Protein AF-A0A9Q9S573-F1 (afdb_monomer_lite)

Secondary structure (DSSP, 8-state):
--TTTTTTTSS----PPPPTTTTTTS------HHHHHHHS----S-SS-S----S-----SSS-SS--SHHHHHHHHHHHHHHHHHGGGHHHHHHHHHHHHHHGGGS-HHHHHHHHHHHHHHHHHHHHHHHHHHHHTTSGGGSS-HHHH--TTTHHHHHHHHHHHHHHHHHHHHHHHHHHHHHHHHHHHHHS-S---HHHHHHHHHHHHHTHHHHHHHHHHHHHTTTT-S--TT--HHHHHHHHHHHHHHHHHHHHHHHS--SSSHHHHHHHHTTSSS-EEEEETTEEEEE--SS--TTT---------SS-HHHHHHHHHHHTPPPP--TTGGGGSSEEEEE--SSS-TTHHHHHHSSSEEEEE--S--TTGGG--BTTTBEE--TT-TTHHHHHHHHHHSHHHHHHHHHHHHHHHHHHHHHSSHHHHHHHHHHHHHHHHHHH-TTS---------------------PPPP-PPPPPSSEEEEEE-TTSTTTTPBEEEETTEEEES--GGGS--EESS---S--EEEEETTEEEE---SS--EEEEEE-STTTTTEEEEEE--SSPPPTT-B-B-EEE-TTSEEEETT---EEEETTSGGG-EEEEE--S-SSGGG-SS--EEEEEEEEE-SSPPPEE------

Foldseek 3Di:
DDPVVVVVVPPDDDDDDDDPVVVVVPDDDPDDVVVVVVVPDDDPPPDPDDDDDDDDDDDDDDDPDDPPDPVVVVVVVVVLVVLVVLLCVLVVLVVQLVVLVVCVVVDDVQLSVLSNLLSVLLNLLSVLSNVLSCVVVVNVCPPVCVVVCPPPPPVSLVSQLSSLLSVLVSLVSLVVNLVVVVCVLVVVDVVDPDDQDPVSVVVVVVSVLSVQQSVLCNVVSCQSNCPVPVDDDPDDVVSVVVSVCRNCVVVVVVVLVVLVPDDVCVVVVCVLPCPLDQWDFDCPDPDTDTHGDPQDDVVLDDDAAAADDPDDPVVRVVVCVVRVHDHDDDLCPQLVDQEREEEADSHHDPSVLVCLQGQHAYEDEDPDDDPCPVVDDDLQQHDYADPSNPCVSVLSCQCPPPPVNVVSSRRNSVRSNVSSVPQVDPVNVVVSVVVVVVVVCQVVDPPPPPLDPDDDDDDDDDDDDDDDDDDDDDDPDDFQKWWKAWPDPPDPRHRFTWAAAAQFIWTPDPLVPQQKDWPDDDPRHFMWGDDQQFIWTFAPDPWTKTWWFQVDPQRVQGIGIDIDDPDDDPPSTHRGQWDQDSSQWTARHPFPAKKWAQPDPPRITTIGGHNPDQQPPNGPDTIDGTTIGIGHDPDDIHMDTYHDPD

Organism: Fusarium fujikuroi (NCBI:txid5127)

Structure (mmCIF, N/CA/C/O backbone):
data_AF-A0A9Q9S573-F1
#
_entry.id   AF-A0A9Q9S573-F1
#
loop_
_atom_site.group_PDB
_atom_site.id
_atom_site.type_symbol
_atom_site.label_atom_id
_atom_site.label_alt_id
_atom_site.label_comp_id
_atom_site.label_asym_id
_atom_site.label_entity_id
_atom_site.label_seq_id
_atom_site.pdbx_PDB_ins_code
_atom_site.Cartn_x
_atom_site.Cartn_y
_atom_site.Cartn_z
_atom_site.occupancy
_atom_site.B_iso_or_equiv
_atom_site.auth_seq_id
_atom_site.auth_comp_id
_atom_site.auth_asym_id
_atom_site.auth_atom_id
_atom_site.pdbx_PDB_model_num
ATOM 1 N N . MET A 1 1 ? 18.291 -60.069 -28.092 1.00 40.09 1 MET A N 1
ATOM 2 C CA . MET A 1 1 ? 17.244 -59.304 -27.393 1.00 40.09 1 MET A CA 1
ATOM 3 C C . MET A 1 1 ? 17.901 -58.140 -26.688 1.00 40.09 1 MET A C 1
ATOM 5 O O . MET A 1 1 ? 18.979 -58.320 -26.127 1.00 40.09 1 MET A O 1
ATOM 9 N N . SER A 1 2 ? 17.347 -56.945 -26.871 1.00 34.03 2 SER A N 1
ATOM 10 C CA . SER A 1 2 ? 17.970 -55.677 -26.472 1.00 34.03 2 SER A CA 1
ATOM 11 C C . SER A 1 2 ? 17.495 -55.246 -25.084 1.00 34.03 2 SER A C 1
ATOM 13 O O . SER A 1 2 ? 16.428 -55.654 -24.648 1.00 34.03 2 SER A O 1
ATOM 15 N N . PHE A 1 3 ? 18.273 -54.392 -24.416 1.00 28.44 3 PHE A N 1
ATOM 16 C CA . PHE A 1 3 ? 18.042 -53.853 -23.064 1.00 28.44 3 PHE A CA 1
ATOM 17 C C . PHE A 1 3 ? 16.659 -53.192 -22.859 1.00 28.44 3 PHE A C 1
ATOM 19 O O . PHE A 1 3 ? 16.243 -52.972 -21.727 1.00 28.44 3 PHE A O 1
ATOM 26 N N . GLN A 1 4 ? 15.929 -52.924 -23.947 1.00 37.69 4 GLN A N 1
ATOM 27 C CA . GLN A 1 4 ? 14.556 -52.427 -23.926 1.00 37.69 4 GLN A CA 1
ATOM 28 C C . GLN A 1 4 ? 13.516 -53.522 -23.609 1.00 37.69 4 GLN A C 1
ATOM 30 O O . GLN A 1 4 ? 12.493 -53.223 -23.012 1.00 37.69 4 GLN A O 1
ATOM 35 N N . GLU A 1 5 ? 13.792 -54.795 -23.915 1.00 41.03 5 GLU A N 1
ATOM 36 C CA . GLU A 1 5 ? 12.868 -55.920 -23.667 1.00 41.03 5 GLU A CA 1
ATOM 37 C C . GLU A 1 5 ? 12.910 -56.421 -22.209 1.00 41.03 5 GLU A C 1
ATOM 39 O O . GLU A 1 5 ? 12.062 -57.204 -21.806 1.00 41.03 5 GLU A O 1
ATOM 44 N N . THR A 1 6 ? 13.869 -55.960 -21.394 1.00 35.53 6 THR A N 1
ATOM 45 C CA . THR A 1 6 ? 13.963 -56.294 -19.956 1.00 35.53 6 THR A CA 1
ATOM 46 C C . THR A 1 6 ? 13.258 -55.265 -19.062 1.00 35.53 6 THR A C 1
ATOM 48 O O . THR A 1 6 ? 12.976 -55.553 -17.903 1.00 35.53 6 THR A O 1
ATOM 51 N N . ILE A 1 7 ? 12.959 -54.069 -19.582 1.00 38.75 7 ILE A N 1
ATOM 52 C CA . ILE A 1 7 ? 12.243 -53.025 -18.830 1.00 38.75 7 ILE A CA 1
ATOM 53 C C . ILE A 1 7 ? 10.725 -53.206 -18.948 1.00 38.75 7 ILE A C 1
ATOM 55 O O . ILE A 1 7 ? 10.021 -53.018 -17.960 1.00 38.75 7 ILE A O 1
ATOM 59 N N . ASP A 1 8 ? 10.236 -53.691 -20.090 1.00 36.03 8 ASP A N 1
ATOM 60 C CA . ASP A 1 8 ? 8.798 -53.902 -20.306 1.00 36.03 8 ASP A CA 1
ATOM 61 C C . ASP A 1 8 ? 8.234 -55.132 -19.551 1.00 36.03 8 ASP A C 1
ATOM 63 O O . ASP A 1 8 ? 7.022 -55.243 -19.377 1.00 36.03 8 ASP A O 1
ATOM 67 N N . GLU A 1 9 ? 9.086 -56.028 -19.027 1.00 37.84 9 GLU A N 1
ATOM 68 C CA . GLU A 1 9 ? 8.676 -57.183 -18.200 1.00 37.84 9 GLU A CA 1
ATOM 69 C C . GLU A 1 9 ? 8.654 -56.910 -16.679 1.00 37.84 9 GLU A C 1
ATOM 71 O O . GLU A 1 9 ? 8.162 -57.744 -15.921 1.00 37.84 9 GLU A O 1
ATOM 76 N N . LEU A 1 10 ? 9.141 -55.754 -16.200 1.00 31.09 10 LEU A N 1
ATOM 77 C CA . LEU A 1 10 ? 9.239 -55.448 -14.757 1.00 31.09 10 LEU A CA 1
ATOM 78 C C . LEU A 1 10 ? 8.206 -54.438 -14.232 1.00 31.09 10 LEU A C 1
ATOM 80 O O . LEU A 1 10 ? 8.208 -54.133 -13.040 1.00 31.09 10 LEU A O 1
ATOM 84 N N . GLU A 1 11 ? 7.281 -53.973 -15.073 1.00 35.00 11 GLU A N 1
ATOM 85 C CA . GLU A 1 11 ? 6.221 -53.028 -14.681 1.00 35.00 11 GLU A CA 1
ATOM 86 C C . GLU A 1 11 ? 4.804 -53.627 -14.764 1.00 35.00 11 GLU A C 1
ATOM 88 O O . GLU A 1 11 ? 3.808 -52.909 -14.848 1.00 35.00 11 GLU A O 1
ATOM 93 N N . TYR A 1 12 ? 4.691 -54.961 -14.703 1.00 33.41 12 TYR A N 1
ATOM 94 C CA . TYR A 1 12 ? 3.399 -55.654 -14.685 1.00 33.41 12 TYR A CA 1
ATOM 95 C C . TYR A 1 12 ? 3.365 -56.844 -13.713 1.00 33.41 12 TYR A C 1
ATOM 97 O O . TYR A 1 12 ? 3.223 -57.990 -14.125 1.00 33.41 12 TYR A O 1
ATOM 105 N N . SER A 1 13 ? 3.441 -56.594 -12.398 1.00 25.12 13 SER A N 1
ATOM 106 C CA . SER A 1 13 ? 2.928 -57.563 -11.412 1.00 25.12 13 SER A CA 1
ATOM 107 C C . SER A 1 13 ? 2.682 -56.975 -10.011 1.00 25.12 13 SER A C 1
ATOM 109 O O . SER A 1 13 ? 3.618 -56.652 -9.287 1.00 25.12 13 SER A O 1
ATOM 111 N N . HIS A 1 14 ? 1.401 -56.976 -9.625 1.00 27.19 14 HIS A N 1
ATOM 112 C CA . HIS A 1 14 ? 0.847 -57.088 -8.265 1.00 27.19 14 HIS A CA 1
ATOM 113 C C . HIS A 1 14 ? 0.994 -55.939 -7.250 1.00 27.19 14 HIS A C 1
ATOM 115 O O . HIS A 1 14 ? 1.823 -56.007 -6.351 1.00 27.19 14 HIS A O 1
ATOM 121 N N . ILE A 1 15 ? -0.011 -55.051 -7.222 1.00 25.09 15 ILE A N 1
ATOM 122 C CA . ILE A 1 15 ? -0.855 -54.865 -6.023 1.00 25.09 15 ILE A CA 1
ATOM 123 C C . ILE A 1 15 ? -2.320 -54.834 -6.489 1.00 25.09 15 ILE A C 1
ATOM 125 O O . ILE A 1 15 ? -2.708 -53.981 -7.280 1.00 25.09 15 ILE A O 1
ATOM 129 N N . GLN A 1 16 ? -3.122 -55.804 -6.040 1.00 26.92 16 GLN A N 1
ATOM 130 C CA . GLN A 1 16 ? -4.580 -55.782 -6.182 1.00 26.92 16 GLN A CA 1
ATOM 131 C C . GLN A 1 16 ? -5.159 -54.724 -5.235 1.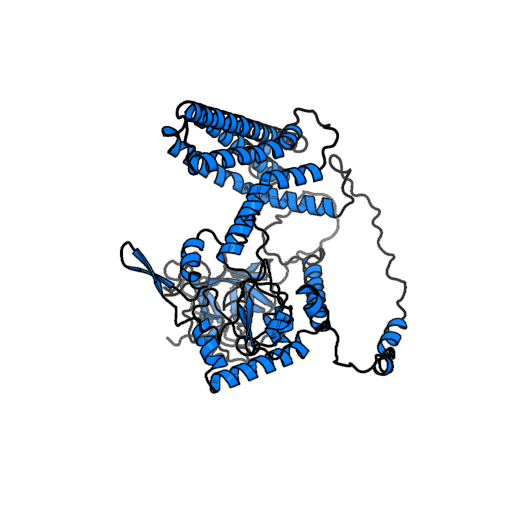00 26.92 16 GLN A C 1
ATOM 133 O O . GLN A 1 16 ? -5.034 -54.859 -4.018 1.00 26.92 16 GLN A O 1
ATOM 138 N N . GLU A 1 17 ? -5.834 -53.717 -5.783 1.00 30.45 17 GLU A N 1
ATOM 139 C CA . GLU A 1 17 ? -6.873 -52.976 -5.064 1.00 30.45 17 GLU A CA 1
ATOM 140 C C . GLU A 1 17 ? -8.195 -53.777 -5.092 1.00 30.45 17 GLU A C 1
ATOM 142 O O . GLU A 1 17 ? -8.472 -54.472 -6.078 1.00 30.45 17 GLU A O 1
ATOM 147 N N . PRO A 1 18 ? -9.019 -53.719 -4.028 1.00 28.39 18 PRO A N 1
ATOM 148 C CA . PRO A 1 18 ? -10.356 -54.305 -4.023 1.00 28.39 18 PRO A CA 1
ATOM 149 C C . PRO A 1 18 ? -11.291 -53.581 -5.009 1.00 28.39 18 PRO A C 1
ATOM 151 O O . PRO A 1 18 ? -11.157 -52.390 -5.278 1.00 28.39 18 PRO A O 1
ATOM 154 N N . SER A 1 19 ? -12.243 -54.328 -5.571 1.00 30.11 19 SER A N 1
ATOM 155 C CA . SER A 1 19 ? -13.135 -53.888 -6.646 1.00 30.11 19 SER A CA 1
ATOM 156 C C . SER A 1 19 ? -14.051 -52.719 -6.265 1.00 30.11 19 SER A C 1
ATOM 158 O O . SER A 1 19 ? -14.648 -52.712 -5.191 1.00 30.11 19 SER A O 1
ATOM 160 N N . ILE A 1 20 ? -14.283 -51.833 -7.239 1.00 36.66 20 ILE A N 1
ATOM 161 C CA . ILE A 1 20 ? -15.197 -50.670 -7.260 1.00 36.66 20 ILE A CA 1
ATOM 162 C C . ILE A 1 20 ? -16.664 -50.993 -6.865 1.00 36.66 20 ILE A C 1
ATOM 164 O O . ILE A 1 20 ? -17.462 -50.087 -6.652 1.00 36.66 20 ILE A O 1
ATOM 168 N N . ALA A 1 21 ? -17.030 -52.262 -6.674 1.00 35.41 21 ALA A N 1
ATOM 169 C CA . ALA A 1 21 ? -18.390 -52.681 -6.332 1.00 35.41 21 ALA A CA 1
ATOM 170 C C . ALA A 1 21 ? -18.797 -52.482 -4.851 1.00 35.41 21 ALA A C 1
ATOM 172 O O . ALA A 1 21 ? -19.982 -52.594 -4.549 1.00 35.41 21 ALA A O 1
ATOM 173 N N . GLU A 1 22 ? -17.877 -52.156 -3.932 1.00 36.97 22 GLU A N 1
ATOM 174 C CA . GLU A 1 22 ? -18.225 -51.886 -2.517 1.00 36.97 22 GLU A CA 1
ATOM 175 C C . GLU A 1 22 ? -18.313 -50.392 -2.153 1.00 36.97 22 GLU A C 1
ATOM 177 O O . GLU A 1 22 ? -18.878 -50.052 -1.115 1.00 36.97 22 GLU A O 1
ATOM 182 N N . TYR A 1 23 ? -17.848 -49.475 -3.012 1.00 34.53 23 TYR A N 1
ATOM 183 C CA . TYR A 1 23 ? -17.955 -48.028 -2.753 1.00 34.53 23 TYR A CA 1
ATOM 184 C C . TYR A 1 23 ? -19.212 -47.375 -3.354 1.00 34.53 23 TYR A C 1
ATOM 186 O O . TYR A 1 23 ? -19.617 -46.298 -2.912 1.00 34.53 23 TYR A O 1
ATOM 194 N N . GLU A 1 24 ? -19.887 -48.031 -4.303 1.00 34.12 24 GLU A N 1
ATOM 195 C CA . GLU A 1 24 ? -21.105 -47.497 -4.935 1.00 34.12 24 GLU A CA 1
ATOM 196 C C . GLU A 1 24 ? -22.395 -47.727 -4.124 1.00 34.12 24 GLU A C 1
ATOM 198 O O . GLU A 1 24 ? -23.445 -47.200 -4.486 1.00 34.12 24 GLU A O 1
ATOM 203 N N . GLN A 1 25 ? -22.343 -48.422 -2.979 1.00 36.06 25 GLN A N 1
ATOM 204 C CA . GLN A 1 25 ? -23.504 -48.568 -2.084 1.00 36.06 25 GLN A CA 1
ATOM 205 C C . GLN A 1 25 ? -23.597 -47.524 -0.954 1.00 36.06 25 GLN A C 1
ATOM 207 O O . GLN A 1 25 ? -24.556 -47.558 -0.187 1.00 36.06 25 GLN A O 1
ATOM 212 N N . GLN A 1 26 ? -22.669 -46.562 -0.851 1.00 33.06 26 GLN A N 1
ATOM 213 C CA . GLN A 1 26 ? -22.713 -45.524 0.200 1.00 33.06 26 GLN A CA 1
ATOM 214 C C . GLN A 1 26 ? -22.941 -44.089 -0.287 1.00 33.06 26 GLN A C 1
ATOM 216 O O . GLN A 1 26 ? -22.948 -43.167 0.528 1.00 33.06 26 GLN A O 1
ATOM 221 N N . ILE A 1 27 ? -23.200 -43.871 -1.578 1.00 32.53 27 ILE A N 1
ATOM 222 C CA . ILE A 1 27 ? -23.519 -42.535 -2.099 1.00 32.53 27 ILE A CA 1
ATOM 223 C C . ILE A 1 27 ? -24.820 -42.586 -2.903 1.00 32.53 27 ILE A C 1
ATOM 225 O O . ILE A 1 27 ? -24.845 -42.444 -4.120 1.00 32.53 27 ILE A O 1
ATOM 229 N N . THR A 1 28 ? -25.935 -42.743 -2.195 1.00 28.98 28 THR A N 1
ATOM 230 C CA . THR A 1 28 ? -27.211 -42.167 -2.638 1.00 28.98 28 THR A CA 1
ATOM 231 C C . THR A 1 28 ? -27.446 -40.874 -1.859 1.00 28.98 28 THR A C 1
ATOM 233 O O . THR A 1 28 ? -27.423 -40.910 -0.626 1.00 28.98 28 THR A O 1
ATOM 236 N N . PRO A 1 29 ? -27.680 -39.729 -2.524 1.00 33.50 29 PRO A N 1
ATOM 237 C CA . PRO A 1 29 ? -27.994 -38.487 -1.840 1.00 33.50 29 PRO A CA 1
ATOM 238 C C . PRO A 1 29 ? -29.415 -38.580 -1.276 1.00 33.50 29 PRO A C 1
ATOM 240 O O . PRO A 1 29 ? -30.395 -38.426 -2.000 1.00 33.50 29 PRO A O 1
ATOM 243 N N . THR A 1 30 ? -29.555 -38.810 0.027 1.00 34.22 30 THR A N 1
ATOM 244 C CA . THR A 1 30 ? -30.768 -38.375 0.726 1.00 34.22 30 THR A CA 1
ATOM 245 C C . THR A 1 30 ? -30.732 -36.854 0.778 1.00 34.22 30 THR A C 1
ATOM 247 O O . THR A 1 30 ? -29.943 -36.271 1.525 1.00 34.22 30 THR A O 1
ATOM 250 N N . GLU A 1 31 ? -31.543 -36.214 -0.066 1.00 36.25 31 GLU A N 1
ATOM 251 C CA . GLU A 1 31 ? -31.776 -34.773 -0.024 1.00 36.25 31 GLU A CA 1
ATOM 252 C C . GLU A 1 31 ? -32.154 -34.351 1.404 1.00 36.25 31 GLU A C 1
ATOM 254 O O . GLU A 1 31 ? -33.042 -34.921 2.038 1.00 36.25 31 GLU A O 1
ATOM 259 N N . SER A 1 32 ? -31.439 -33.356 1.930 1.00 37.47 32 SER A N 1
ATOM 260 C CA . SER A 1 32 ? -31.708 -32.787 3.249 1.00 37.47 32 SER A CA 1
ATOM 261 C C . SER A 1 32 ? -33.088 -32.107 3.261 1.00 37.47 32 SER A C 1
ATOM 263 O O . SER A 1 32 ? -33.356 -31.302 2.360 1.00 37.47 32 SER A O 1
ATOM 265 N N . PRO A 1 33 ? -33.920 -32.318 4.303 1.00 38.31 33 PRO A N 1
ATOM 266 C CA . PRO A 1 33 ? -35.236 -31.681 4.454 1.00 38.31 33 PRO A CA 1
ATOM 267 C C . PRO A 1 33 ? -35.201 -30.150 4.315 1.00 38.31 33 PRO A C 1
ATOM 269 O O . PRO A 1 33 ? -36.173 -29.537 3.884 1.00 38.31 33 PRO A O 1
ATOM 272 N N . ILE A 1 34 ? -34.052 -29.537 4.616 1.00 39.03 34 ILE A N 1
ATOM 273 C CA . ILE A 1 34 ? -33.816 -28.088 4.575 1.00 39.03 34 ILE A CA 1
ATOM 274 C C . ILE A 1 34 ? -33.862 -27.539 3.138 1.00 39.03 34 ILE A C 1
ATOM 276 O O . ILE A 1 34 ? -34.312 -26.414 2.921 1.00 39.03 34 ILE A O 1
ATOM 280 N N . ILE A 1 35 ? -33.439 -28.326 2.140 1.00 40.16 35 ILE A N 1
ATOM 281 C CA . ILE A 1 35 ? -33.450 -27.905 0.727 1.00 40.16 35 ILE A CA 1
ATOM 282 C C . ILE A 1 35 ? -34.872 -27.951 0.149 1.00 40.16 35 ILE A C 1
ATOM 284 O O . ILE A 1 35 ? -35.215 -27.111 -0.683 1.00 40.16 35 ILE A O 1
ATOM 288 N N . GLN A 1 36 ? -35.727 -28.859 0.630 1.00 39.66 36 GLN A N 1
ATOM 289 C CA . GLN A 1 36 ? -37.162 -28.848 0.317 1.00 39.66 36 GLN A CA 1
ATOM 290 C C . GLN A 1 36 ? -37.867 -27.659 0.979 1.00 39.66 36 GLN A C 1
ATOM 292 O O . GLN A 1 36 ? -38.599 -26.940 0.305 1.00 39.66 36 GLN A O 1
ATOM 297 N N . THR A 1 37 ? -37.538 -27.341 2.239 1.00 40.28 37 THR A N 1
ATOM 298 C CA . THR A 1 37 ? -38.127 -26.179 2.935 1.00 40.28 37 THR A CA 1
ATOM 299 C C . THR A 1 37 ? -37.796 -24.843 2.255 1.00 40.28 37 THR A C 1
ATOM 301 O O . THR A 1 37 ? -38.593 -23.914 2.318 1.00 40.28 37 THR A O 1
ATOM 304 N N . LEU A 1 38 ? -36.645 -24.732 1.578 1.00 39.81 38 LEU A N 1
ATOM 305 C CA . LEU A 1 38 ? -36.252 -23.528 0.829 1.00 39.81 38 LEU A CA 1
ATOM 306 C C . LEU A 1 38 ? -36.941 -23.394 -0.540 1.00 39.81 38 LEU A C 1
ATOM 308 O O . LEU A 1 38 ? -37.048 -22.278 -1.047 1.00 39.81 38 LEU A O 1
ATOM 312 N N . LYS A 1 39 ? -37.415 -24.497 -1.136 1.00 37.94 39 LYS A N 1
ATOM 313 C CA . LYS A 1 39 ? -38.163 -24.484 -2.408 1.00 37.94 39 LYS A CA 1
ATOM 314 C C . LYS A 1 39 ? -39.650 -24.160 -2.217 1.00 37.94 39 LYS A C 1
ATOM 316 O O . LYS A 1 39 ? -40.261 -23.625 -3.137 1.00 37.94 39 LYS A O 1
ATOM 321 N N . ASP A 1 40 ? -40.191 -24.404 -1.023 1.00 37.28 40 ASP A N 1
ATOM 322 C CA . ASP A 1 40 ? -41.614 -24.224 -0.705 1.00 37.28 40 ASP A CA 1
ATOM 323 C C . ASP A 1 40 ? -41.972 -22.832 -0.147 1.00 37.28 40 ASP A C 1
ATOM 325 O O . ASP A 1 40 ? -43.124 -22.589 0.211 1.00 37.28 40 ASP A O 1
ATOM 329 N N . ILE A 1 41 ? -41.023 -21.887 -0.079 1.00 37.28 41 ILE A N 1
ATOM 330 C CA . ILE A 1 41 ? -41.304 -20.506 0.350 1.00 37.28 41 ILE A CA 1
ATOM 331 C C . ILE A 1 41 ? -41.977 -19.751 -0.813 1.00 37.28 41 ILE A C 1
ATOM 333 O O . ILE A 1 41 ? -41.317 -19.466 -1.818 1.00 37.28 41 ILE A O 1
ATOM 337 N N . PRO A 1 42 ? -43.263 -19.363 -0.708 1.00 32.12 42 PRO A N 1
ATOM 338 C CA . PRO A 1 42 ? -43.928 -18.629 -1.771 1.00 32.12 42 PRO A CA 1
ATOM 339 C C . PRO A 1 42 ? -43.423 -17.183 -1.763 1.00 32.12 42 PRO A C 1
ATOM 341 O O . PRO A 1 42 ? -43.759 -16.395 -0.879 1.00 32.12 42 PRO A O 1
ATOM 344 N N . MET A 1 43 ? -42.608 -16.815 -2.755 1.00 31.50 43 MET A N 1
ATOM 345 C CA . MET A 1 43 ? -42.264 -15.413 -2.991 1.00 31.50 43 MET A CA 1
ATOM 346 C C . MET A 1 43 ? -43.496 -14.659 -3.519 1.00 31.50 43 MET A C 1
ATOM 348 O O . MET A 1 43 ? -44.025 -15.026 -4.572 1.00 31.50 43 MET A O 1
ATOM 352 N N . PRO A 1 44 ? -43.959 -13.583 -2.855 1.00 30.77 44 PRO A N 1
ATOM 353 C CA . PRO A 1 44 ? -45.009 -12.742 -3.405 1.00 30.77 44 PRO A CA 1
ATOM 354 C C . PRO A 1 44 ? -44.472 -11.985 -4.627 1.00 30.77 44 PRO A C 1
ATOM 356 O O . PRO A 1 44 ? -43.588 -11.135 -4.534 1.00 30.77 44 PRO A O 1
ATOM 359 N N . SER A 1 45 ? -45.051 -12.272 -5.790 1.00 37.75 45 SER A N 1
ATOM 360 C CA . SER A 1 45 ? -44.750 -11.706 -7.112 1.00 37.75 45 SER A CA 1
ATOM 361 C C . SER A 1 45 ? -45.176 -10.236 -7.296 1.00 37.75 45 SER A C 1
ATOM 363 O O . SER A 1 45 ? -45.562 -9.816 -8.386 1.00 37.75 45 SER A O 1
ATOM 365 N N . LYS A 1 46 ? -45.091 -9.405 -6.251 1.00 32.56 46 LYS A N 1
ATOM 366 C CA . LYS A 1 46 ? -45.462 -7.980 -6.298 1.00 32.56 46 LYS A CA 1
ATOM 367 C C . LYS A 1 46 ? -44.415 -7.092 -5.628 1.00 32.56 46 LYS A C 1
ATOM 369 O O . LYS A 1 46 ? -44.668 -6.513 -4.582 1.00 32.56 46 LYS A O 1
ATOM 374 N N . ALA A 1 47 ? -43.248 -6.955 -6.251 1.00 29.69 47 ALA A N 1
ATOM 375 C CA . ALA A 1 47 ? -42.330 -5.844 -5.960 1.00 29.69 47 ALA A CA 1
ATOM 376 C C . ALA A 1 47 ? -41.384 -5.505 -7.131 1.00 29.69 47 ALA A C 1
ATOM 378 O O . ALA A 1 47 ? -40.322 -4.932 -6.921 1.00 29.69 47 ALA A O 1
ATOM 379 N N . LEU A 1 48 ? -41.753 -5.850 -8.372 1.00 31.42 48 LEU A N 1
ATOM 380 C CA . LEU A 1 48 ? -40.935 -5.606 -9.573 1.00 31.42 48 LEU A CA 1
ATOM 381 C C . LEU A 1 48 ? -41.605 -4.656 -10.581 1.00 31.42 48 LEU A C 1
ATOM 383 O O . LEU A 1 48 ? -41.351 -4.728 -11.779 1.00 31.42 48 LEU A O 1
ATOM 387 N N . SER A 1 49 ? -42.469 -3.749 -10.120 1.00 32.97 49 SER A N 1
ATOM 388 C CA . SER A 1 49 ? -43.195 -2.851 -11.027 1.00 32.97 49 SER A CA 1
ATOM 389 C C . SER A 1 49 ? -43.528 -1.481 -10.431 1.00 32.97 49 SER A C 1
ATOM 391 O O . SER A 1 49 ? -44.687 -1.108 -10.406 1.00 32.97 49 SER A O 1
ATOM 393 N N . PHE A 1 50 ? -42.536 -0.733 -9.955 1.00 26.75 50 PHE A N 1
ATOM 394 C CA . PHE A 1 50 ? -42.549 0.736 -9.799 1.00 26.75 50 PHE A CA 1
ATOM 395 C C . PHE A 1 50 ? -41.064 1.093 -9.625 1.00 26.75 50 PHE A C 1
ATOM 397 O O . PHE A 1 50 ? -40.461 0.697 -8.641 1.00 26.75 50 PHE A O 1
ATOM 404 N N . VAL A 1 51 ? -40.329 1.662 -10.576 1.00 28.05 51 VAL A N 1
ATOM 405 C CA . VAL A 1 51 ? -40.535 2.926 -11.281 1.00 28.05 51 VAL A CA 1
ATOM 406 C C . VAL A 1 51 ? -39.786 2.833 -12.616 1.00 28.05 51 VAL A C 1
ATOM 408 O O . VAL A 1 51 ? -38.584 2.579 -12.648 1.00 28.05 51 VAL A O 1
ATOM 411 N N . ARG A 1 52 ? -40.496 3.050 -13.722 1.00 27.58 52 ARG A N 1
ATOM 412 C CA . ARG A 1 52 ? -39.915 3.332 -15.039 1.00 27.58 52 ARG A CA 1
ATOM 413 C C . ARG A 1 52 ? -39.748 4.858 -15.114 1.00 27.58 52 ARG A C 1
ATOM 415 O O . ARG A 1 52 ? -40.754 5.542 -14.932 1.00 27.58 52 ARG A O 1
ATOM 422 N N . PRO A 1 53 ? -38.548 5.423 -15.322 1.00 34.50 53 PRO A N 1
ATOM 423 C CA . PRO A 1 53 ? -38.413 6.863 -15.480 1.00 34.50 53 PRO A CA 1
ATOM 424 C C . PRO A 1 53 ? -38.665 7.235 -16.946 1.00 34.50 53 PRO A C 1
ATOM 426 O O . PRO A 1 53 ? -37.782 7.108 -17.789 1.00 34.50 53 PRO A O 1
ATOM 429 N N . GLU A 1 54 ? -39.875 7.701 -17.242 1.00 30.25 54 GLU A N 1
ATOM 430 C CA . GLU A 1 54 ? -40.163 8.538 -18.410 1.00 30.25 54 GLU A CA 1
ATOM 431 C C . GLU A 1 54 ? -40.440 9.959 -17.910 1.00 30.25 54 GLU A C 1
ATOM 433 O O . GLU A 1 54 ? -41.546 10.280 -17.489 1.00 30.25 54 GLU A O 1
ATOM 438 N N . ALA A 1 55 ? -39.396 10.789 -17.899 1.00 27.73 55 ALA A N 1
ATOM 439 C CA . ALA A 1 55 ? -39.472 12.247 -17.983 1.00 27.73 55 ALA A CA 1
ATOM 440 C C . ALA A 1 55 ? -38.057 12.797 -18.232 1.00 27.73 55 ALA A C 1
ATOM 442 O O . ALA A 1 55 ? -37.264 12.989 -17.316 1.00 27.73 55 ALA A O 1
ATOM 443 N N . ALA A 1 56 ? -37.753 12.947 -19.522 1.00 26.72 56 ALA A N 1
ATOM 444 C CA . ALA A 1 56 ? -36.800 13.852 -20.157 1.00 26.72 56 ALA A CA 1
ATOM 445 C C . ALA A 1 56 ? -35.738 14.550 -19.275 1.00 26.72 56 ALA A C 1
ATOM 447 O O . ALA A 1 56 ? -35.974 15.604 -18.688 1.00 26.72 56 ALA A O 1
ATOM 448 N N . PHE A 1 57 ? -34.502 14.049 -19.354 1.00 28.81 57 PHE A N 1
ATOM 449 C CA . PHE A 1 57 ? -33.317 14.905 -19.319 1.00 28.81 57 PHE A CA 1
ATOM 450 C C . PHE A 1 57 ? -33.248 15.666 -20.649 1.00 28.81 57 PHE A C 1
ATOM 452 O O . PHE A 1 57 ? -32.887 15.098 -21.679 1.00 28.81 57 PHE A O 1
ATOM 459 N N . THR A 1 58 ? -33.579 16.955 -20.649 1.00 24.70 58 THR A N 1
ATOM 460 C CA . THR A 1 58 ? -33.196 17.850 -21.745 1.00 24.70 58 THR A CA 1
ATOM 461 C C . THR A 1 58 ? -31.705 18.146 -21.639 1.00 24.70 58 THR A C 1
ATOM 463 O O . THR A 1 58 ? -31.285 19.084 -20.964 1.00 24.70 58 THR A O 1
ATOM 466 N N . ALA A 1 59 ? -30.903 17.324 -22.309 1.00 27.69 59 ALA A N 1
ATOM 467 C CA . ALA A 1 59 ? -29.590 17.725 -22.782 1.00 27.69 59 ALA A CA 1
ATOM 468 C C . ALA A 1 59 ? -29.759 18.550 -24.068 1.00 27.69 59 ALA A C 1
ATOM 470 O O . ALA A 1 59 ? -30.509 18.161 -24.961 1.00 27.69 59 ALA A O 1
ATOM 471 N N . LEU A 1 60 ? -29.031 19.658 -24.186 1.00 24.30 60 LEU A N 1
ATOM 472 C CA . LEU A 1 60 ? -28.789 20.352 -25.452 1.00 24.30 60 LEU A CA 1
ATOM 473 C C . LEU A 1 60 ? -27.345 20.880 -25.458 1.00 24.30 60 LEU A C 1
ATOM 475 O O . LEU A 1 60 ? -26.881 21.372 -24.432 1.00 24.30 60 LEU A O 1
ATOM 479 N N . PRO A 1 61 ? -26.654 20.891 -26.609 1.00 33.59 61 PRO A N 1
ATOM 480 C CA . PRO A 1 61 ? -26.383 19.733 -27.454 1.00 33.59 61 PRO A CA 1
ATOM 481 C C . PRO A 1 61 ? -24.867 19.586 -27.692 1.00 33.59 61 PRO A C 1
ATOM 483 O O . PRO A 1 61 ? -24.164 20.564 -27.937 1.00 33.59 61 PRO A O 1
ATOM 486 N N . GLY A 1 62 ? -24.366 18.349 -27.673 1.00 27.56 62 GLY A N 1
ATOM 487 C CA . GLY A 1 62 ? -22.992 18.050 -28.100 1.00 27.56 62 GLY A CA 1
ATOM 488 C C . GLY A 1 62 ? -22.274 16.998 -27.263 1.00 27.56 62 GLY A C 1
ATOM 489 O O . GLY A 1 62 ? -21.180 17.268 -26.791 1.00 27.56 62 GLY A O 1
ATOM 490 N N . ALA A 1 63 ? -22.912 15.846 -27.043 1.00 29.64 63 ALA A N 1
ATOM 491 C CA . ALA A 1 63 ? -22.307 14.575 -26.592 1.00 29.64 63 ALA A CA 1
ATOM 492 C C . ALA A 1 63 ? -23.384 13.527 -26.246 1.00 29.64 63 ALA A C 1
ATOM 494 O O . ALA A 1 63 ? -23.065 12.379 -25.953 1.00 29.64 63 ALA A O 1
ATOM 495 N N . ALA A 1 64 ? -24.666 13.901 -26.277 1.00 30.67 64 ALA A N 1
ATOM 496 C CA . ALA A 1 64 ? -25.752 12.940 -26.366 1.00 30.67 64 ALA A CA 1
ATOM 497 C C . ALA A 1 64 ? -25.692 12.304 -27.758 1.00 30.67 64 ALA A C 1
ATOM 499 O O . ALA A 1 64 ? -26.147 12.929 -28.702 1.00 30.67 64 ALA A O 1
ATOM 500 N N . ASP A 1 65 ? -24.970 11.188 -27.876 1.00 32.88 65 ASP A N 1
ATOM 501 C CA . ASP A 1 65 ? -25.235 10.068 -28.794 1.00 32.88 65 ASP A CA 1
ATOM 502 C C . ASP A 1 65 ? -24.075 9.051 -28.707 1.00 32.88 65 ASP A C 1
ATOM 504 O O . ASP A 1 65 ? -23.331 8.888 -29.667 1.00 32.88 65 ASP A O 1
ATOM 508 N N . ALA A 1 66 ? -23.866 8.409 -27.539 1.00 34.06 66 ALA A N 1
ATOM 509 C CA . ALA A 1 66 ? -23.166 7.105 -27.414 1.00 34.06 66 ALA A CA 1
ATOM 510 C C . ALA A 1 66 ? -23.042 6.532 -25.972 1.00 34.06 66 ALA A C 1
ATOM 512 O O . ALA A 1 66 ? -22.158 5.714 -25.729 1.00 34.06 66 ALA A O 1
ATOM 513 N N . GLU A 1 67 ? -23.871 6.886 -24.982 1.00 41.88 67 GLU A N 1
ATOM 514 C CA . GLU A 1 67 ? -23.701 6.335 -23.617 1.00 41.88 67 GLU A CA 1
ATOM 515 C C . GLU A 1 67 ? -24.875 5.468 -23.151 1.00 41.88 67 GLU A C 1
ATOM 517 O O . GLU A 1 67 ? -25.700 5.871 -22.338 1.00 41.88 67 GLU A O 1
ATOM 522 N N . SER A 1 68 ? -24.915 4.222 -23.633 1.00 49.69 68 SER A N 1
ATOM 523 C CA . SER A 1 68 ? -25.789 3.160 -23.104 1.00 49.69 68 SER A CA 1
ATOM 524 C C . SER A 1 68 ? -25.035 2.038 -22.372 1.00 49.69 68 SER A C 1
ATOM 526 O O . SER A 1 68 ? -25.666 1.182 -21.754 1.00 49.69 68 SER A O 1
ATOM 528 N N . SER A 1 69 ? -23.693 2.032 -22.368 1.00 69.00 69 SER A N 1
ATOM 529 C CA . SER A 1 69 ? -22.907 0.945 -21.763 1.00 69.00 69 SER A CA 1
ATOM 530 C C . SER A 1 69 ? -22.304 1.316 -20.392 1.00 69.00 69 SER A C 1
ATOM 532 O O . SER A 1 69 ? -21.800 2.427 -20.208 1.00 69.00 69 SER A O 1
ATOM 534 N N . PRO A 1 70 ? -22.293 0.391 -19.410 1.00 61.91 70 PRO A N 1
ATOM 535 C CA . PRO A 1 70 ? -21.545 0.550 -18.156 1.00 61.91 70 PRO A CA 1
ATOM 536 C C . PRO A 1 70 ? -20.049 0.852 -18.363 1.00 61.91 70 PRO A C 1
ATOM 538 O O . PRO A 1 70 ? -19.442 1.559 -17.560 1.00 61.91 70 PRO A O 1
ATOM 541 N N . PHE A 1 71 ? -19.467 0.374 -19.467 1.00 53.66 71 PHE A N 1
ATOM 542 C CA . PHE A 1 71 ? -18.067 0.610 -19.824 1.00 53.66 71 PHE A CA 1
ATOM 543 C C . PHE A 1 71 ? -17.774 2.064 -20.204 1.00 53.66 71 PHE A C 1
ATOM 545 O O . PHE A 1 71 ? -16.711 2.571 -19.852 1.00 53.66 71 PHE A O 1
ATOM 552 N N . ALA A 1 72 ? -18.705 2.757 -20.865 1.00 51.97 72 ALA A N 1
ATOM 553 C CA . ALA A 1 72 ? -18.529 4.171 -21.199 1.00 51.97 72 ALA A CA 1
ATOM 554 C C . ALA A 1 72 ? -18.536 5.055 -19.937 1.00 51.97 72 ALA A C 1
ATOM 556 O O . ALA A 1 72 ? -17.640 5.878 -19.749 1.00 51.97 72 ALA A O 1
ATOM 557 N N . ARG A 1 73 ? -19.436 4.758 -18.987 1.00 59.19 73 ARG A N 1
ATOM 558 C CA . ARG A 1 73 ? -19.474 5.410 -17.665 1.00 59.19 73 ARG A CA 1
ATOM 559 C C . ARG A 1 73 ? -18.186 5.190 -16.866 1.00 59.19 73 ARG A C 1
ATOM 561 O O . ARG A 1 73 ? -17.645 6.140 -16.305 1.00 59.19 73 ARG A O 1
ATOM 568 N N . LEU A 1 74 ? -17.654 3.963 -16.854 1.00 60.66 74 LEU A N 1
ATOM 569 C CA . LEU A 1 74 ? -16.346 3.676 -16.250 1.00 60.66 74 LEU A CA 1
ATOM 570 C C . LEU A 1 74 ? -15.219 4.452 -16.951 1.00 60.66 74 LEU A C 1
ATOM 572 O O . LEU A 1 74 ? -14.367 5.038 -16.284 1.00 60.66 74 LEU A O 1
ATOM 576 N N . GLY A 1 75 ? -15.238 4.503 -18.285 1.00 57.31 75 GLY A N 1
ATOM 577 C CA . GLY A 1 75 ? -14.290 5.276 -19.087 1.00 57.31 75 GLY A CA 1
ATOM 578 C C . GLY A 1 75 ? -14.288 6.765 -18.733 1.00 57.31 75 GLY A C 1
ATOM 579 O O . GLY A 1 75 ? -13.217 7.347 -18.564 1.00 57.31 75 GLY A O 1
ATOM 580 N N . SER A 1 76 ? -15.466 7.360 -18.529 1.00 60.25 76 SER A N 1
ATOM 581 C CA . SER A 1 76 ? -15.625 8.753 -18.087 1.00 60.25 76 SER A CA 1
ATOM 582 C C . SER A 1 76 ? -15.016 9.009 -16.699 1.00 60.25 76 SER A C 1
ATOM 584 O O . SER A 1 76 ? -14.297 9.994 -16.495 1.00 60.25 76 SER A O 1
ATOM 586 N N . VAL A 1 77 ? -15.210 8.094 -15.741 1.00 68.50 77 VAL A N 1
ATOM 587 C CA . VAL A 1 77 ? -14.596 8.195 -14.401 1.00 68.50 77 VAL A CA 1
ATOM 588 C C . VAL A 1 77 ? -13.070 8.093 -14.482 1.00 68.50 77 VAL A C 1
ATOM 590 O O . VAL A 1 77 ? -12.359 8.919 -13.904 1.00 68.50 77 VAL A O 1
ATOM 593 N N . VAL A 1 78 ? -12.551 7.127 -15.245 1.00 63.09 78 VAL A N 1
ATOM 594 C CA . VAL A 1 78 ? -11.104 6.936 -15.446 1.00 63.09 78 VAL A CA 1
ATOM 595 C C . VAL A 1 78 ? -10.475 8.148 -16.142 1.00 63.09 78 VAL A C 1
ATOM 597 O O . VAL A 1 78 ? -9.388 8.584 -15.755 1.00 63.09 78 VAL A O 1
ATOM 600 N N . ALA A 1 79 ? -11.158 8.732 -17.129 1.00 62.97 79 ALA A N 1
ATOM 601 C CA . ALA A 1 79 ? -10.704 9.936 -17.819 1.00 62.97 79 ALA A CA 1
ATOM 602 C C . ALA A 1 79 ? -10.599 11.139 -16.864 1.00 62.97 79 ALA A C 1
ATOM 604 O O . ALA A 1 79 ? -9.559 11.801 -16.833 1.00 62.97 79 ALA A O 1
ATOM 605 N N . ASN A 1 80 ? -11.614 11.374 -16.023 1.00 67.19 80 ASN A N 1
ATOM 606 C CA . ASN A 1 80 ? -11.591 12.448 -15.023 1.00 67.19 80 ASN A CA 1
ATOM 607 C C . ASN A 1 80 ? -10.479 12.248 -13.977 1.00 67.19 80 ASN A C 1
ATOM 609 O O . ASN A 1 80 ? -9.770 13.200 -13.643 1.00 67.19 80 ASN A O 1
ATOM 613 N N . ALA A 1 81 ? -10.267 11.017 -13.497 1.00 71.00 81 ALA A N 1
ATOM 614 C CA . ALA A 1 81 ? -9.179 10.703 -12.568 1.00 71.00 81 ALA A CA 1
ATOM 615 C C . ALA A 1 81 ? -7.796 10.948 -13.201 1.00 71.00 81 ALA A C 1
ATOM 617 O O . ALA A 1 81 ? -6.929 11.584 -12.599 1.00 71.00 81 ALA A O 1
ATOM 618 N N . ARG A 1 82 ? -7.601 10.509 -14.451 1.00 71.31 82 ARG A N 1
ATOM 619 C CA . ARG A 1 82 ? -6.353 10.702 -15.205 1.00 71.31 82 ARG A CA 1
ATOM 620 C C . ARG A 1 82 ? -6.035 12.180 -15.428 1.00 71.31 82 ARG A C 1
ATOM 622 O O . ARG A 1 82 ? -4.889 12.577 -15.234 1.00 71.31 82 ARG A O 1
ATOM 629 N N . LEU A 1 83 ? -7.019 12.982 -15.834 1.00 70.44 83 LEU A N 1
ATOM 630 C CA . LEU A 1 83 ? -6.835 14.421 -16.053 1.00 70.44 83 LEU A CA 1
ATOM 631 C C . LEU A 1 83 ? -6.558 15.163 -14.739 1.00 70.44 83 LEU A C 1
ATOM 633 O O . LEU A 1 83 ? -5.674 16.012 -14.693 1.00 70.44 83 LEU A O 1
ATOM 637 N N . THR A 1 84 ? -7.212 14.762 -13.647 1.00 75.88 84 THR A N 1
ATOM 638 C CA . THR A 1 84 ? -6.946 15.314 -12.308 1.00 75.88 84 THR A CA 1
ATOM 639 C C . THR A 1 84 ? -5.506 15.043 -11.860 1.00 75.88 84 THR A C 1
ATOM 641 O O . THR A 1 84 ? -4.823 15.952 -11.396 1.00 75.88 84 THR A O 1
ATOM 644 N N . LEU A 1 85 ? -4.992 13.823 -12.058 1.00 73.31 85 LEU A N 1
ATOM 645 C CA . LEU A 1 85 ? -3.593 13.490 -11.748 1.00 73.31 85 LEU A CA 1
ATOM 646 C C . LEU A 1 85 ? -2.594 14.251 -12.638 1.00 73.31 85 LEU A C 1
ATOM 648 O O . LEU A 1 85 ? -1.495 14.590 -12.194 1.00 73.31 85 LEU A O 1
ATOM 652 N N . ARG A 1 86 ? -2.972 14.545 -13.887 1.00 77.25 86 ARG A N 1
ATOM 653 C CA . ARG A 1 86 ? -2.149 15.299 -14.846 1.00 77.25 86 ARG A CA 1
ATOM 654 C C . ARG A 1 86 ? -2.045 16.791 -14.551 1.00 77.25 86 ARG A C 1
ATOM 656 O O . ARG A 1 86 ? -1.120 17.412 -15.066 1.00 77.25 86 ARG A O 1
ATOM 663 N N . LEU A 1 87 ? -2.868 17.347 -13.659 1.00 81.69 87 LEU A N 1
ATOM 664 C CA . LEU A 1 87 ? -2.729 18.742 -13.219 1.00 81.69 87 LEU A CA 1
ATOM 665 C C . LEU A 1 87 ? -1.313 19.056 -12.705 1.00 81.69 87 LEU A C 1
ATOM 667 O O . LEU A 1 87 ? -0.784 20.139 -12.955 1.00 81.69 87 LEU A O 1
ATOM 671 N N . PHE A 1 88 ? -0.648 18.079 -12.084 1.00 83.62 88 PHE A N 1
ATOM 672 C CA . PHE A 1 88 ? 0.734 18.194 -11.606 1.00 83.62 88 PHE A CA 1
ATOM 673 C C . PHE A 1 88 ? 1.802 17.932 -12.685 1.00 83.62 88 PHE A C 1
ATOM 675 O O . PHE A 1 88 ? 2.999 17.959 -12.397 1.00 83.62 88 PHE A O 1
ATOM 682 N N . GLY A 1 89 ? 1.405 17.701 -13.939 1.00 79.94 89 GLY A N 1
ATOM 683 C CA . GLY A 1 89 ? 2.279 17.305 -15.046 1.00 79.94 89 GLY A CA 1
ATOM 684 C C . GLY A 1 89 ? 3.333 18.344 -15.447 1.00 79.94 89 GLY A C 1
ATOM 685 O O . GLY A 1 89 ? 4.321 17.987 -16.085 1.00 79.94 89 GLY A O 1
ATOM 686 N N . LEU A 1 90 ? 3.187 19.609 -15.035 1.00 86.56 90 LEU A N 1
ATOM 687 C CA . LEU A 1 90 ? 4.202 20.649 -15.257 1.00 86.56 90 LEU A CA 1
ATOM 688 C C . LEU A 1 90 ? 5.461 20.450 -14.393 1.00 86.56 90 LEU A C 1
ATOM 690 O O . LEU A 1 90 ? 6.557 20.800 -14.829 1.00 86.56 90 LEU A O 1
ATOM 694 N N . LEU A 1 91 ? 5.339 19.839 -13.208 1.00 84.50 91 LEU A N 1
ATOM 695 C CA . LEU A 1 91 ? 6.466 19.585 -12.299 1.00 84.50 91 LEU A CA 1
ATOM 696 C C . LEU A 1 91 ? 7.555 18.681 -12.914 1.00 84.50 91 LEU A C 1
ATOM 698 O O . LEU A 1 91 ? 8.722 19.082 -12.925 1.00 84.50 91 LEU A O 1
ATOM 702 N N . PRO A 1 92 ? 7.242 17.494 -13.475 1.00 80.25 92 PRO A N 1
ATOM 703 C CA . PRO A 1 92 ? 8.262 16.666 -14.119 1.00 80.25 92 PRO A CA 1
ATOM 704 C C . PRO A 1 92 ? 8.855 17.317 -15.379 1.00 80.25 92 PRO A C 1
ATOM 706 O O . PRO A 1 92 ? 10.024 17.081 -15.690 1.00 80.25 92 PRO A O 1
ATOM 709 N N . ILE A 1 93 ? 8.093 18.156 -16.094 1.00 83.81 93 ILE A N 1
ATOM 710 C CA . ILE A 1 93 ? 8.598 18.904 -17.257 1.00 83.81 93 ILE A CA 1
ATOM 711 C C . ILE A 1 93 ? 9.612 19.964 -16.809 1.00 83.81 93 ILE A C 1
ATOM 713 O O . ILE A 1 93 ? 10.685 20.060 -17.401 1.00 83.81 93 ILE A O 1
ATOM 717 N N . TYR A 1 94 ? 9.336 20.688 -15.721 1.00 84.88 94 TYR A N 1
ATOM 718 C CA . TYR A 1 94 ? 10.274 21.641 -15.119 1.00 84.88 94 TYR A CA 1
ATOM 719 C C . TYR A 1 94 ? 11.613 20.983 -14.752 1.00 84.88 94 TYR A C 1
ATOM 721 O O . TYR A 1 94 ? 12.680 21.493 -15.102 1.00 84.88 94 TYR A O 1
ATOM 729 N N . VAL A 1 95 ? 11.573 19.809 -14.113 1.00 88.69 95 VAL A N 1
ATOM 730 C CA . VAL A 1 95 ? 12.788 19.049 -13.771 1.00 88.69 95 VAL A CA 1
ATOM 731 C C . VAL A 1 95 ? 13.571 18.664 -15.030 1.00 88.69 95 VAL A C 1
ATOM 733 O O . VAL A 1 95 ? 14.796 18.796 -15.055 1.00 88.69 95 VAL A O 1
ATOM 736 N N . ARG A 1 96 ? 12.880 18.234 -16.095 1.00 82.50 96 ARG A N 1
ATOM 737 C CA . ARG A 1 96 ? 13.511 17.887 -17.377 1.00 82.50 96 ARG A CA 1
ATOM 738 C C . ARG A 1 96 ? 14.177 19.092 -18.039 1.00 82.50 96 ARG A C 1
ATOM 740 O O . ARG A 1 96 ? 15.313 18.965 -18.482 1.00 82.50 96 ARG A O 1
ATOM 747 N N . VAL A 1 97 ? 13.517 20.250 -18.058 1.00 87.19 97 VAL A N 1
ATOM 748 C CA . VAL A 1 97 ? 14.084 21.495 -18.605 1.00 87.19 97 VAL A CA 1
ATOM 749 C C . VAL A 1 97 ? 15.329 21.911 -17.822 1.00 87.19 97 VAL A C 1
ATOM 751 O O . VAL A 1 97 ? 16.362 22.201 -18.419 1.00 87.19 97 VAL A O 1
ATOM 754 N N . ARG A 1 98 ? 15.284 21.860 -16.484 1.00 87.19 98 ARG A N 1
ATOM 755 C CA . ARG A 1 98 ? 16.441 22.187 -15.634 1.00 87.19 98 ARG A CA 1
ATOM 756 C C . ARG A 1 98 ? 17.627 21.250 -15.873 1.00 87.19 98 ARG A C 1
ATOM 758 O O . ARG A 1 98 ? 18.771 21.693 -15.827 1.00 87.19 98 ARG A O 1
ATOM 765 N N . LYS A 1 99 ? 17.358 19.964 -16.111 1.00 85.94 99 LYS A N 1
ATOM 766 C CA . LYS A 1 99 ? 18.391 18.990 -16.481 1.00 85.94 99 LYS A CA 1
ATOM 767 C C . LYS A 1 99 ? 18.979 19.303 -17.859 1.00 85.94 99 LYS A C 1
ATOM 769 O O . LYS A 1 99 ? 20.192 19.342 -17.990 1.00 85.94 99 LYS A O 1
ATOM 774 N N . LEU A 1 100 ? 18.134 19.597 -18.847 1.00 87.44 100 LEU A N 1
ATOM 775 C CA . LEU A 1 100 ? 18.573 19.930 -20.202 1.00 87.44 100 LEU A CA 1
ATOM 776 C C . LEU A 1 100 ? 19.476 21.173 -20.225 1.00 87.44 100 LEU A C 1
ATOM 778 O O . LEU A 1 100 ? 20.502 21.161 -20.889 1.00 87.44 100 LEU A O 1
ATOM 782 N N . ILE A 1 101 ? 19.138 22.210 -19.451 1.00 87.94 101 ILE A N 1
ATOM 783 C CA . ILE A 1 101 ? 19.960 23.426 -19.319 1.00 87.94 101 ILE A CA 1
ATOM 784 C C . ILE A 1 101 ? 21.333 23.112 -18.709 1.00 87.94 101 ILE A C 1
ATOM 786 O O . ILE A 1 101 ? 22.331 23.686 -19.124 1.00 87.94 101 ILE A O 1
ATOM 790 N N . ARG A 1 102 ? 21.392 22.200 -17.731 1.00 88.06 102 ARG A N 1
ATOM 791 C CA . ARG A 1 102 ? 22.646 21.805 -17.073 1.00 88.06 102 ARG A CA 1
ATOM 792 C C . ARG A 1 102 ? 23.546 20.977 -17.987 1.00 88.06 102 ARG A C 1
ATOM 794 O O . ARG A 1 102 ? 24.747 21.201 -18.019 1.00 88.06 102 ARG A O 1
ATOM 801 N N . ASP A 1 103 ? 22.959 20.023 -18.701 1.00 82.50 103 ASP A N 1
ATOM 802 C CA . ASP A 1 103 ? 23.705 19.043 -19.496 1.00 82.50 103 ASP A CA 1
ATOM 803 C C . ASP A 1 103 ? 23.972 19.552 -20.933 1.00 82.50 103 ASP A C 1
ATOM 805 O O . ASP A 1 103 ? 24.710 18.922 -21.695 1.00 82.50 103 ASP A O 1
ATOM 809 N N . GLY A 1 104 ? 23.391 20.701 -21.303 1.00 79.94 104 GLY A N 1
ATOM 810 C CA . GLY A 1 104 ? 23.368 21.242 -22.663 1.00 79.94 104 GLY A CA 1
ATOM 811 C C . GLY A 1 104 ? 24.737 21.554 -23.266 1.00 79.94 104 GLY A C 1
ATOM 812 O O . GLY A 1 104 ? 24.898 21.397 -24.472 1.00 79.94 104 GLY A O 1
ATOM 813 N N . GLU A 1 105 ? 25.736 21.907 -22.452 1.00 78.62 105 GLU A N 1
ATOM 814 C CA . GLU A 1 105 ? 27.111 22.162 -22.925 1.00 78.62 105 GLU A CA 1
ATOM 815 C C . GLU A 1 105 ? 27.795 20.906 -23.489 1.00 78.62 105 GLU A C 1
ATOM 817 O O . GLU A 1 105 ? 28.682 21.003 -24.332 1.00 78.62 105 GLU A O 1
ATOM 822 N N . SER A 1 106 ? 27.370 19.718 -23.049 1.00 80.31 106 SER A N 1
ATOM 823 C CA . SER A 1 106 ? 27.949 18.428 -23.452 1.00 80.31 106 SER A CA 1
ATOM 824 C C . SER A 1 106 ? 27.195 17.732 -24.594 1.00 80.31 106 SER A C 1
ATOM 826 O O . SER A 1 106 ? 27.608 16.667 -25.056 1.00 80.31 106 SER A O 1
ATOM 828 N N . MET A 1 107 ? 26.074 18.305 -25.042 1.00 82.62 107 MET A N 1
ATOM 829 C CA . MET A 1 107 ? 25.190 17.705 -26.042 1.00 82.62 107 MET A CA 1
ATOM 830 C C . MET A 1 107 ? 25.482 18.192 -27.465 1.00 82.62 107 MET A C 1
ATOM 832 O O . MET A 1 107 ? 25.950 19.306 -27.684 1.00 82.62 107 MET A O 1
ATOM 836 N N . ASP A 1 108 ? 25.115 17.374 -28.459 1.00 89.56 108 ASP A N 1
ATOM 837 C CA . ASP A 1 108 ? 25.050 17.819 -29.856 1.00 89.56 108 ASP A CA 1
ATOM 838 C C . ASP A 1 108 ? 24.097 19.031 -29.976 1.00 89.56 108 ASP A C 1
ATOM 840 O O . ASP A 1 108 ? 22.952 18.943 -29.515 1.00 89.56 108 ASP A O 1
ATOM 844 N N . PRO A 1 109 ? 24.518 20.147 -30.606 1.00 89.06 109 PRO A N 1
ATOM 845 C CA . PRO A 1 109 ? 23.716 21.370 -30.669 1.00 89.06 109 PRO A CA 1
ATOM 846 C C . PRO A 1 109 ? 22.336 21.170 -31.305 1.00 89.06 109 PRO A C 1
ATOM 848 O O . PRO A 1 109 ? 21.348 21.753 -30.858 1.00 89.06 109 PRO A O 1
ATOM 851 N N . VAL A 1 110 ? 22.243 20.313 -32.327 1.00 90.12 110 VAL A N 1
ATOM 852 C CA . VAL A 1 110 ? 20.975 20.016 -33.010 1.00 90.12 110 VAL A CA 1
ATOM 853 C C . VAL A 1 110 ? 20.065 19.193 -32.097 1.00 90.12 110 VAL A C 1
ATOM 855 O O . VAL A 1 110 ? 18.879 19.499 -31.968 1.00 90.12 110 VAL A O 1
ATOM 858 N N . LEU A 1 111 ? 20.616 18.193 -31.404 1.00 89.94 111 LEU A N 1
ATOM 859 C CA . LEU A 1 111 ? 19.880 17.390 -30.425 1.00 89.94 111 LEU A CA 1
ATOM 860 C C . LEU A 1 111 ? 19.379 18.227 -29.235 1.00 89.94 111 LEU A C 1
ATOM 862 O O . LEU A 1 111 ? 18.260 18.008 -28.759 1.00 89.94 111 LEU A O 1
ATOM 866 N N . TYR A 1 112 ? 20.170 19.205 -28.783 1.00 90.88 112 TYR A N 1
ATOM 867 C CA . TYR A 1 112 ? 19.782 20.153 -27.737 1.00 90.88 112 TYR A CA 1
ATOM 868 C C . TYR A 1 112 ? 18.591 21.013 -28.172 1.00 90.88 112 TYR A C 1
ATOM 870 O O . TYR A 1 112 ? 17.592 21.077 -27.453 1.00 90.88 112 TYR A O 1
ATOM 878 N N . ILE A 1 113 ? 18.644 21.596 -29.376 1.00 92.62 113 ILE A N 1
ATOM 879 C CA . ILE A 1 113 ? 17.548 22.409 -29.926 1.00 92.62 113 ILE A CA 1
ATOM 880 C C . ILE A 1 113 ? 16.266 21.577 -30.051 1.00 92.62 113 ILE A C 1
ATOM 882 O O . ILE A 1 113 ? 15.214 22.006 -29.577 1.00 92.62 113 ILE A O 1
ATOM 886 N N . ILE A 1 114 ? 16.347 20.370 -30.626 1.00 92.50 114 ILE A N 1
ATOM 887 C CA . ILE A 1 114 ? 15.186 19.476 -30.776 1.00 92.50 114 ILE A CA 1
ATOM 888 C C . ILE A 1 114 ? 14.576 19.148 -29.406 1.00 92.50 114 ILE A C 1
ATOM 890 O O . ILE A 1 114 ? 13.362 19.255 -29.226 1.00 92.50 114 ILE A O 1
ATOM 894 N N . SER A 1 115 ? 15.410 18.798 -28.424 1.00 89.69 115 SER A N 1
ATOM 895 C CA . SER A 1 115 ? 14.963 18.436 -27.072 1.00 89.69 115 SER A CA 1
ATOM 896 C C . SER A 1 115 ? 14.359 19.624 -26.316 1.00 89.69 115 SER A C 1
ATOM 898 O O . SER A 1 115 ? 13.395 19.459 -25.563 1.00 89.69 115 SER A O 1
ATOM 900 N N . PHE A 1 116 ? 14.891 20.830 -26.526 1.00 91.75 116 PHE A N 1
ATOM 901 C CA . PHE A 1 116 ? 14.374 22.056 -25.926 1.00 91.75 116 PHE A CA 1
ATOM 902 C C . PHE A 1 116 ? 13.000 22.408 -26.503 1.00 91.75 116 PHE A C 1
ATOM 904 O O . PHE A 1 116 ? 12.044 22.578 -25.746 1.00 91.75 116 PHE A O 1
ATOM 911 N N . VAL A 1 117 ? 12.872 22.405 -27.836 1.00 94.06 117 VAL A N 1
ATOM 912 C CA . VAL A 1 117 ? 11.598 22.625 -28.542 1.00 94.06 117 VAL A CA 1
ATOM 913 C C . VAL A 1 117 ? 10.552 21.598 -28.103 1.00 94.06 117 VAL A C 1
ATOM 915 O O . VAL A 1 117 ? 9.421 21.967 -27.781 1.00 94.06 117 VAL A O 1
ATOM 918 N N . GLN A 1 118 ? 10.934 20.324 -27.992 1.00 93.25 118 GLN A N 1
ATOM 919 C CA . GLN A 1 118 ? 10.057 19.269 -27.489 1.00 93.25 118 GLN A CA 1
ATOM 920 C C . GLN A 1 118 ? 9.558 19.558 -26.063 1.00 93.25 118 GLN A C 1
ATOM 922 O O . GLN A 1 118 ? 8.368 19.410 -25.773 1.00 93.25 118 GLN A O 1
ATOM 927 N N . CYS A 1 119 ? 10.445 19.984 -25.158 1.00 91.25 119 CYS A N 1
ATOM 928 C CA . CYS A 1 119 ? 10.068 20.313 -23.782 1.00 91.25 119 CYS A CA 1
ATOM 929 C C . CYS A 1 119 ? 9.122 21.518 -23.719 1.00 91.25 119 CYS A C 1
ATOM 931 O O . CYS A 1 119 ? 8.151 21.477 -22.961 1.00 91.25 119 CYS A O 1
ATOM 933 N N . SER A 1 120 ? 9.352 22.548 -24.537 1.00 92.69 120 SER A N 1
ATOM 934 C CA . SER A 1 120 ? 8.461 23.708 -24.648 1.00 92.69 120 SER A CA 1
ATOM 935 C C . SER A 1 120 ? 7.072 23.319 -25.161 1.00 92.69 120 SER A C 1
ATOM 937 O O . SER A 1 120 ? 6.068 23.751 -24.599 1.00 92.69 120 SER A O 1
ATOM 939 N N . LEU A 1 121 ? 6.998 22.450 -26.173 1.00 93.38 121 LEU A N 1
ATOM 940 C CA . LEU A 1 121 ? 5.735 21.940 -26.718 1.00 93.38 121 LEU A CA 1
ATOM 941 C C . LEU A 1 121 ? 4.970 21.074 -25.703 1.00 93.38 121 LEU A C 1
ATOM 943 O O . LEU A 1 121 ? 3.758 21.227 -25.552 1.00 93.38 121 LEU A O 1
ATOM 947 N N . CYS A 1 122 ? 5.668 20.221 -24.947 1.00 92.00 122 CYS A N 1
ATOM 948 C CA . CYS A 1 122 ? 5.082 19.460 -23.837 1.00 92.00 122 CYS A CA 1
ATOM 949 C C . CYS A 1 122 ? 4.564 20.367 -22.712 1.00 92.00 122 CYS A C 1
ATOM 951 O O . CYS A 1 122 ? 3.491 20.109 -22.166 1.00 92.00 122 CYS A O 1
ATOM 953 N N . ALA A 1 123 ? 5.307 21.422 -22.361 1.00 92.12 123 ALA A N 1
ATOM 954 C CA . ALA A 1 123 ? 4.885 22.392 -21.352 1.00 92.12 123 ALA A CA 1
ATOM 955 C C . ALA A 1 123 ? 3.635 23.155 -21.807 1.00 92.12 123 ALA A C 1
ATOM 957 O O . ALA A 1 123 ? 2.688 23.292 -21.034 1.00 92.12 123 ALA A O 1
ATOM 958 N N . ALA A 1 124 ? 3.604 23.588 -23.071 1.00 91.88 124 ALA A N 1
ATOM 959 C CA . ALA A 1 124 ? 2.447 24.243 -23.670 1.00 91.88 124 ALA A CA 1
ATOM 960 C C . ALA A 1 124 ? 1.220 23.321 -23.679 1.00 91.88 124 ALA A C 1
ATOM 962 O O . ALA A 1 124 ? 0.145 23.743 -23.259 1.00 91.88 124 ALA A O 1
ATOM 963 N N . PHE A 1 125 ? 1.380 22.054 -24.077 1.00 91.81 125 PHE A N 1
ATOM 964 C CA . PHE A 1 125 ? 0.309 21.059 -24.000 1.00 91.81 125 PHE A CA 1
ATOM 965 C C . PHE A 1 125 ? -0.237 20.924 -22.577 1.00 91.81 125 PHE A C 1
ATOM 967 O O . PHE A 1 125 ? -1.436 21.094 -22.372 1.00 91.81 125 PHE A O 1
ATOM 974 N N . GLN A 1 126 ? 0.630 20.667 -21.593 1.00 91.06 126 GLN A N 1
ATOM 975 C CA . GLN A 1 126 ? 0.182 20.410 -20.225 1.00 91.06 126 GLN A CA 1
ATOM 976 C C . GLN A 1 126 ? -0.456 21.646 -19.581 1.00 91.06 126 GLN A C 1
ATOM 978 O O . GLN A 1 126 ? -1.453 21.528 -18.873 1.00 91.06 126 GLN A O 1
ATOM 983 N N . LEU A 1 127 ? 0.084 22.839 -19.843 1.00 90.31 127 LEU A N 1
ATOM 984 C CA . LEU A 1 127 ? -0.485 24.093 -19.354 1.00 90.31 127 LEU A CA 1
ATOM 985 C C . LEU A 1 127 ? -1.881 24.336 -19.941 1.00 90.31 127 LEU A C 1
ATOM 987 O O . LEU A 1 127 ? -2.810 24.653 -19.201 1.00 90.31 127 LEU A O 1
ATOM 991 N N . LEU A 1 128 ? -2.040 24.165 -21.254 1.00 87.81 128 LEU A N 1
ATOM 992 C CA . LEU A 1 128 ? -3.322 24.364 -21.930 1.00 87.81 128 LEU A CA 1
ATOM 993 C C . LEU A 1 128 ? -4.350 23.285 -21.551 1.00 87.81 128 LEU A C 1
ATOM 995 O O . LEU A 1 128 ? -5.516 23.623 -21.370 1.00 87.81 128 LEU A O 1
ATOM 999 N N . GLU A 1 129 ? -3.933 22.026 -21.362 1.00 87.44 129 GLU A N 1
ATOM 1000 C CA . GLU A 1 129 ? -4.788 20.933 -20.859 1.00 87.44 129 GLU A CA 1
ATOM 1001 C C . GLU A 1 129 ? -5.295 21.249 -19.441 1.00 87.44 129 GLU A C 1
ATOM 1003 O O . GLU A 1 129 ? -6.490 21.126 -19.172 1.00 87.44 129 GLU A O 1
ATOM 1008 N N . ASN A 1 130 ? -4.416 21.749 -18.562 1.00 89.38 130 ASN A N 1
ATOM 1009 C CA . ASN A 1 130 ? -4.781 22.172 -17.209 1.00 89.38 130 ASN A CA 1
ATOM 1010 C C . ASN A 1 130 ? -5.770 23.344 -17.225 1.00 89.38 130 ASN A C 1
ATOM 1012 O O . ASN A 1 130 ? -6.764 23.319 -16.501 1.00 89.38 130 ASN A O 1
ATOM 1016 N N . ILE A 1 131 ? -5.521 24.361 -18.058 1.00 84.81 131 ILE A N 1
ATOM 1017 C CA . ILE A 1 131 ? -6.417 25.519 -18.197 1.00 84.81 131 ILE A CA 1
ATOM 1018 C C . ILE A 1 131 ? -7.786 25.073 -18.720 1.00 84.81 131 ILE A C 1
ATOM 1020 O O . ILE A 1 131 ? -8.810 25.458 -18.156 1.00 84.81 131 ILE A O 1
ATOM 1024 N N . ALA A 1 132 ? -7.820 24.239 -19.760 1.00 80.56 132 ALA A N 1
ATOM 1025 C CA . ALA A 1 132 ? -9.063 23.738 -20.336 1.00 80.56 132 ALA A CA 1
ATOM 1026 C C . ALA A 1 132 ? -9.872 22.915 -19.322 1.00 80.56 132 ALA A C 1
ATOM 1028 O O . ALA A 1 132 ? -11.052 23.197 -19.119 1.00 80.56 132 ALA A O 1
ATOM 1029 N N . PHE A 1 133 ? -9.223 21.989 -18.609 1.00 81.94 133 PHE A N 1
ATOM 1030 C CA . PHE A 1 133 ? -9.876 21.136 -17.615 1.00 81.94 133 PHE A CA 1
ATOM 1031 C C . PHE A 1 133 ? -10.408 21.934 -16.416 1.00 81.94 133 PHE A C 1
ATOM 1033 O O . PHE A 1 133 ? -11.556 21.766 -16.006 1.00 81.94 133 PHE A O 1
ATOM 1040 N N . LEU A 1 134 ? -9.614 22.864 -15.872 1.00 81.06 134 LEU A N 1
ATOM 1041 C CA . LEU A 1 134 ? -10.048 23.719 -14.760 1.00 81.06 134 LEU A CA 1
ATOM 1042 C C . LEU A 1 134 ? -11.142 24.714 -15.174 1.00 81.06 134 LEU A C 1
ATOM 1044 O O . LEU A 1 134 ? -11.950 25.127 -14.339 1.00 81.06 134 LEU A O 1
ATOM 1048 N N . THR A 1 135 ? -11.186 25.094 -16.453 1.00 76.88 135 THR A N 1
ATOM 1049 C CA . THR A 1 135 ? -12.272 25.910 -17.015 1.00 76.88 135 THR A CA 1
ATOM 1050 C C . THR A 1 135 ? -13.552 25.086 -17.152 1.00 76.88 135 THR A C 1
ATOM 1052 O O . THR A 1 135 ? -14.606 25.556 -16.735 1.00 76.88 135 THR A O 1
ATOM 1055 N N . GLU A 1 136 ? -13.469 23.844 -17.647 1.00 74.50 136 GLU A N 1
ATOM 1056 C CA . GLU A 1 136 ? -14.604 22.911 -17.745 1.00 74.50 136 GLU A CA 1
ATOM 1057 C C . GLU A 1 136 ? -15.234 22.624 -16.373 1.00 74.50 136 GLU A C 1
ATOM 1059 O O . GLU A 1 136 ? -16.454 22.556 -16.246 1.00 74.50 136 GLU A O 1
ATOM 1064 N N . LYS A 1 137 ? -14.414 22.523 -15.317 1.00 76.44 137 LYS A N 1
ATOM 1065 C CA . LYS A 1 137 ? -14.893 22.327 -13.937 1.00 76.44 137 LYS A CA 1
ATOM 1066 C C . LYS A 1 137 ? -15.286 23.627 -13.217 1.00 76.44 137 LYS A C 1
ATOM 1068 O O . LYS A 1 137 ? -15.578 23.594 -12.023 1.00 76.44 137 LYS A O 1
ATOM 1073 N N . GLY A 1 138 ? -15.283 24.771 -13.907 1.00 67.88 138 GLY A N 1
ATOM 1074 C CA . GLY A 1 138 ? -15.728 26.059 -13.360 1.00 67.88 138 GLY A CA 1
ATOM 1075 C C . GLY A 1 138 ? -14.796 26.685 -12.312 1.00 67.88 138 GLY A C 1
ATOM 1076 O O . GLY A 1 138 ? -15.189 27.632 -11.630 1.00 67.88 138 GLY A O 1
ATOM 1077 N N . VAL A 1 139 ? -13.560 26.192 -12.182 1.00 72.62 139 VAL A N 1
ATOM 1078 C CA . VAL A 1 139 ? -12.569 26.685 -11.207 1.00 72.62 139 VAL A CA 1
ATOM 1079 C C . VAL A 1 139 ? -11.992 28.031 -11.655 1.00 72.62 139 VAL A C 1
ATOM 1081 O O . VAL A 1 139 ? -11.962 28.983 -10.878 1.00 72.62 139 VAL A O 1
ATOM 1084 N N . LEU A 1 140 ? -11.595 28.152 -12.928 1.00 65.44 140 LEU A N 1
ATOM 1085 C CA . LEU A 1 140 ? -10.979 29.379 -13.464 1.00 65.44 140 LEU A CA 1
ATOM 1086 C C . LEU A 1 140 ? -11.984 30.501 -13.769 1.00 65.44 140 LEU A C 1
ATOM 1088 O O . LEU A 1 140 ? -11.593 31.661 -13.894 1.00 65.44 140 LEU A O 1
ATOM 1092 N N . MET A 1 141 ? -13.282 30.190 -13.818 1.00 57.81 141 MET A N 1
ATOM 1093 C CA . MET A 1 141 ? -14.347 31.181 -14.019 1.00 57.81 141 MET A CA 1
ATOM 1094 C C . MET A 1 141 ? -14.537 32.120 -12.813 1.00 57.81 141 MET A C 1
ATOM 1096 O O . MET A 1 141 ? -15.043 33.225 -12.987 1.00 57.81 141 MET A O 1
ATOM 1100 N N . LYS A 1 142 ? -14.099 31.727 -11.606 1.00 52.72 142 LYS A N 1
ATOM 1101 C CA . LYS A 1 142 ? -14.285 32.499 -10.359 1.00 52.72 142 LYS A CA 1
ATOM 1102 C C . LYS A 1 142 ? -13.095 33.395 -9.968 1.00 52.72 142 LYS A C 1
ATOM 1104 O O . LYS A 1 142 ? -13.205 34.155 -9.013 1.00 52.72 142 LYS A O 1
ATOM 1109 N N . CYS A 1 143 ? -11.972 33.351 -10.693 1.00 48.25 143 CYS A N 1
ATOM 1110 C CA . CYS A 1 143 ? -10.706 34.003 -10.303 1.00 48.25 143 CYS A CA 1
ATOM 1111 C C . CYS A 1 143 ? -10.466 35.417 -10.885 1.00 48.25 143 CYS A C 1
ATOM 1113 O O . CYS A 1 143 ? -9.319 35.829 -11.020 1.00 48.25 143 CYS A O 1
ATOM 1115 N N . GLY A 1 144 ? -11.492 36.176 -11.287 1.00 50.78 144 GLY A N 1
ATOM 1116 C CA . GLY A 1 144 ? -11.309 37.529 -11.858 1.00 50.78 144 GLY A CA 1
ATOM 1117 C C . GLY A 1 144 ? -10.687 37.573 -13.271 1.00 50.78 144 GLY A C 1
ATOM 1118 O O . GLY A 1 144 ? -10.848 38.561 -13.978 1.00 50.78 144 GLY A O 1
ATOM 1119 N N . LEU A 1 145 ? -10.085 36.473 -13.743 1.00 53.03 145 LEU A N 1
ATOM 1120 C CA . LEU A 1 145 ? -9.699 36.236 -15.144 1.00 53.03 145 LEU A CA 1
ATOM 1121 C C . LEU A 1 145 ? -10.866 35.744 -16.027 1.00 53.03 145 LEU A C 1
ATOM 1123 O O . LEU A 1 145 ? -10.662 35.431 -17.199 1.00 53.03 145 LEU A O 1
ATOM 1127 N N . GLY A 1 146 ? -12.095 35.680 -15.501 1.00 50.03 146 GLY A N 1
ATOM 1128 C CA . GLY A 1 146 ? -13.266 35.131 -16.200 1.00 50.03 146 GLY A CA 1
ATOM 1129 C C . GLY A 1 146 ? -13.553 35.779 -17.562 1.00 50.03 146 GLY A C 1
ATOM 1130 O O . GLY A 1 146 ? -14.008 35.099 -18.477 1.00 50.03 146 GLY A O 1
ATOM 1131 N N . TRP A 1 147 ? -13.192 37.054 -17.758 1.00 53.94 147 TRP A N 1
ATOM 1132 C CA . TRP A 1 147 ? -13.337 37.741 -19.049 1.00 53.94 147 TRP A CA 1
ATOM 1133 C C . TRP A 1 147 ? -12.501 37.102 -20.176 1.00 53.94 147 TRP A C 1
ATOM 1135 O O . TRP A 1 147 ? -12.984 37.030 -21.309 1.00 53.94 147 TRP A O 1
ATOM 1145 N N . LEU A 1 148 ? -11.301 36.582 -19.881 1.00 53.62 148 LEU A N 1
ATOM 1146 C CA . LEU A 1 148 ? -10.445 35.898 -20.866 1.00 53.62 148 LEU A CA 1
ATOM 1147 C C . LEU A 1 148 ? -11.078 34.590 -21.368 1.00 53.62 148 LEU A C 1
ATOM 1149 O O . LEU A 1 148 ? -10.822 34.163 -22.495 1.00 53.62 148 LEU A O 1
ATOM 1153 N N . PHE A 1 149 ? -11.944 33.978 -20.553 1.00 54.84 149 PHE A N 1
ATOM 1154 C CA . PHE A 1 149 ? -12.508 32.646 -20.783 1.00 54.84 149 PHE A CA 1
ATOM 1155 C C . PHE A 1 149 ? -14.046 32.633 -20.947 1.00 54.84 149 PHE A C 1
ATOM 1157 O O . PHE A 1 149 ? -14.639 31.566 -21.103 1.00 54.84 149 PHE A O 1
ATOM 1164 N N . ASN A 1 150 ? -14.700 33.802 -20.992 1.00 46.88 150 ASN A N 1
ATOM 1165 C CA . ASN A 1 150 ? -16.147 33.948 -21.208 1.00 46.88 150 ASN A CA 1
ATOM 1166 C C . ASN A 1 150 ? -16.568 33.512 -22.630 1.00 46.88 150 ASN A C 1
ATOM 1168 O O . ASN A 1 150 ? -16.221 34.171 -23.610 1.00 46.88 150 ASN A O 1
ATOM 1172 N N . GLY A 1 151 ? -17.339 32.419 -22.748 1.00 51.19 151 GLY A N 1
ATOM 1173 C CA . GLY A 1 151 ? -17.903 31.906 -24.017 1.00 51.19 151 GLY A CA 1
ATOM 1174 C C . GLY A 1 151 ? -17.810 30.379 -24.173 1.00 51.19 151 GLY A C 1
ATOM 1175 O O . GLY A 1 151 ? -17.297 29.879 -25.177 1.00 51.19 151 GLY A O 1
ATOM 1176 N N . ALA A 1 152 ? -18.244 29.642 -23.147 1.00 50.06 152 ALA A N 1
ATOM 1177 C CA . ALA A 1 152 ? -17.731 28.324 -22.757 1.00 50.06 152 ALA A CA 1
ATOM 1178 C C . ALA A 1 152 ? -18.070 27.104 -23.644 1.00 50.06 152 ALA A C 1
ATOM 1180 O O . ALA A 1 152 ? -17.565 26.024 -23.366 1.00 50.06 152 ALA A O 1
ATOM 1181 N N . GLY A 1 153 ? -18.830 27.228 -24.733 1.00 45.44 153 GLY A N 1
ATOM 1182 C CA . GLY A 1 153 ? -19.084 26.077 -25.621 1.00 45.44 153 GLY A CA 1
ATOM 1183 C C . GLY A 1 153 ? -18.008 25.863 -26.694 1.00 45.44 153 GLY A C 1
ATOM 1184 O O . GLY A 1 153 ? -17.609 24.740 -26.981 1.00 45.44 153 GLY A O 1
ATOM 1185 N N . GLY A 1 154 ? -17.502 26.952 -27.287 1.00 54.78 154 GLY A N 1
ATOM 1186 C CA . GLY A 1 154 ? -16.618 26.886 -28.462 1.00 54.78 154 GLY A CA 1
ATOM 1187 C C . GLY A 1 154 ? -15.131 27.118 -28.177 1.00 54.78 154 GLY A C 1
ATOM 1188 O O . GLY A 1 154 ? -14.275 26.638 -28.919 1.00 54.78 154 GLY A O 1
ATOM 1189 N N . ARG A 1 155 ? -14.788 27.848 -27.103 1.00 64.31 155 ARG A N 1
ATOM 1190 C CA . ARG A 1 155 ? -13.389 28.223 -26.815 1.00 64.31 155 ARG A CA 1
ATOM 1191 C C . ARG A 1 155 ? -12.606 27.146 -26.065 1.00 64.31 155 ARG A C 1
ATOM 1193 O O . ARG A 1 155 ? -11.428 26.982 -26.355 1.00 64.31 155 ARG A O 1
ATOM 1200 N N . VAL A 1 156 ? -13.235 26.366 -25.182 1.00 70.88 156 VAL A N 1
ATOM 1201 C CA . VAL A 1 156 ? -12.558 25.274 -24.446 1.00 70.88 156 VAL A CA 1
ATOM 1202 C C . VAL A 1 156 ? -12.134 24.152 -25.395 1.00 70.88 156 VAL A C 1
ATOM 1204 O O . VAL A 1 156 ? -10.985 23.717 -25.363 1.00 70.88 156 VAL A O 1
ATOM 1207 N N . ALA A 1 157 ? -13.010 23.763 -26.326 1.00 71.69 157 ALA A N 1
ATOM 1208 C CA . ALA A 1 157 ? -12.672 22.818 -27.389 1.00 71.69 157 ALA A CA 1
ATOM 1209 C C . ALA A 1 157 ? -11.497 23.319 -28.252 1.00 71.69 157 ALA A C 1
ATOM 1211 O O . ALA A 1 157 ? -10.617 22.542 -28.614 1.00 71.69 157 ALA A O 1
ATOM 1212 N N . ASN A 1 158 ? -11.425 24.626 -28.531 1.00 77.94 158 ASN A N 1
ATOM 1213 C CA . ASN A 1 158 ? -10.279 25.221 -29.224 1.00 77.94 158 ASN A CA 1
ATOM 1214 C C . ASN A 1 158 ? -8.991 25.186 -28.390 1.00 77.94 158 ASN A C 1
ATOM 1216 O O . ASN A 1 158 ? -7.936 24.901 -28.951 1.00 77.94 158 ASN A O 1
ATOM 1220 N N . ILE A 1 159 ? -9.058 25.409 -27.074 1.00 80.94 159 ILE A N 1
ATOM 1221 C CA . ILE A 1 159 ? -7.894 25.273 -26.183 1.00 80.94 159 ILE A CA 1
ATOM 1222 C C . ILE A 1 159 ? -7.390 23.825 -26.199 1.00 80.94 159 ILE A C 1
ATOM 1224 O O . ILE A 1 159 ? -6.195 23.611 -26.395 1.00 80.94 159 ILE A O 1
ATOM 1228 N N . TYR A 1 160 ? -8.284 22.833 -26.108 1.00 80.81 160 TYR A N 1
ATOM 1229 C CA . TYR A 1 160 ? -7.912 21.423 -26.257 1.00 80.81 160 TYR A CA 1
ATOM 1230 C C . TYR A 1 160 ? -7.305 21.121 -27.629 1.00 80.81 160 TYR A C 1
ATOM 1232 O O . TYR A 1 160 ? -6.291 20.436 -27.703 1.00 80.81 160 TYR A O 1
ATOM 1240 N N . ARG A 1 161 ? -7.852 21.660 -28.724 1.00 82.50 161 ARG A N 1
ATOM 1241 C CA . ARG A 1 161 ? -7.267 21.492 -30.069 1.00 82.50 161 ARG A CA 1
ATOM 1242 C C . ARG A 1 161 ? -5.856 22.070 -30.160 1.00 82.50 161 ARG A C 1
ATOM 1244 O O . ARG A 1 161 ? -4.966 21.419 -30.702 1.00 82.50 161 ARG A O 1
ATOM 1251 N N . VAL A 1 162 ? -5.629 23.274 -29.633 1.00 85.62 162 VAL A N 1
ATOM 1252 C CA . VAL A 1 162 ? -4.293 23.898 -29.614 1.00 85.62 162 VAL A CA 1
ATOM 1253 C C . VAL A 1 162 ? -3.336 23.092 -28.733 1.00 85.62 162 VAL A C 1
ATOM 1255 O O . VAL A 1 162 ? -2.199 22.852 -29.140 1.00 85.62 162 VAL A O 1
ATOM 1258 N N . ALA A 1 163 ? -3.807 22.590 -27.589 1.00 87.62 163 ALA A N 1
ATOM 1259 C CA . ALA A 1 163 ? -3.042 21.686 -26.740 1.00 87.62 163 ALA A CA 1
ATOM 1260 C C . ALA A 1 163 ? -2.648 20.411 -27.511 1.00 87.62 163 ALA A C 1
ATOM 1262 O O . ALA A 1 163 ? -1.465 20.086 -27.601 1.00 87.62 163 ALA A O 1
ATOM 1263 N N . HIS A 1 164 ? -3.604 19.721 -28.137 1.00 87.44 164 HIS A N 1
ATOM 1264 C CA . HIS A 1 164 ? -3.342 18.501 -28.902 1.00 87.44 164 HIS A CA 1
ATOM 1265 C C . HIS A 1 164 ? -2.423 18.734 -30.109 1.00 87.44 164 HIS A C 1
ATOM 1267 O O . HIS A 1 164 ? -1.629 17.856 -30.433 1.00 87.44 164 HIS A O 1
ATOM 1273 N N . ARG A 1 165 ? -2.450 19.919 -30.737 1.00 91.00 165 ARG A N 1
ATOM 1274 C CA . ARG A 1 165 ? -1.473 20.309 -31.773 1.00 91.00 165 ARG A CA 1
ATOM 1275 C C . ARG A 1 165 ? -0.061 20.455 -31.210 1.00 91.00 165 ARG A C 1
ATOM 1277 O O . ARG A 1 165 ? 0.880 19.950 -31.814 1.00 91.00 165 ARG A O 1
ATOM 1284 N N . ALA A 1 166 ? 0.094 21.097 -30.051 1.00 91.94 166 ALA A N 1
ATOM 1285 C CA . ALA A 1 166 ? 1.389 21.193 -29.375 1.00 91.94 166 ALA A CA 1
ATOM 1286 C C . ALA A 1 166 ? 1.917 19.804 -28.970 1.00 91.94 166 ALA A C 1
ATOM 1288 O O . ALA A 1 166 ? 3.089 19.495 -29.178 1.00 91.94 166 ALA A O 1
ATOM 1289 N N . TRP A 1 167 ? 1.038 18.928 -28.475 1.00 93.44 167 TRP A N 1
ATOM 1290 C CA . TRP A 1 167 ? 1.379 17.537 -28.179 1.00 93.44 167 TRP A CA 1
ATOM 1291 C C . TRP A 1 167 ? 1.781 16.750 -29.429 1.00 93.44 167 TRP A C 1
ATOM 1293 O O . TRP A 1 167 ? 2.800 16.065 -29.416 1.00 93.44 167 TRP A O 1
ATOM 1303 N N . PHE A 1 168 ? 1.036 16.891 -30.527 1.00 92.56 168 PHE A N 1
ATOM 1304 C CA . PHE A 1 168 ? 1.374 16.250 -31.793 1.00 92.56 168 PHE A CA 1
ATOM 1305 C C . PHE A 1 168 ? 2.743 16.698 -32.317 1.00 92.56 168 PHE A C 1
ATOM 1307 O O . PHE A 1 168 ? 3.574 15.867 -32.674 1.00 92.56 168 PHE A O 1
ATOM 1314 N N . LEU A 1 169 ? 3.020 18.004 -32.306 1.00 93.81 169 LEU A N 1
ATOM 1315 C CA . LEU A 1 169 ? 4.326 18.530 -32.706 1.00 93.81 169 LEU A CA 1
ATOM 1316 C C . LEU A 1 169 ? 5.456 18.001 -31.810 1.00 93.81 169 LEU A C 1
ATOM 1318 O O . LEU A 1 169 ? 6.545 17.728 -32.305 1.00 93.81 169 LEU A O 1
ATOM 1322 N N . SER A 1 170 ? 5.194 17.775 -30.520 1.00 93.00 170 SER A N 1
ATOM 1323 C CA . SER A 1 170 ? 6.154 17.123 -29.620 1.00 93.00 170 SER A CA 1
ATOM 1324 C C . SER A 1 170 ? 6.451 15.667 -30.017 1.00 93.00 170 SER A C 1
ATOM 1326 O O . SER A 1 170 ? 7.604 15.240 -29.948 1.00 93.00 170 SER A O 1
ATOM 1328 N N . ILE A 1 171 ? 5.456 14.923 -30.517 1.00 91.88 171 ILE A N 1
ATOM 1329 C CA . ILE A 1 171 ? 5.662 13.576 -31.084 1.00 91.88 171 ILE A CA 1
ATOM 1330 C C . ILE A 1 171 ? 6.542 13.649 -32.342 1.00 91.88 171 ILE A C 1
ATOM 1332 O O . ILE A 1 171 ? 7.422 12.813 -32.533 1.00 91.88 171 ILE A O 1
ATOM 1336 N N . ILE A 1 172 ? 6.367 14.669 -33.187 1.00 94.06 172 ILE A N 1
ATOM 1337 C CA . ILE A 1 172 ? 7.252 14.894 -34.343 1.00 94.06 172 ILE A CA 1
ATOM 1338 C C . ILE A 1 172 ? 8.686 15.211 -33.900 1.00 94.06 172 ILE A C 1
ATOM 1340 O O . ILE A 1 172 ? 9.639 14.718 -34.505 1.00 94.06 172 ILE A O 1
ATOM 1344 N N . CYS A 1 173 ? 8.863 15.957 -32.807 1.00 94.12 173 CYS A N 1
ATOM 1345 C CA . CYS A 1 173 ? 10.184 16.164 -32.217 1.00 94.12 173 CYS A CA 1
ATOM 1346 C C . CYS A 1 173 ? 10.819 14.858 -31.711 1.00 94.12 173 CYS A C 1
ATOM 1348 O O . CYS A 1 173 ? 12.030 14.713 -31.848 1.00 94.12 173 CYS A O 1
ATOM 1350 N N . ASP A 1 174 ? 10.047 13.892 -31.194 1.00 91.38 174 ASP A N 1
ATOM 1351 C CA . ASP A 1 174 ? 10.577 12.562 -30.842 1.00 91.38 174 ASP A CA 1
ATOM 1352 C C . ASP A 1 174 ? 11.151 11.837 -32.066 1.00 91.38 174 ASP A C 1
ATOM 1354 O O . ASP A 1 174 ? 12.245 11.277 -31.989 1.00 91.38 174 ASP A O 1
ATOM 1358 N N . PHE A 1 175 ? 10.467 11.897 -33.212 1.00 93.38 175 PHE A N 1
ATOM 1359 C CA . PHE A 1 175 ? 10.985 11.342 -34.465 1.00 93.38 175 PHE A CA 1
ATOM 1360 C C . PHE A 1 175 ? 12.264 12.051 -34.922 1.00 93.38 175 PHE A C 1
ATOM 1362 O O . PHE A 1 175 ? 13.248 11.393 -35.256 1.00 93.38 175 PHE A O 1
ATOM 1369 N N . ALA A 1 176 ? 12.289 13.387 -34.888 1.00 92.88 176 ALA A N 1
ATOM 1370 C CA . ALA A 1 176 ? 13.479 14.163 -35.242 1.00 92.88 176 ALA A CA 1
ATOM 1371 C C . ALA A 1 176 ? 14.669 13.856 -34.314 1.00 92.88 176 ALA A C 1
ATOM 1373 O O . ALA A 1 176 ? 15.798 13.699 -34.784 1.00 92.88 176 ALA A O 1
ATOM 1374 N N . ARG A 1 177 ? 14.410 13.707 -33.008 1.00 92.69 177 ARG A N 1
ATOM 1375 C CA . ARG A 1 177 ? 15.401 13.332 -31.992 1.00 92.69 177 ARG A CA 1
ATOM 1376 C C . ARG A 1 177 ? 15.988 11.953 -32.289 1.00 92.69 177 ARG A C 1
ATOM 1378 O O . ARG A 1 177 ? 17.204 11.826 -32.391 1.00 92.69 177 ARG A O 1
ATOM 1385 N N . LEU A 1 178 ? 15.137 10.948 -32.499 1.00 90.56 178 LEU A N 1
ATOM 1386 C CA . LEU A 1 178 ? 15.564 9.576 -32.794 1.00 90.56 178 LEU A CA 1
ATOM 1387 C C . LEU A 1 178 ? 16.345 9.484 -34.107 1.00 90.56 178 LEU A C 1
ATOM 1389 O O . LEU A 1 178 ? 17.348 8.776 -34.176 1.00 90.56 178 LEU A O 1
ATOM 1393 N N . MET A 1 179 ? 15.936 10.224 -35.138 1.00 89.38 179 MET A N 1
ATOM 1394 C CA . MET A 1 179 ? 16.669 10.283 -36.404 1.00 89.38 179 MET A CA 1
ATOM 1395 C C . MET A 1 179 ? 18.046 10.936 -36.238 1.00 89.38 179 MET A C 1
ATOM 1397 O O . MET A 1 179 ? 19.024 10.438 -36.796 1.00 89.38 179 MET A O 1
ATOM 1401 N N . ARG A 1 180 ? 18.160 12.006 -35.437 1.00 90.12 180 ARG A N 1
ATOM 1402 C CA . ARG A 1 180 ? 19.452 12.645 -35.139 1.00 90.12 180 ARG A CA 1
ATOM 1403 C C . ARG A 1 180 ? 20.366 11.732 -34.317 1.00 90.12 180 ARG A C 1
ATOM 1405 O O . ARG A 1 180 ? 21.550 11.630 -34.625 1.00 90.12 180 ARG A O 1
ATOM 1412 N N . GLU A 1 181 ? 19.823 11.024 -33.328 1.00 86.75 181 GLU A N 1
ATOM 1413 C CA . GLU A 1 181 ? 20.555 10.016 -32.546 1.00 86.75 181 GLU A CA 1
ATOM 1414 C C . GLU A 1 181 ? 21.078 8.879 -33.432 1.00 86.75 181 GLU A C 1
ATOM 1416 O O . GLU A 1 181 ? 22.236 8.485 -33.303 1.00 86.75 181 GLU A O 1
ATOM 1421 N N . ALA A 1 182 ? 20.271 8.414 -34.392 1.00 84.25 182 ALA A N 1
ATOM 1422 C CA . ALA A 1 182 ? 20.685 7.408 -35.366 1.00 84.25 182 ALA A CA 1
ATOM 1423 C C . ALA A 1 182 ? 21.826 7.914 -36.254 1.00 84.25 182 ALA A C 1
ATOM 1425 O O . ALA A 1 182 ? 22.816 7.213 -36.441 1.00 84.25 182 ALA A O 1
ATOM 1426 N N . GLN A 1 183 ? 21.723 9.143 -36.769 1.00 85.62 183 GLN A N 1
ATOM 1427 C CA . GLN A 1 183 ? 22.782 9.752 -37.577 1.00 85.62 183 GLN A CA 1
ATOM 1428 C C . GLN A 1 183 ? 24.107 9.811 -36.816 1.00 85.62 183 GLN A C 1
ATOM 1430 O O . GLN A 1 183 ? 25.134 9.430 -37.368 1.00 85.62 183 GLN A O 1
ATOM 1435 N N . ILE A 1 184 ? 24.086 10.237 -35.550 1.00 81.81 184 ILE A N 1
ATOM 1436 C CA . ILE A 1 184 ? 25.285 10.301 -34.702 1.00 81.81 184 ILE A CA 1
ATOM 1437 C C . ILE A 1 184 ? 25.842 8.891 -34.454 1.00 81.81 184 ILE A C 1
ATOM 1439 O O . ILE A 1 184 ? 27.045 8.668 -34.594 1.00 81.81 184 ILE A O 1
ATOM 1443 N N . PHE A 1 185 ? 24.975 7.929 -34.130 1.00 75.00 185 PHE A N 1
ATOM 1444 C CA . PHE A 1 185 ? 25.363 6.549 -33.840 1.00 75.00 185 PHE A CA 1
ATOM 1445 C C . PHE A 1 185 ? 25.981 5.843 -35.058 1.00 75.00 185 PHE A C 1
ATOM 1447 O O . PHE A 1 185 ? 27.066 5.270 -34.968 1.00 75.00 185 PHE A O 1
ATOM 1454 N N . PHE A 1 186 ? 25.332 5.925 -36.221 1.00 68.06 186 PHE A N 1
ATOM 1455 C CA . PHE A 1 186 ? 25.814 5.286 -37.445 1.00 68.06 186 PHE A CA 1
ATOM 1456 C C . PHE A 1 186 ? 27.012 6.020 -38.062 1.00 68.06 186 PHE A C 1
ATOM 1458 O O . PHE A 1 186 ? 27.917 5.357 -38.563 1.00 68.06 186 PHE A O 1
ATOM 1465 N N . ALA A 1 187 ? 27.098 7.352 -37.962 1.00 68.75 187 ALA A N 1
ATOM 1466 C CA . ALA A 1 187 ? 28.286 8.091 -38.401 1.00 68.75 187 ALA A CA 1
ATOM 1467 C C . ALA A 1 187 ? 29.536 7.719 -37.585 1.00 68.75 187 ALA A C 1
ATOM 1469 O O . ALA A 1 187 ? 30.614 7.572 -38.157 1.00 68.75 187 ALA A O 1
ATOM 1470 N N . LYS A 1 188 ? 29.392 7.504 -36.269 1.00 64.69 188 LYS A N 1
ATOM 1471 C CA . LYS A 1 188 ? 30.493 7.088 -35.387 1.00 64.69 188 LYS A CA 1
ATOM 1472 C C . LYS A 1 188 ? 30.939 5.640 -35.655 1.00 64.69 188 LYS A C 1
ATOM 1474 O O . LYS A 1 188 ? 32.132 5.376 -35.759 1.00 64.69 188 LYS A O 1
ATOM 1479 N N . ASN A 1 189 ? 29.991 4.728 -35.885 1.00 56.19 189 ASN A N 1
ATOM 1480 C CA . ASN A 1 189 ? 30.275 3.309 -36.148 1.00 56.19 189 ASN A CA 1
ATOM 1481 C C . ASN A 1 189 ? 30.838 3.022 -37.552 1.00 56.19 189 ASN A C 1
ATOM 1483 O O . ASN A 1 189 ? 31.516 2.016 -37.746 1.00 56.19 189 ASN A O 1
ATOM 1487 N N . HIS A 1 190 ? 30.592 3.887 -38.543 1.00 52.03 190 HIS A N 1
ATOM 1488 C CA . HIS A 1 190 ? 31.237 3.772 -39.857 1.00 52.03 190 HIS A CA 1
ATOM 1489 C C . HIS A 1 190 ? 32.732 4.158 -39.835 1.00 52.03 190 HIS A C 1
ATOM 1491 O O . HIS A 1 190 ? 33.470 3.728 -40.723 1.00 52.03 190 HIS A O 1
ATOM 1497 N N . LEU A 1 191 ? 33.185 4.922 -38.830 1.00 49.16 191 LEU A N 1
ATOM 1498 C CA . LEU A 1 191 ? 34.585 5.340 -38.659 1.00 49.16 191 LEU A CA 1
ATOM 1499 C C . LEU A 1 191 ? 35.438 4.305 -37.899 1.00 49.16 191 LEU A C 1
ATOM 1501 O O . LEU A 1 191 ? 36.615 4.148 -38.215 1.00 49.16 191 LEU A O 1
ATOM 1505 N N . GLU A 1 192 ? 34.857 3.544 -36.966 1.00 54.66 192 GLU A N 1
ATOM 1506 C CA . GLU A 1 192 ? 35.564 2.528 -36.168 1.00 54.66 192 GLU A CA 1
ATOM 1507 C C . GLU A 1 192 ? 35.143 1.102 -36.568 1.00 54.66 192 GLU A C 1
ATOM 1509 O O . GLU A 1 192 ? 34.229 0.492 -36.013 1.00 54.66 192 GLU A O 1
ATOM 1514 N N . LYS A 1 193 ? 35.825 0.528 -37.567 1.00 49.72 193 LYS A N 1
ATOM 1515 C CA . LYS A 1 193 ? 35.611 -0.871 -37.972 1.00 49.72 193 LYS A CA 1
ATOM 1516 C C . LYS A 1 193 ? 35.998 -1.845 -36.847 1.00 49.72 193 LYS A C 1
ATOM 1518 O O . LYS A 1 193 ? 37.178 -2.034 -36.568 1.00 49.72 193 LYS A O 1
ATOM 1523 N N . GLY A 1 194 ? 35.013 -2.590 -36.336 1.00 55.97 194 GLY A N 1
ATOM 1524 C CA . GLY A 1 194 ? 35.190 -4.025 -36.060 1.00 55.97 194 GLY A CA 1
ATOM 1525 C C . GLY A 1 194 ? 34.848 -4.561 -34.668 1.00 55.97 194 GLY A C 1
ATOM 1526 O O . GLY A 1 194 ? 34.812 -5.782 -34.520 1.00 55.97 194 GLY A O 1
ATOM 1527 N N . LYS A 1 195 ? 34.564 -3.733 -33.656 1.00 51.72 195 LYS A N 1
ATOM 1528 C CA . LYS A 1 195 ? 34.124 -4.226 -32.335 1.00 51.72 195 LYS A CA 1
ATOM 1529 C C . LYS A 1 195 ? 33.054 -3.317 -31.738 1.00 51.72 195 LYS A C 1
ATOM 1531 O O . LYS A 1 195 ? 33.376 -2.303 -31.140 1.00 51.72 195 LYS A O 1
ATOM 1536 N N . ILE A 1 196 ? 31.790 -3.715 -31.881 1.00 59.06 196 ILE A N 1
ATOM 1537 C CA . ILE A 1 196 ? 30.672 -3.080 -31.173 1.00 59.06 196 ILE A CA 1
ATOM 1538 C C . ILE A 1 196 ? 30.807 -3.435 -29.692 1.00 59.06 196 ILE A C 1
ATOM 1540 O O . ILE A 1 196 ? 30.824 -4.619 -29.335 1.00 59.06 196 ILE A O 1
ATOM 1544 N N . THR A 1 197 ? 30.924 -2.433 -28.826 1.00 65.31 197 THR A N 1
ATOM 1545 C CA . THR A 1 197 ? 30.943 -2.668 -27.380 1.00 65.31 197 THR A CA 1
ATOM 1546 C C . THR A 1 197 ? 29.554 -3.084 -26.882 1.00 65.31 197 THR A C 1
ATOM 1548 O O . THR A 1 197 ? 28.525 -2.750 -27.473 1.00 65.31 197 THR A O 1
ATOM 1551 N N . ARG A 1 198 ? 29.494 -3.817 -25.762 1.00 59.78 198 ARG A N 1
ATOM 1552 C CA . ARG A 1 198 ? 28.217 -4.212 -25.139 1.00 59.78 198 ARG A CA 1
ATOM 1553 C C . ARG A 1 198 ? 27.322 -2.999 -24.847 1.00 59.78 198 ARG A C 1
ATOM 1555 O O . ARG A 1 198 ? 26.116 -3.076 -25.048 1.00 59.78 198 ARG A O 1
ATOM 1562 N N . GLU A 1 199 ? 27.919 -1.883 -24.436 1.00 62.53 199 GLU A N 1
ATOM 1563 C CA . GLU A 1 199 ? 27.207 -0.637 -24.137 1.00 62.53 199 GLU A CA 1
ATOM 1564 C C . GLU A 1 199 ? 26.605 0.008 -25.399 1.00 62.53 199 GLU A C 1
ATOM 1566 O O . GLU A 1 199 ? 25.483 0.512 -25.373 1.00 62.53 199 GLU A O 1
ATOM 1571 N N . GLU A 1 200 ? 27.305 -0.043 -26.534 1.00 65.50 200 GLU A N 1
ATOM 1572 C CA . GLU A 1 200 ? 26.789 0.445 -27.820 1.00 65.50 200 GLU A CA 1
ATOM 1573 C C . GLU A 1 200 ? 25.684 -0.454 -28.379 1.00 65.50 200 GLU A C 1
ATOM 1575 O O . GLU A 1 200 ? 24.701 0.055 -28.918 1.00 65.50 200 GLU A O 1
ATOM 1580 N N . ALA A 1 201 ? 25.797 -1.774 -28.204 1.00 62.41 201 ALA A N 1
ATOM 1581 C CA . ALA A 1 201 ? 24.734 -2.714 -28.555 1.00 62.41 201 ALA A CA 1
ATOM 1582 C C . ALA A 1 201 ? 23.469 -2.479 -27.709 1.00 62.41 201 ALA A C 1
ATOM 1584 O O . ALA A 1 201 ? 22.361 -2.449 -28.244 1.00 62.41 201 ALA A O 1
ATOM 1585 N N . GLU A 1 202 ? 23.623 -2.247 -26.403 1.00 65.06 202 GLU A N 1
ATOM 1586 C CA . GLU A 1 202 ? 22.515 -1.909 -25.502 1.00 65.06 202 GLU A CA 1
ATOM 1587 C C . GLU A 1 202 ? 21.872 -0.559 -25.877 1.00 65.06 202 GLU A C 1
ATOM 1589 O O . GLU A 1 202 ? 20.644 -0.465 -25.924 1.00 65.06 202 GLU A O 1
ATOM 1594 N N . LYS A 1 203 ? 22.666 0.458 -26.249 1.00 64.69 203 LYS A N 1
ATOM 1595 C CA . LYS A 1 203 ? 22.167 1.750 -26.766 1.00 64.69 203 LYS A CA 1
ATOM 1596 C C . LYS A 1 203 ? 21.447 1.623 -28.115 1.00 64.69 203 LYS A C 1
ATOM 1598 O O . LYS A 1 203 ? 20.441 2.296 -28.327 1.00 64.69 203 LYS A O 1
ATOM 1603 N N . ALA A 1 204 ? 21.896 0.741 -29.006 1.00 67.06 204 ALA A N 1
ATOM 1604 C CA . ALA A 1 204 ? 21.216 0.474 -30.277 1.00 67.06 204 ALA A CA 1
ATOM 1605 C C . ALA A 1 204 ? 19.852 -0.207 -30.070 1.00 67.06 204 ALA A C 1
ATOM 1607 O O . ALA A 1 204 ? 18.851 0.173 -30.682 1.00 67.06 204 ALA A O 1
ATOM 1608 N N . VAL A 1 205 ? 19.794 -1.184 -29.160 1.00 67.50 205 VAL A N 1
ATOM 1609 C CA . VAL A 1 205 ? 18.544 -1.853 -28.767 1.00 67.50 205 VAL A CA 1
ATOM 1610 C C . VAL A 1 205 ? 17.592 -0.858 -28.097 1.00 67.50 205 VAL A C 1
ATOM 1612 O O . VAL A 1 205 ? 16.406 -0.816 -28.421 1.00 67.50 205 VAL A O 1
ATOM 1615 N N . GLN A 1 206 ? 18.114 -0.019 -27.201 1.00 68.88 206 GLN A N 1
ATOM 1616 C CA . GLN A 1 206 ? 17.382 1.065 -26.552 1.00 68.88 206 GLN A CA 1
ATOM 1617 C C . GLN A 1 206 ? 16.737 2.006 -27.574 1.00 68.88 206 GLN A C 1
ATOM 1619 O O . GLN A 1 206 ? 15.537 2.268 -27.493 1.00 68.88 206 GLN A O 1
ATOM 1624 N N . TRP A 1 207 ? 17.525 2.460 -28.549 1.00 80.25 207 TRP A N 1
ATOM 1625 C CA . TRP A 1 207 ? 17.068 3.334 -29.620 1.00 80.25 207 TRP A CA 1
ATOM 1626 C C . TRP A 1 207 ? 15.921 2.702 -30.420 1.00 80.25 207 TRP A C 1
ATOM 1628 O O . TRP A 1 207 ? 14.913 3.364 -30.652 1.00 80.25 207 TRP A O 1
ATOM 1638 N N . TYR A 1 208 ? 16.005 1.406 -30.750 1.00 73.75 208 TYR A N 1
ATOM 1639 C CA . TYR A 1 208 ? 14.930 0.681 -31.445 1.00 73.75 208 TYR A CA 1
ATOM 1640 C C . TYR A 1 208 ? 13.614 0.681 -30.650 1.00 73.75 208 TYR A C 1
ATOM 1642 O O . TYR A 1 208 ? 12.544 0.930 -31.203 1.00 73.75 208 TYR A O 1
ATOM 1650 N N . TYR A 1 209 ? 13.678 0.462 -29.334 1.00 71.62 209 TYR A N 1
ATOM 1651 C CA . TYR A 1 209 ? 12.490 0.508 -28.475 1.00 71.62 209 TYR A CA 1
ATOM 1652 C C . TYR A 1 209 ? 11.921 1.919 -28.301 1.00 71.62 209 TYR A C 1
ATOM 1654 O O . TYR A 1 209 ? 10.713 2.069 -28.096 1.00 71.62 209 TYR A O 1
ATOM 1662 N N . ASP A 1 210 ? 12.756 2.952 -28.385 1.00 80.00 210 ASP A N 1
ATOM 1663 C CA . ASP A 1 210 ? 12.320 4.336 -28.213 1.00 80.00 210 ASP A CA 1
ATOM 1664 C C . ASP A 1 210 ? 11.451 4.838 -29.387 1.00 80.00 210 ASP A C 1
ATOM 1666 O O . ASP A 1 210 ? 10.700 5.796 -29.204 1.00 80.00 210 ASP A O 1
ATOM 1670 N N . TRP A 1 211 ? 11.426 4.131 -30.528 1.00 83.12 211 TRP A N 1
ATOM 1671 C CA . TRP A 1 211 ? 10.484 4.360 -31.639 1.00 83.12 211 TRP A CA 1
ATOM 1672 C C . TRP A 1 211 ? 9.040 3.942 -31.344 1.00 83.12 211 TRP A C 1
ATOM 1674 O O . TRP A 1 211 ? 8.105 4.523 -31.898 1.00 83.12 211 TRP A O 1
ATOM 1684 N N . ILE A 1 212 ? 8.824 2.957 -30.467 1.00 82.31 212 ILE A N 1
ATOM 1685 C CA . ILE A 1 212 ? 7.493 2.365 -30.237 1.00 82.31 212 ILE A CA 1
ATOM 1686 C C . ILE A 1 212 ? 6.512 3.405 -29.692 1.00 82.31 212 ILE A C 1
ATOM 1688 O O . ILE A 1 212 ? 5.360 3.468 -30.116 1.00 82.31 212 ILE A O 1
ATOM 1692 N N . ARG A 1 213 ? 6.971 4.254 -28.767 1.00 81.50 213 ARG A N 1
ATOM 1693 C CA . ARG A 1 213 ? 6.137 5.278 -28.129 1.00 81.50 213 ARG A CA 1
ATOM 1694 C C . ARG A 1 213 ? 5.617 6.334 -29.115 1.00 81.50 213 ARG A C 1
ATOM 1696 O O . ARG A 1 213 ? 4.401 6.530 -29.139 1.00 81.50 213 ARG A O 1
ATOM 1703 N N . PRO A 1 214 ? 6.465 7.037 -29.891 1.00 86.88 214 PRO A N 1
ATOM 1704 C CA . PRO A 1 214 ? 5.973 8.022 -30.844 1.00 86.88 214 PRO A CA 1
ATOM 1705 C C . PRO A 1 214 ? 5.146 7.364 -31.956 1.00 86.88 214 PRO A C 1
ATOM 1707 O O . PRO A 1 214 ? 4.118 7.921 -32.322 1.00 86.88 214 PRO A O 1
ATOM 1710 N N . LEU A 1 215 ? 5.488 6.151 -32.414 1.00 87.06 215 LEU A N 1
ATOM 1711 C CA . LEU A 1 215 ? 4.685 5.409 -33.400 1.00 87.06 215 LEU A CA 1
ATOM 1712 C C . LEU A 1 215 ? 3.285 5.047 -32.887 1.00 87.06 215 LEU A C 1
ATOM 1714 O O . LEU A 1 215 ? 2.311 5.191 -33.622 1.00 87.06 215 LEU A O 1
ATOM 1718 N N . ALA A 1 216 ? 3.167 4.618 -31.630 1.00 85.44 216 ALA A N 1
ATOM 1719 C CA . ALA A 1 216 ? 1.881 4.276 -31.029 1.00 85.44 216 ALA A CA 1
ATOM 1720 C C . ALA A 1 216 ? 0.979 5.508 -30.833 1.00 85.44 216 ALA A C 1
ATOM 1722 O O . ALA A 1 216 ? -0.232 5.427 -31.034 1.00 85.44 216 ALA A O 1
ATOM 1723 N N . TRP A 1 217 ? 1.553 6.663 -30.475 1.00 85.75 217 TRP A N 1
ATOM 1724 C CA . TRP A 1 217 ? 0.780 7.892 -30.263 1.00 85.75 217 TRP A CA 1
ATOM 1725 C C . TRP A 1 217 ? 0.541 8.720 -31.530 1.00 85.75 217 TRP A C 1
ATOM 1727 O O . TRP A 1 217 ? -0.397 9.517 -31.539 1.00 85.75 217 TRP A O 1
ATOM 1737 N N . LEU A 1 218 ? 1.331 8.541 -32.595 1.00 88.00 218 LEU A N 1
ATOM 1738 C CA . LEU A 1 218 ? 1.252 9.345 -33.821 1.00 88.00 218 LEU A CA 1
ATOM 1739 C C . LEU A 1 218 ? -0.160 9.370 -34.447 1.00 88.00 218 LEU A C 1
ATOM 1741 O O . LEU A 1 218 ? -0.648 10.475 -34.699 1.00 88.00 218 LEU A O 1
ATOM 1745 N N . PRO A 1 219 ? -0.872 8.235 -34.633 1.00 83.75 219 PRO A N 1
ATOM 1746 C CA . PRO A 1 219 ? -2.220 8.253 -35.210 1.00 83.75 219 PRO A CA 1
ATOM 1747 C C . PRO A 1 219 ? -3.233 9.012 -34.342 1.00 83.75 219 PRO A C 1
ATOM 1749 O O . PRO A 1 219 ? -4.099 9.716 -34.860 1.00 83.75 219 PRO A O 1
ATOM 1752 N N . ILE A 1 220 ? -3.103 8.909 -33.014 1.00 82.69 220 ILE A N 1
ATOM 1753 C CA . ILE A 1 220 ? -3.993 9.574 -32.050 1.00 82.69 220 ILE A CA 1
ATOM 1754 C C . ILE A 1 220 ? -3.707 11.073 -32.001 1.00 82.69 220 ILE A C 1
ATOM 1756 O O . ILE A 1 220 ? -4.635 11.876 -32.063 1.00 82.69 220 ILE A O 1
ATOM 1760 N N . GLY A 1 221 ? -2.434 11.460 -31.900 1.00 82.69 221 GLY A N 1
ATOM 1761 C CA . GLY A 1 221 ? -2.030 12.864 -31.889 1.00 82.69 221 GLY A CA 1
ATOM 1762 C C . GLY A 1 221 ? -2.452 13.577 -33.166 1.00 82.69 221 GLY A C 1
ATOM 1763 O O . GLY A 1 221 ? -2.996 14.677 -33.103 1.00 82.69 221 GLY A O 1
ATOM 1764 N N . TRP A 1 222 ? -2.285 12.922 -34.316 1.00 83.88 222 TRP A N 1
ATOM 1765 C CA . TRP A 1 222 ? -2.717 13.455 -35.604 1.00 83.88 222 TRP A CA 1
ATOM 1766 C C . TRP A 1 222 ? -4.236 13.650 -35.651 1.00 83.88 222 TRP A C 1
ATOM 1768 O O . TRP A 1 222 ? -4.702 14.725 -36.025 1.00 83.88 222 TRP A O 1
ATOM 1778 N N . HIS A 1 223 ? -5.012 12.663 -35.192 1.00 81.56 223 HIS A N 1
ATOM 1779 C CA . HIS A 1 223 ? -6.470 12.765 -35.126 1.00 81.56 223 HIS A CA 1
ATOM 1780 C C . HIS A 1 223 ? -6.941 13.900 -34.196 1.00 81.56 223 HIS A C 1
ATOM 1782 O O . HIS A 1 223 ? -7.688 14.780 -34.623 1.00 81.56 223 HIS A O 1
ATOM 1788 N N . LEU A 1 224 ? -6.451 13.939 -32.952 1.00 79.44 224 LEU A N 1
ATOM 1789 C CA . LEU A 1 224 ? -6.862 14.926 -31.941 1.00 79.44 224 LEU A CA 1
ATOM 1790 C C . LEU A 1 224 ? -6.381 16.357 -32.243 1.00 79.44 224 LEU A C 1
ATOM 1792 O O . LEU A 1 224 ? -6.960 17.320 -31.739 1.00 79.44 224 LEU A O 1
ATOM 1796 N N . SER A 1 225 ? -5.353 16.520 -33.084 1.00 81.81 225 SER A N 1
ATOM 1797 C CA . SER A 1 225 ? -4.892 17.835 -33.560 1.00 81.81 225 SER A CA 1
ATOM 1798 C C . SER A 1 225 ? -5.916 18.554 -34.459 1.00 81.81 225 SER A C 1
ATOM 1800 O O . SER A 1 225 ? -5.816 19.770 -34.684 1.00 81.81 225 SER A O 1
ATOM 1802 N N . GLY A 1 226 ? -6.901 17.810 -34.982 1.00 74.75 226 GLY A N 1
ATOM 1803 C CA . GLY A 1 226 ? -7.938 18.312 -35.879 1.00 74.75 226 GLY A CA 1
ATOM 1804 C C . GLY A 1 226 ? -7.449 18.628 -37.297 1.00 74.75 226 GLY A C 1
ATOM 1805 O O . GLY A 1 226 ? -8.163 19.292 -38.042 1.00 74.75 226 GLY A O 1
ATOM 1806 N N . TRP A 1 227 ? -6.243 18.197 -37.690 1.00 76.06 227 TRP A N 1
ATOM 1807 C CA . TRP A 1 227 ? -5.695 18.445 -39.034 1.00 76.06 227 TRP A CA 1
ATOM 1808 C C . TRP A 1 227 ? -6.328 17.595 -40.152 1.00 76.06 227 TRP A C 1
ATOM 1810 O O . TRP A 1 227 ? -6.212 17.972 -41.312 1.00 76.06 227 TRP A O 1
ATOM 1820 N N . MET A 1 228 ? -7.051 16.512 -39.831 1.00 58.41 228 MET A N 1
ATOM 1821 C CA . MET A 1 228 ? -7.825 15.718 -40.812 1.00 58.41 228 MET A CA 1
ATOM 1822 C C . MET A 1 228 ? -9.294 16.147 -40.969 1.00 58.41 228 MET A C 1
ATOM 1824 O O . MET A 1 228 ? -10.039 15.512 -41.712 1.00 58.41 228 MET A O 1
ATOM 1828 N N . GLY A 1 229 ? -9.737 17.196 -40.269 1.00 59.78 229 GLY A N 1
ATOM 1829 C CA . GLY A 1 229 ? -11.168 17.466 -40.097 1.00 59.78 229 GLY A CA 1
ATOM 1830 C C . GLY A 1 229 ? -11.849 16.437 -39.181 1.00 59.78 229 GLY A C 1
ATOM 1831 O O . GLY A 1 229 ? -11.282 15.395 -38.852 1.00 59.78 229 GLY A O 1
ATOM 1832 N N . ASP A 1 230 ? -13.072 16.733 -38.739 1.00 56.03 230 ASP A N 1
ATOM 1833 C CA . ASP A 1 230 ? -13.760 16.026 -37.639 1.00 56.03 230 ASP A CA 1
ATOM 1834 C C . ASP A 1 230 ? -14.200 14.572 -37.956 1.00 56.03 230 ASP A C 1
ATOM 1836 O O . ASP A 1 230 ? -14.985 13.983 -37.215 1.00 56.03 230 ASP A O 1
ATOM 1840 N N . LYS A 1 231 ? -13.730 13.959 -39.054 1.00 53.12 231 LYS A N 1
ATOM 1841 C CA . LYS A 1 231 ? -14.145 12.614 -39.492 1.00 53.12 231 LYS A CA 1
ATOM 1842 C C . LYS A 1 231 ? -12.976 11.794 -40.042 1.00 53.12 231 LYS A C 1
ATOM 1844 O O . LYS A 1 231 ? -12.857 11.598 -41.247 1.00 53.12 231 LYS A O 1
ATOM 1849 N N . ALA A 1 232 ? -12.140 11.257 -39.155 1.00 55.91 232 ALA A N 1
ATOM 1850 C CA . ALA A 1 232 ? -11.286 10.125 -39.513 1.00 55.91 232 ALA A CA 1
ATOM 1851 C C . ALA A 1 232 ? -12.122 8.830 -39.419 1.00 55.91 232 ALA A C 1
ATOM 1853 O O . ALA A 1 232 ? -12.595 8.506 -38.325 1.00 55.91 232 ALA A O 1
ATOM 1854 N N . PRO A 1 233 ? -12.356 8.094 -40.521 1.00 52.47 233 PRO A N 1
ATOM 1855 C CA . PRO A 1 233 ? -13.166 6.880 -40.480 1.00 52.47 233 PRO A CA 1
ATOM 1856 C C . PRO A 1 233 ? -12.478 5.807 -39.621 1.00 52.47 233 PRO A C 1
ATOM 1858 O O . PRO A 1 233 ? -11.322 5.466 -39.851 1.00 52.47 233 PRO A O 1
ATOM 1861 N N . GLY A 1 234 ? -13.192 5.280 -38.620 1.00 57.53 234 GLY A N 1
ATOM 1862 C CA . GLY A 1 234 ? -12.748 4.139 -37.807 1.00 57.53 234 GLY A CA 1
ATOM 1863 C C . GLY A 1 234 ? -12.076 4.461 -36.465 1.00 57.53 234 GLY A C 1
ATOM 1864 O O . GLY A 1 234 ? -11.700 3.528 -35.755 1.00 57.53 234 GLY A O 1
ATOM 1865 N N . PHE A 1 235 ? -11.945 5.734 -36.069 1.00 61.19 235 PHE A N 1
ATOM 1866 C CA . PHE A 1 235 ? -11.431 6.073 -34.735 1.00 61.19 235 PHE A CA 1
ATOM 1867 C C . PHE A 1 235 ? -12.475 5.773 -33.647 1.00 61.19 235 PHE A C 1
ATOM 1869 O O . PHE A 1 235 ? -13.610 6.238 -33.717 1.00 61.19 235 PHE A O 1
ATOM 1876 N N . ASN A 1 236 ? -12.089 5.001 -32.629 1.00 66.81 236 ASN A N 1
ATOM 1877 C CA . ASN A 1 236 ? -12.912 4.730 -31.451 1.00 66.81 236 ASN A CA 1
ATOM 1878 C C . ASN A 1 236 ? -12.061 4.764 -30.170 1.00 66.81 236 ASN A C 1
ATOM 1880 O O . ASN A 1 236 ? -10.836 4.627 -30.214 1.00 66.81 236 ASN A O 1
ATOM 1884 N N . LEU A 1 237 ? -12.715 4.918 -29.014 1.00 60.97 237 LEU A N 1
ATOM 1885 C CA . LEU A 1 237 ? -12.059 4.961 -27.697 1.00 60.97 237 LEU A CA 1
ATOM 1886 C C . LEU A 1 237 ? -11.229 3.697 -27.392 1.00 60.97 237 LEU A C 1
ATOM 1888 O O . LEU A 1 237 ? -10.241 3.768 -26.662 1.00 60.97 237 LEU A O 1
ATOM 1892 N N . GLY A 1 238 ? -11.582 2.551 -27.983 1.00 62.88 238 GLY A N 1
ATOM 1893 C CA . GLY A 1 238 ? -10.818 1.307 -27.880 1.00 62.88 238 GLY A CA 1
ATOM 1894 C C . GLY A 1 238 ? -9.456 1.383 -28.574 1.00 62.88 238 GLY A C 1
ATOM 1895 O O . GLY A 1 238 ? -8.459 0.942 -28.007 1.00 62.88 238 GLY A O 1
ATOM 1896 N N . VAL A 1 239 ? -9.378 2.021 -29.747 1.00 67.12 239 VAL A N 1
ATOM 1897 C CA . VAL A 1 239 ? -8.114 2.282 -30.463 1.00 67.12 239 VAL A CA 1
ATOM 1898 C C . VAL A 1 239 ? -7.213 3.208 -29.644 1.00 67.12 239 VAL A C 1
ATOM 1900 O O . VAL A 1 239 ? -6.012 2.962 -29.530 1.00 67.12 239 VAL A O 1
ATOM 1903 N N . GLN A 1 240 ? -7.790 4.226 -28.999 1.00 67.00 240 GLN A N 1
ATOM 1904 C CA . GLN A 1 240 ? -7.054 5.111 -28.094 1.00 67.00 240 GLN A CA 1
ATOM 1905 C C . GLN A 1 240 ? -6.505 4.364 -26.866 1.00 67.00 240 GLN A C 1
ATOM 1907 O O . GLN A 1 240 ? -5.362 4.590 -26.461 1.00 67.00 240 GLN A O 1
ATOM 1912 N N . GLY A 1 241 ? -7.293 3.445 -26.298 1.00 66.44 241 GLY A N 1
ATOM 1913 C CA . GLY A 1 241 ? -6.859 2.562 -25.215 1.00 66.44 241 GLY A CA 1
ATOM 1914 C C . GLY A 1 241 ? -5.730 1.617 -25.637 1.00 66.44 241 GLY A C 1
ATOM 1915 O O . GLY A 1 241 ? -4.714 1.532 -24.949 1.00 66.44 241 GLY A O 1
ATOM 1916 N N . ALA A 1 242 ? -5.862 0.967 -26.797 1.00 70.00 242 ALA A N 1
ATOM 1917 C CA . ALA A 1 242 ? -4.871 0.032 -27.329 1.00 70.00 242 ALA A CA 1
ATOM 1918 C C . ALA A 1 242 ? -3.522 0.708 -27.615 1.00 70.00 242 ALA A C 1
ATOM 1920 O O . ALA A 1 242 ? -2.476 0.187 -27.230 1.00 70.00 242 ALA A O 1
ATOM 1921 N N . ALA A 1 243 ? -3.524 1.898 -28.220 1.00 72.88 243 ALA A N 1
ATOM 1922 C CA . ALA A 1 243 ? -2.281 2.630 -28.447 1.00 72.88 243 ALA A CA 1
ATOM 1923 C C . ALA A 1 243 ? -1.670 3.177 -27.146 1.00 72.88 243 ALA A C 1
ATOM 1925 O O . ALA A 1 243 ? -0.448 3.233 -27.034 1.00 72.88 243 ALA A O 1
ATOM 1926 N N . GLY A 1 244 ? -2.481 3.471 -26.123 1.00 70.12 244 GLY A N 1
ATOM 1927 C CA . GLY A 1 244 ? -1.982 3.725 -24.769 1.00 70.12 244 GLY A CA 1
ATOM 1928 C C . GLY A 1 244 ? -1.232 2.527 -24.181 1.00 70.12 244 GLY A C 1
ATOM 1929 O O . GLY A 1 244 ? -0.118 2.685 -23.687 1.00 70.12 244 GLY A O 1
ATOM 1930 N N . VAL A 1 245 ? -1.793 1.319 -24.308 1.00 71.69 245 VAL A N 1
ATOM 1931 C CA . VAL A 1 245 ? -1.137 0.071 -23.877 1.00 71.69 245 VAL A CA 1
ATOM 1932 C C . VAL A 1 245 ? 0.155 -0.180 -24.656 1.00 71.69 245 VAL A C 1
ATOM 1934 O O . VAL A 1 245 ? 1.155 -0.550 -24.052 1.00 71.69 245 VAL A O 1
ATOM 1937 N N . LEU A 1 246 ? 0.169 0.058 -25.971 1.00 73.81 246 LEU A N 1
ATOM 1938 C CA . LEU A 1 246 ? 1.360 -0.109 -26.812 1.00 73.81 246 LEU A CA 1
ATOM 1939 C C . LEU A 1 246 ? 2.456 0.921 -26.501 1.00 73.81 246 LEU A C 1
ATOM 1941 O O . LEU A 1 246 ? 3.636 0.579 -26.449 1.00 73.81 246 LEU A O 1
ATOM 1945 N N . ALA A 1 247 ? 2.087 2.177 -26.254 1.00 70.25 247 ALA A N 1
ATOM 1946 C CA . ALA A 1 247 ? 3.047 3.237 -25.968 1.00 70.25 247 ALA A CA 1
ATOM 1947 C C . ALA A 1 247 ? 3.676 3.129 -24.573 1.00 70.25 247 ALA A C 1
ATOM 1949 O O . ALA A 1 247 ? 4.825 3.541 -24.368 1.00 70.25 247 ALA A O 1
ATOM 1950 N N . ASP A 1 248 ? 2.923 2.576 -23.622 1.00 65.88 248 ASP A N 1
ATOM 1951 C CA . ASP A 1 248 ? 3.411 2.251 -22.290 1.00 65.88 248 ASP A CA 1
ATOM 1952 C C . ASP A 1 248 ? 3.893 0.804 -22.181 1.00 65.88 248 ASP A C 1
ATOM 1954 O O . ASP A 1 248 ? 4.451 0.469 -21.149 1.00 65.88 248 ASP A O 1
ATOM 1958 N N . LEU A 1 249 ? 3.812 -0.027 -23.231 1.00 65.31 249 LEU A N 1
ATOM 1959 C CA . LEU A 1 249 ? 4.127 -1.466 -23.198 1.00 65.31 249 LEU A CA 1
ATOM 1960 C C . LEU A 1 249 ? 5.474 -1.756 -22.544 1.00 65.31 249 LEU A C 1
ATOM 1962 O O . LEU A 1 249 ? 5.599 -2.681 -21.754 1.00 65.31 249 LEU A O 1
ATOM 1966 N N . ARG A 1 250 ? 6.475 -0.917 -22.819 1.00 62.06 250 ARG A N 1
ATOM 1967 C CA . ARG A 1 250 ? 7.792 -0.993 -22.195 1.00 62.06 250 ARG A CA 1
ATOM 1968 C C . ARG A 1 250 ? 7.795 -0.524 -20.747 1.00 62.06 250 ARG A C 1
ATOM 197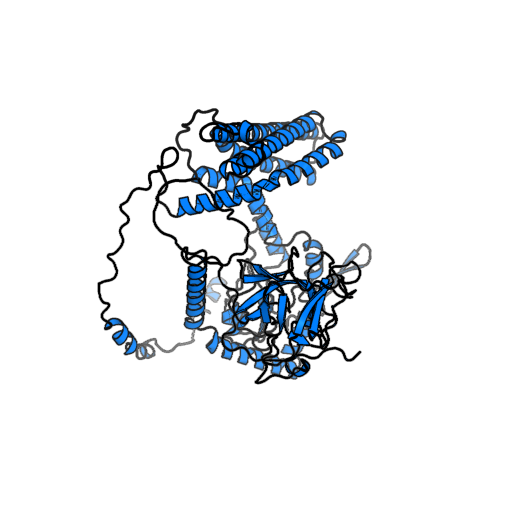0 O O . ARG A 1 250 ? 8.475 -1.126 -19.935 1.00 62.06 250 ARG A O 1
ATOM 1977 N N . ARG A 1 251 ? 7.086 0.553 -20.405 1.00 54.09 251 ARG A N 1
ATOM 1978 C CA . ARG A 1 251 ? 6.974 1.015 -19.017 1.00 54.09 251 ARG A CA 1
ATOM 1979 C C . ARG A 1 251 ? 6.215 -0.012 -18.193 1.00 54.09 251 ARG A C 1
ATOM 1981 O O . ARG A 1 251 ? 6.656 -0.308 -17.101 1.00 54.09 251 ARG A O 1
ATOM 1988 N N . THR A 1 252 ? 5.174 -0.623 -18.742 1.00 50.12 252 THR A N 1
ATOM 1989 C CA . THR A 1 252 ? 4.463 -1.766 -18.175 1.00 50.12 252 THR A CA 1
ATOM 1990 C C . THR A 1 252 ? 5.380 -2.980 -18.094 1.00 50.12 252 THR A C 1
ATOM 1992 O O . THR A 1 252 ? 5.467 -3.563 -17.032 1.00 50.12 252 THR A O 1
ATOM 1995 N N . ALA A 1 253 ? 6.166 -3.295 -19.128 1.00 48.91 253 ALA A N 1
ATOM 1996 C CA . ALA A 1 253 ? 7.148 -4.387 -19.134 1.00 48.91 253 ALA A CA 1
ATOM 1997 C C . ALA A 1 253 ? 8.450 -4.093 -18.363 1.00 48.91 253 ALA A C 1
ATOM 1999 O O . ALA A 1 253 ? 9.264 -4.993 -18.219 1.00 48.91 253 ALA A O 1
ATOM 2000 N N . MET A 1 254 ? 8.663 -2.863 -17.877 1.00 42.66 254 MET A N 1
ATOM 2001 C CA . MET A 1 254 ? 9.746 -2.441 -16.967 1.00 42.66 254 MET A CA 1
ATOM 2002 C C . MET A 1 254 ? 9.236 -2.286 -15.528 1.00 42.66 254 MET A C 1
ATOM 2004 O O . MET A 1 254 ? 9.957 -2.575 -14.580 1.00 42.66 254 MET A O 1
ATOM 2008 N N . LEU A 1 255 ? 7.974 -1.890 -15.357 1.00 37.03 255 LEU A N 1
ATOM 2009 C CA . LEU A 1 255 ? 7.229 -1.951 -14.103 1.00 37.03 255 LEU A CA 1
ATOM 2010 C C . LEU A 1 255 ? 6.836 -3.384 -13.762 1.00 37.03 255 LEU A C 1
ATOM 2012 O O . LEU A 1 255 ? 6.657 -3.673 -12.591 1.00 37.03 255 LEU A O 1
ATOM 2016 N N . TRP A 1 256 ? 6.765 -4.284 -14.739 1.00 38.47 256 TRP A N 1
ATOM 2017 C CA . TRP A 1 256 ? 6.600 -5.719 -14.526 1.00 38.47 256 TRP A CA 1
ATOM 2018 C C . TRP A 1 256 ? 7.825 -6.291 -13.780 1.00 38.47 256 TRP A C 1
ATOM 2020 O O . TRP A 1 256 ? 7.645 -6.878 -12.721 1.00 38.47 256 TRP A O 1
ATOM 2030 N N . PRO A 1 257 ? 9.070 -5.947 -14.171 1.00 35.47 257 PRO A N 1
ATOM 2031 C CA . PRO A 1 257 ? 10.269 -6.075 -13.353 1.00 35.47 257 PRO A CA 1
ATOM 2032 C C . PRO A 1 257 ? 10.269 -5.281 -12.040 1.00 35.47 257 PRO A C 1
ATOM 2034 O O . PRO A 1 257 ? 10.973 -5.651 -11.118 1.00 35.47 257 PRO A O 1
ATOM 2037 N N . CYS A 1 258 ? 9.549 -4.161 -11.932 1.00 27.25 258 CYS A N 1
ATOM 2038 C CA . CYS A 1 258 ? 9.538 -3.331 -10.713 1.00 27.25 258 CYS A CA 1
ATOM 2039 C C . CYS A 1 258 ? 8.455 -3.761 -9.699 1.00 27.25 258 CYS A C 1
ATOM 2041 O O . CYS A 1 258 ? 8.553 -3.449 -8.518 1.00 27.25 258 CYS A O 1
ATOM 2043 N N . SER A 1 259 ? 7.460 -4.528 -10.150 1.00 30.61 259 SER A N 1
ATOM 2044 C CA . SER A 1 259 ? 6.562 -5.346 -9.326 1.00 30.61 259 SER A CA 1
ATOM 2045 C C . SER A 1 259 ? 7.180 -6.713 -9.012 1.00 30.61 259 SER A C 1
ATOM 2047 O O . SER A 1 259 ? 6.797 -7.339 -8.031 1.00 30.61 259 SER A O 1
ATOM 2049 N N . THR A 1 260 ? 8.233 -7.116 -9.734 1.00 32.94 260 THR A N 1
ATOM 2050 C CA . THR A 1 260 ? 9.204 -8.129 -9.299 1.00 32.94 260 THR A CA 1
ATOM 2051 C C . THR A 1 260 ? 10.482 -7.467 -8.770 1.00 32.94 260 THR A C 1
ATOM 2053 O O . THR A 1 260 ? 11.534 -7.564 -9.394 1.00 32.94 260 THR A O 1
ATOM 2056 N N . ALA A 1 261 ? 10.420 -6.763 -7.636 1.00 26.67 261 ALA A N 1
ATOM 2057 C CA . ALA A 1 261 ? 11.583 -6.128 -7.007 1.00 26.67 261 ALA A CA 1
ATOM 2058 C C . ALA A 1 261 ? 12.842 -7.030 -7.010 1.00 26.67 261 ALA A C 1
ATOM 2060 O O . ALA A 1 261 ? 12.992 -7.892 -6.151 1.00 26.67 261 ALA A O 1
ATOM 2061 N N . LYS A 1 262 ? 13.747 -6.836 -7.983 1.00 39.56 262 LYS A N 1
ATOM 2062 C CA . LYS A 1 262 ? 15.116 -7.383 -8.034 1.00 39.56 262 LYS A CA 1
ATOM 2063 C C . LYS A 1 262 ? 15.900 -6.745 -9.184 1.00 39.56 262 LYS A C 1
ATOM 2065 O O . LYS A 1 262 ? 15.968 -7.260 -10.291 1.00 39.56 262 LYS A O 1
ATOM 2070 N N . ALA A 1 263 ? 16.550 -5.624 -8.891 1.00 29.81 263 ALA A N 1
ATOM 2071 C CA . ALA A 1 263 ? 17.746 -5.217 -9.635 1.00 29.81 263 ALA A CA 1
ATOM 2072 C C . ALA A 1 263 ? 18.777 -4.513 -8.737 1.00 29.81 263 ALA A C 1
ATOM 2074 O O . ALA A 1 263 ? 19.966 -4.731 -8.910 1.00 29.81 263 ALA A O 1
ATOM 2075 N N . GLY A 1 264 ? 18.353 -3.784 -7.696 1.00 26.78 264 GLY A N 1
ATOM 2076 C CA . GLY A 1 264 ? 19.271 -3.294 -6.651 1.00 26.78 264 GLY A CA 1
ATOM 2077 C C . GLY A 1 264 ? 19.614 -4.349 -5.592 1.00 26.78 264 GLY A C 1
ATOM 2078 O O . GLY A 1 264 ? 20.726 -4.388 -5.079 1.00 26.78 264 GLY A O 1
ATOM 2079 N N . SER A 1 265 ? 18.680 -5.265 -5.318 1.00 32.97 265 SER A N 1
ATOM 2080 C CA . SER A 1 265 ? 18.904 -6.374 -4.389 1.00 32.97 265 SER A CA 1
ATOM 2081 C C . SER A 1 265 ? 19.704 -7.512 -5.027 1.00 32.97 265 SER A C 1
ATOM 2083 O O . SER A 1 265 ? 20.273 -8.300 -4.296 1.00 32.97 265 SER A O 1
ATOM 2085 N N . LEU A 1 266 ? 19.855 -7.589 -6.360 1.00 31.84 266 LEU A N 1
ATOM 2086 C CA . LEU A 1 266 ? 20.549 -8.716 -7.000 1.00 31.84 266 LEU A CA 1
ATOM 2087 C C . LEU A 1 266 ? 22.039 -8.808 -6.610 1.00 31.84 266 LEU A C 1
ATOM 2089 O O . LEU A 1 266 ? 22.554 -9.911 -6.498 1.00 31.84 266 LEU A O 1
ATOM 2093 N N . CYS A 1 267 ? 22.709 -7.696 -6.286 1.00 25.77 267 CYS A N 1
ATOM 2094 C CA . CYS A 1 267 ? 24.087 -7.739 -5.771 1.00 25.77 267 CYS A CA 1
ATOM 2095 C C . CYS A 1 267 ? 24.186 -8.297 -4.334 1.00 25.77 267 CYS A C 1
ATOM 2097 O O . CYS A 1 267 ? 25.174 -8.943 -3.998 1.00 25.77 267 CYS A O 1
ATOM 2099 N N . HIS A 1 268 ? 23.152 -8.124 -3.500 1.00 28.17 268 HIS A N 1
ATOM 2100 C CA . HIS A 1 268 ? 23.086 -8.710 -2.149 1.00 28.17 268 HIS A CA 1
ATOM 2101 C C . HIS A 1 268 ? 22.406 -10.096 -2.125 1.00 28.17 268 HIS A C 1
ATOM 2103 O O . HIS A 1 268 ? 22.744 -10.946 -1.304 1.00 28.17 268 HIS A O 1
ATOM 2109 N N . PHE A 1 269 ? 21.502 -10.353 -3.072 1.00 34.38 269 PHE A N 1
ATOM 2110 C CA . PHE A 1 269 ? 20.775 -11.602 -3.302 1.00 34.38 269 PHE A CA 1
ATOM 2111 C C . PHE A 1 269 ? 21.676 -12.654 -3.951 1.00 34.38 269 PHE A C 1
ATOM 2113 O O . PHE A 1 269 ? 21.597 -13.819 -3.585 1.00 34.38 269 PHE A O 1
ATOM 2120 N N . VAL A 1 270 ? 22.596 -12.255 -4.838 1.00 31.08 270 VAL A N 1
ATOM 2121 C CA . VAL A 1 270 ? 23.651 -13.152 -5.332 1.00 31.08 270 VAL A CA 1
ATOM 2122 C C . VAL A 1 270 ? 24.607 -13.506 -4.193 1.00 31.08 270 VAL A C 1
ATOM 2124 O O . VAL A 1 270 ? 24.917 -14.677 -4.038 1.00 31.08 270 VAL A O 1
ATOM 2127 N N . ASN A 1 271 ? 24.962 -12.578 -3.297 1.00 27.50 271 ASN A N 1
ATOM 2128 C CA . ASN A 1 271 ? 25.780 -12.930 -2.128 1.00 27.50 271 ASN A CA 1
ATOM 2129 C C . ASN A 1 271 ? 25.063 -13.819 -1.095 1.00 27.50 271 ASN A C 1
ATOM 2131 O O . ASN A 1 271 ? 25.724 -14.642 -0.469 1.00 27.50 271 ASN A O 1
ATOM 2135 N N . SER A 1 272 ? 23.736 -13.719 -0.953 1.00 30.70 272 SER A N 1
ATOM 2136 C CA . SER A 1 272 ? 22.978 -14.537 0.015 1.00 30.70 272 SER A CA 1
ATOM 2137 C C . SER A 1 272 ? 22.489 -15.881 -0.548 1.00 30.70 272 SER A C 1
ATOM 2139 O O . SER A 1 272 ? 22.201 -16.790 0.221 1.00 30.70 272 SER A O 1
ATOM 2141 N N . LEU A 1 273 ? 22.453 -16.063 -1.876 1.00 33.28 273 LEU A N 1
ATOM 2142 C CA . LEU A 1 273 ? 22.069 -17.328 -2.533 1.00 33.28 273 LEU A CA 1
ATOM 2143 C C . LEU A 1 273 ? 23.199 -18.012 -3.315 1.00 33.28 273 LEU A C 1
ATOM 2145 O O . LEU A 1 273 ? 22.962 -18.991 -4.021 1.00 33.28 273 LEU A O 1
ATOM 2149 N N . ILE A 1 274 ? 24.451 -17.598 -3.104 1.00 35.06 274 ILE A N 1
ATOM 2150 C CA . ILE A 1 274 ? 25.658 -18.327 -3.543 1.00 35.06 274 ILE A CA 1
ATOM 2151 C C . ILE A 1 274 ? 25.825 -19.702 -2.842 1.00 35.06 274 ILE A C 1
ATOM 2153 O O . ILE A 1 274 ? 26.813 -20.401 -3.058 1.00 35.06 274 ILE A O 1
ATOM 2157 N N . GLN A 1 275 ? 24.854 -20.166 -2.048 1.00 36.00 275 GLN A N 1
ATOM 2158 C CA . GLN A 1 275 ? 24.964 -21.401 -1.264 1.00 36.00 275 GLN A CA 1
ATOM 2159 C C . GLN A 1 275 ? 24.147 -22.609 -1.769 1.00 36.00 275 GLN A C 1
ATOM 2161 O O . GLN A 1 275 ? 24.028 -23.571 -1.030 1.00 36.00 275 GLN A O 1
ATOM 2166 N N . ILE A 1 276 ? 23.640 -22.670 -3.010 1.00 36.84 276 ILE A N 1
ATOM 2167 C CA . ILE A 1 276 ? 22.887 -23.867 -3.498 1.00 36.84 276 ILE A CA 1
ATOM 2168 C C . ILE A 1 276 ? 23.771 -24.869 -4.266 1.00 36.84 276 ILE A C 1
ATOM 2170 O O . ILE A 1 276 ? 23.344 -25.619 -5.136 1.00 36.84 276 ILE A O 1
ATOM 2174 N N . ARG A 1 277 ? 25.050 -24.960 -3.915 1.00 37.69 277 ARG A N 1
ATOM 2175 C CA . ARG A 1 277 ? 25.796 -26.211 -4.096 1.00 37.69 277 ARG A CA 1
ATOM 2176 C C . ARG A 1 277 ? 26.496 -26.486 -2.785 1.00 37.69 277 ARG A C 1
ATOM 2178 O O . ARG A 1 277 ? 26.801 -25.557 -2.047 1.00 37.69 277 ARG A O 1
ATOM 2185 N N . ASN A 1 278 ? 26.813 -27.750 -2.534 1.00 38.75 278 ASN A N 1
ATOM 2186 C CA . ASN A 1 278 ? 27.672 -28.201 -1.439 1.00 38.75 278 ASN A CA 1
ATOM 2187 C C . ASN A 1 278 ? 29.098 -27.611 -1.517 1.00 38.75 278 ASN A C 1
ATOM 2189 O O . ASN A 1 278 ? 30.054 -28.324 -1.256 1.00 38.75 278 ASN A O 1
ATOM 2193 N N . ALA A 1 279 ? 29.294 -26.364 -1.946 1.00 36.62 279 ALA A N 1
ATOM 2194 C CA . ALA A 1 279 ? 30.505 -25.608 -1.769 1.00 36.62 279 ALA A CA 1
ATOM 2195 C C . ALA A 1 279 ? 30.277 -24.087 -1.841 1.00 36.62 279 ALA A C 1
ATOM 2197 O O . ALA A 1 279 ? 29.674 -23.592 -2.790 1.00 36.62 279 ALA A O 1
ATOM 2198 N N . ILE A 1 280 ? 30.840 -23.376 -0.867 1.00 38.03 280 ILE A N 1
ATOM 2199 C CA . ILE A 1 280 ? 31.047 -21.929 -0.830 1.00 38.03 280 ILE A CA 1
ATOM 2200 C C . ILE A 1 280 ? 32.278 -21.605 -1.678 1.00 38.03 280 ILE A C 1
ATOM 2202 O O . ILE A 1 280 ? 33.286 -22.308 -1.611 1.00 38.03 280 ILE A O 1
ATOM 2206 N N . TRP A 1 281 ? 32.218 -20.534 -2.461 1.00 38.31 281 TRP A N 1
ATOM 2207 C CA . TRP A 1 281 ? 33.396 -19.990 -3.128 1.00 38.31 281 TRP A CA 1
ATOM 2208 C C . TRP A 1 281 ? 34.012 -18.903 -2.246 1.00 38.31 281 TRP A C 1
ATOM 2210 O O . TRP A 1 281 ? 33.423 -17.840 -2.072 1.00 38.31 281 TRP A O 1
ATOM 2220 N N . LEU A 1 282 ? 35.173 -19.186 -1.655 1.00 30.59 282 LEU A N 1
ATOM 2221 C CA . LEU A 1 282 ? 35.932 -18.227 -0.853 1.00 30.59 282 LEU A CA 1
ATOM 2222 C C . LEU A 1 282 ? 36.933 -17.498 -1.750 1.00 30.59 282 LEU A C 1
ATOM 2224 O O . LEU A 1 282 ? 37.696 -18.126 -2.490 1.00 30.59 282 LEU A O 1
ATOM 2228 N N . ILE A 1 283 ? 36.931 -16.168 -1.669 1.00 33.25 283 ILE A N 1
ATOM 2229 C CA . ILE A 1 283 ? 37.950 -15.320 -2.285 1.00 33.25 283 ILE A CA 1
ATOM 2230 C C . ILE A 1 283 ? 39.046 -15.117 -1.242 1.00 33.25 283 ILE A C 1
ATOM 2232 O O . ILE A 1 283 ? 38.865 -14.375 -0.279 1.00 33.25 283 ILE A O 1
ATOM 2236 N N . CYS A 1 284 ? 40.173 -15.804 -1.418 1.00 28.64 284 CYS A N 1
ATOM 2237 C CA . CYS A 1 284 ? 41.358 -15.624 -0.585 1.00 28.64 284 CYS A CA 1
ATOM 2238 C C . CYS A 1 284 ? 42.414 -14.916 -1.444 1.00 28.64 284 CYS A C 1
ATOM 2240 O O . CYS A 1 284 ? 43.167 -15.550 -2.183 1.00 28.64 284 CYS A O 1
ATOM 2242 N N . GLY A 1 285 ? 42.404 -13.581 -1.424 1.00 51.31 285 GLY A N 1
ATOM 2243 C CA . GLY A 1 285 ? 43.199 -12.769 -2.352 1.00 51.31 285 GLY A CA 1
ATOM 2244 C C . GLY A 1 285 ? 42.651 -12.813 -3.786 1.00 51.31 285 GLY A C 1
ATOM 2245 O O . GLY A 1 285 ? 41.449 -12.697 -3.995 1.00 51.31 285 GLY A O 1
ATOM 2246 N N . SER A 1 286 ? 43.518 -12.966 -4.790 1.00 32.19 286 SER A N 1
ATOM 2247 C CA . SER A 1 286 ? 43.153 -12.989 -6.220 1.00 32.19 286 SER A CA 1
ATOM 2248 C C . SER A 1 286 ? 42.704 -14.362 -6.750 1.00 32.19 286 SER A C 1
ATOM 2250 O O . SER A 1 286 ? 42.446 -14.496 -7.946 1.00 32.19 286 SER A O 1
ATOM 2252 N N . ALA A 1 287 ? 42.581 -15.379 -5.890 1.00 28.80 287 ALA A N 1
ATOM 2253 C CA . ALA A 1 287 ? 42.141 -16.722 -6.265 1.00 28.80 287 ALA A CA 1
ATOM 2254 C C . ALA A 1 287 ? 40.805 -17.099 -5.601 1.00 28.80 287 ALA A C 1
ATOM 2256 O O . ALA A 1 287 ? 40.584 -16.862 -4.411 1.00 28.80 287 ALA A O 1
ATOM 2257 N N . VAL A 1 288 ? 39.928 -17.726 -6.390 1.00 35.62 288 VAL A N 1
ATOM 2258 C CA . VAL A 1 288 ? 38.600 -18.206 -5.985 1.00 35.62 288 VAL A CA 1
ATOM 2259 C C . VAL A 1 288 ? 38.676 -19.720 -5.755 1.00 35.62 288 VAL A C 1
ATOM 2261 O O . VAL A 1 288 ? 38.932 -20.467 -6.700 1.00 35.62 288 VAL A O 1
ATOM 2264 N N . GLN A 1 289 ? 38.468 -20.189 -4.518 1.00 34.34 289 GLN A N 1
ATOM 2265 C CA . GLN A 1 289 ? 38.473 -21.624 -4.181 1.00 34.34 289 GLN A CA 1
ATOM 2266 C C . GLN A 1 289 ? 37.101 -22.139 -3.735 1.00 34.34 289 GLN A C 1
ATOM 2268 O O . GLN A 1 289 ? 36.359 -21.454 -3.037 1.00 34.34 289 GLN A O 1
ATOM 2273 N N . LYS A 1 290 ? 36.783 -23.380 -4.127 1.00 38.94 290 LYS A N 1
ATOM 2274 C CA . LYS A 1 290 ? 35.532 -24.095 -3.828 1.00 38.94 290 LYS A CA 1
ATOM 2275 C C . LYS A 1 290 ? 35.663 -24.896 -2.526 1.00 38.94 290 LYS A C 1
ATOM 2277 O O . LYS A 1 290 ? 36.407 -25.872 -2.497 1.00 38.94 290 LYS A O 1
ATOM 2282 N N . VAL A 1 291 ? 34.915 -24.550 -1.479 1.00 39.12 291 VAL A N 1
ATOM 2283 C CA . VAL A 1 291 ? 34.979 -25.192 -0.149 1.00 39.12 291 VAL A CA 1
ATOM 2284 C C . VAL A 1 291 ? 33.632 -25.791 0.239 1.00 39.12 291 VAL A C 1
ATOM 2286 O O . VAL A 1 291 ? 32.648 -25.068 0.263 1.00 39.12 291 VAL A O 1
ATOM 2289 N N . LYS A 1 292 ? 33.562 -27.088 0.580 1.00 40.12 292 LYS A N 1
ATOM 2290 C CA . LYS A 1 292 ? 32.315 -27.758 1.011 1.00 40.12 292 LYS A CA 1
ATOM 2291 C C . LYS A 1 292 ? 31.700 -27.082 2.246 1.00 40.12 292 LYS A C 1
ATOM 2293 O O . LYS A 1 292 ? 32.356 -26.996 3.275 1.00 40.12 292 LYS A O 1
ATOM 2298 N N . SER A 1 293 ? 30.443 -26.638 2.142 1.00 42.62 293 SER A N 1
ATOM 2299 C CA . SER A 1 293 ? 29.700 -26.051 3.267 1.00 42.62 293 SER A CA 1
ATOM 2300 C C . SER A 1 293 ? 29.177 -27.148 4.195 1.00 42.62 293 SER A C 1
ATOM 2302 O O . SER A 1 293 ? 28.505 -28.069 3.735 1.00 42.62 293 SER A O 1
ATOM 2304 N N . SER A 1 294 ? 29.462 -27.045 5.493 1.00 39.84 294 SER A N 1
ATOM 2305 C CA . SER A 1 294 ? 28.896 -27.897 6.550 1.00 39.84 294 SER A CA 1
ATOM 2306 C C . SER A 1 294 ? 27.461 -27.510 6.944 1.00 39.84 294 SER A C 1
ATOM 2308 O O . SER A 1 294 ? 26.834 -28.218 7.726 1.00 39.84 294 SER A O 1
ATOM 2310 N N . PHE A 1 295 ? 26.947 -26.396 6.414 1.00 43.06 295 PHE A N 1
ATOM 2311 C CA . PHE A 1 295 ? 25.714 -25.736 6.852 1.00 43.06 295 PHE A CA 1
ATOM 2312 C C . PHE A 1 295 ? 24.434 -26.294 6.206 1.00 43.06 295 PHE A C 1
ATOM 2314 O O . PHE A 1 295 ? 23.394 -26.362 6.853 1.00 43.06 295 PHE A O 1
ATOM 2321 N N . LEU A 1 296 ? 24.501 -26.767 4.957 1.00 53.53 296 LEU A N 1
ATOM 2322 C CA . LEU A 1 296 ? 23.365 -27.393 4.271 1.00 53.53 296 LEU A CA 1
ATOM 2323 C C . LEU A 1 296 ? 23.483 -28.911 4.363 1.00 53.53 296 LEU A C 1
ATOM 2325 O O . LEU A 1 296 ? 23.970 -29.590 3.460 1.00 53.53 296 LEU A O 1
ATOM 2329 N N . ASN A 1 297 ? 23.065 -29.454 5.502 1.00 59.25 297 ASN A N 1
ATOM 2330 C CA . ASN A 1 297 ? 22.953 -30.894 5.661 1.00 59.25 297 ASN A CA 1
ATOM 2331 C C . ASN A 1 297 ? 21.810 -31.400 4.767 1.00 59.25 297 ASN A C 1
ATOM 2333 O O . ASN A 1 297 ? 20.644 -31.195 5.093 1.00 59.25 297 ASN A O 1
ATOM 2337 N N . GLY A 1 298 ? 22.129 -32.094 3.670 1.00 63.12 298 GLY A N 1
ATOM 2338 C CA . GLY A 1 298 ? 21.132 -32.702 2.773 1.00 63.12 298 GLY A CA 1
ATOM 2339 C C . GLY A 1 298 ? 20.217 -33.741 3.440 1.00 63.12 298 GLY A C 1
ATOM 2340 O O . GLY A 1 298 ? 19.298 -34.238 2.808 1.00 63.12 298 GLY A O 1
ATOM 2341 N N . ARG A 1 299 ? 20.444 -34.078 4.721 1.00 69.31 299 ARG A N 1
ATOM 2342 C CA . ARG A 1 299 ? 19.499 -34.848 5.547 1.00 69.31 299 ARG A CA 1
ATOM 2343 C C . ARG A 1 299 ? 18.351 -34.009 6.120 1.00 69.31 299 ARG A C 1
ATOM 2345 O O . ARG A 1 299 ? 17.350 -34.583 6.527 1.00 69.31 299 ARG A O 1
ATOM 2352 N N . LEU A 1 300 ? 18.527 -32.692 6.234 1.00 75.06 300 LEU A N 1
ATOM 2353 C CA . LEU A 1 300 ? 17.552 -31.770 6.831 1.00 75.06 300 LEU A CA 1
ATOM 2354 C C . LEU A 1 300 ? 16.780 -30.963 5.783 1.00 75.06 300 LEU A C 1
ATOM 2356 O O . LEU A 1 300 ? 15.667 -30.527 6.063 1.00 75.06 300 LEU A O 1
ATOM 2360 N N . PHE A 1 301 ? 17.355 -30.775 4.594 1.00 82.62 301 PHE A N 1
ATOM 2361 C CA . PHE A 1 301 ? 16.762 -29.990 3.516 1.00 82.62 301 PHE A CA 1
ATOM 2362 C C . PHE A 1 301 ? 16.651 -30.821 2.241 1.00 82.62 301 PHE A C 1
ATOM 2364 O O . PHE A 1 301 ? 17.665 -31.271 1.710 1.00 82.62 301 PHE A O 1
ATOM 2371 N N . ASP A 1 302 ? 15.426 -30.944 1.734 1.00 86.00 302 ASP A N 1
ATOM 2372 C CA . ASP A 1 302 ? 15.126 -31.435 0.391 1.00 86.00 302 ASP A CA 1
ATOM 2373 C C . ASP A 1 302 ? 14.399 -30.323 -0.378 1.00 86.00 302 ASP A C 1
ATOM 2375 O O . ASP A 1 302 ? 13.189 -30.132 -0.257 1.00 86.00 302 ASP A O 1
ATOM 2379 N N . VAL A 1 303 ? 15.182 -29.485 -1.062 1.00 82.75 303 VAL A N 1
ATOM 2380 C CA . VAL A 1 303 ? 14.697 -28.295 -1.772 1.00 82.75 303 VAL A CA 1
ATOM 2381 C C . VAL A 1 303 ? 15.368 -28.234 -3.134 1.00 82.75 303 VAL A C 1
ATOM 2383 O O . VAL A 1 303 ? 16.594 -28.261 -3.239 1.00 82.75 303 VAL A O 1
ATOM 2386 N N . THR A 1 304 ? 14.564 -28.115 -4.188 1.00 80.88 304 THR A N 1
ATOM 2387 C CA . THR A 1 304 ? 15.062 -28.035 -5.560 1.00 80.88 304 THR A CA 1
ATOM 2388 C C . THR A 1 304 ? 14.155 -27.187 -6.448 1.00 80.88 304 THR A C 1
ATOM 2390 O O . THR A 1 304 ? 12.951 -27.070 -6.209 1.00 80.88 304 THR A O 1
ATOM 2393 N N . PHE A 1 305 ? 14.732 -26.592 -7.492 1.00 84.25 305 PHE A N 1
ATOM 2394 C CA . PHE A 1 305 ? 13.965 -25.951 -8.552 1.00 84.25 305 PHE A CA 1
ATOM 2395 C C . PHE A 1 305 ? 13.512 -27.009 -9.555 1.00 84.25 305 PHE A C 1
ATOM 2397 O O . PHE A 1 305 ? 14.335 -27.732 -10.103 1.00 84.25 305 PHE A O 1
ATOM 2404 N N . THR A 1 306 ? 12.211 -27.092 -9.830 1.00 83.56 306 THR A N 1
ATOM 2405 C CA . THR A 1 306 ? 11.669 -28.091 -10.769 1.00 83.56 306 THR A CA 1
ATOM 2406 C C . THR A 1 306 ? 11.488 -27.560 -12.187 1.00 83.56 306 THR A C 1
ATOM 2408 O O . THR A 1 306 ? 11.495 -28.313 -13.156 1.00 83.56 306 THR A O 1
ATOM 2411 N N . ARG A 1 307 ? 11.265 -26.251 -12.335 1.00 83.31 307 ARG A N 1
ATOM 2412 C CA . ARG A 1 307 ? 11.064 -25.625 -13.643 1.00 83.31 307 ARG A CA 1
ATOM 2413 C C . ARG A 1 307 ? 11.334 -24.132 -13.586 1.00 83.31 307 ARG A C 1
ATOM 2415 O O . ARG A 1 307 ? 10.834 -23.447 -12.699 1.00 83.31 307 ARG A O 1
ATOM 2422 N N . ILE A 1 308 ? 12.031 -23.622 -14.596 1.00 85.31 308 ILE A N 1
ATOM 2423 C CA . ILE A 1 308 ? 12.270 -22.189 -14.787 1.00 85.31 308 ILE A CA 1
ATOM 2424 C C . ILE A 1 308 ? 11.576 -21.749 -16.076 1.00 85.31 308 ILE A C 1
ATOM 2426 O O . ILE A 1 308 ? 11.783 -22.314 -17.148 1.00 85.31 308 ILE A O 1
ATOM 2430 N N . PHE A 1 309 ? 10.686 -20.768 -15.966 1.00 81.38 309 PHE A N 1
ATOM 2431 C CA . PHE A 1 309 ? 9.870 -20.267 -17.070 1.00 81.38 309 PHE A CA 1
ATOM 2432 C C . PHE A 1 309 ? 9.533 -18.785 -16.835 1.00 81.38 309 PHE A C 1
ATOM 2434 O O . PHE A 1 309 ? 9.864 -18.240 -15.790 1.00 81.38 309 PHE A O 1
ATOM 2441 N N . GLN A 1 310 ? 8.907 -18.116 -17.812 1.00 81.44 310 GLN A N 1
ATOM 2442 C CA . GLN A 1 310 ? 8.682 -16.651 -17.824 1.00 81.44 310 GLN A CA 1
ATOM 2443 C C . GLN A 1 310 ? 9.958 -15.799 -18.006 1.00 81.44 310 GLN A C 1
ATOM 2445 O O . GLN A 1 310 ? 9.979 -14.610 -17.702 1.00 81.44 310 GLN A O 1
ATOM 2450 N N . CYS A 1 311 ? 11.007 -16.391 -18.579 1.00 82.81 311 CYS A N 1
ATOM 2451 C CA . CYS A 1 311 ? 12.228 -15.726 -19.033 1.00 82.81 311 CYS A CA 1
ATOM 2452 C C . CYS A 1 311 ? 12.405 -15.877 -20.555 1.00 82.81 311 CYS A C 1
ATOM 2454 O O . CYS A 1 311 ? 11.740 -16.682 -21.208 1.00 82.81 311 CYS A O 1
ATOM 2456 N N . GLN A 1 312 ? 13.319 -15.101 -21.148 1.00 89.88 312 GLN A N 1
ATOM 2457 C CA . GLN A 1 312 ? 13.737 -15.330 -22.536 1.00 89.88 312 GLN A CA 1
ATOM 2458 C C . 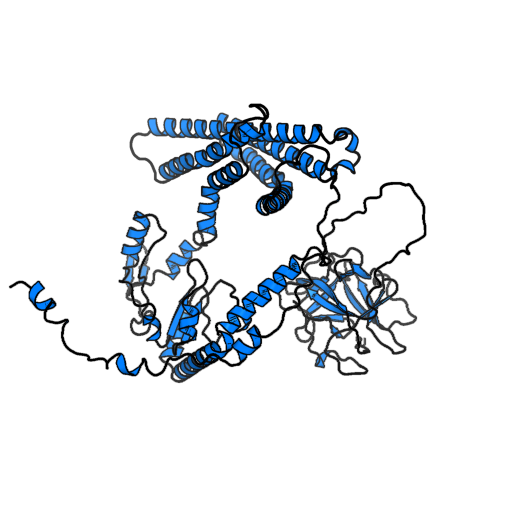GLN A 1 312 ? 14.417 -16.698 -22.662 1.00 89.88 312 GLN A C 1
ATOM 2460 O O . GLN A 1 312 ? 15.140 -17.104 -21.758 1.00 89.88 312 GLN A O 1
ATOM 2465 N N . ARG A 1 313 ? 14.259 -17.376 -23.807 1.00 87.94 313 ARG A N 1
ATOM 2466 C CA . ARG A 1 313 ? 14.738 -18.757 -24.020 1.00 87.94 313 ARG A CA 1
ATOM 2467 C C . ARG A 1 313 ? 16.193 -18.979 -23.596 1.00 87.94 313 ARG A C 1
ATOM 2469 O O . ARG A 1 313 ? 16.479 -19.958 -22.919 1.00 87.94 313 ARG A O 1
ATOM 2476 N N . LYS A 1 314 ? 17.089 -18.055 -23.957 1.00 87.19 314 LYS A N 1
ATOM 2477 C CA . LYS A 1 314 ? 18.502 -18.118 -23.565 1.00 87.19 314 LYS A CA 1
ATOM 2478 C C . LYS A 1 314 ? 18.679 -17.973 -22.051 1.00 87.19 314 LYS A C 1
ATOM 2480 O O . LYS A 1 314 ? 19.310 -18.816 -21.440 1.00 87.19 314 LYS A O 1
ATOM 2485 N N . ALA A 1 315 ? 18.047 -16.970 -21.445 1.00 85.94 315 ALA A N 1
ATOM 2486 C CA . ALA A 1 315 ? 18.110 -16.746 -20.003 1.00 85.94 315 ALA A CA 1
ATOM 2487 C C . ALA A 1 315 ? 17.483 -17.890 -19.189 1.00 85.94 315 ALA A C 1
ATOM 2489 O O . ALA A 1 315 ? 17.951 -18.166 -18.091 1.00 85.94 315 ALA A O 1
ATOM 2490 N N . CYS A 1 316 ? 16.439 -18.548 -19.704 1.00 84.62 316 CYS A N 1
ATOM 2491 C CA . CYS A 1 316 ? 15.906 -19.756 -19.083 1.00 84.62 316 CYS A CA 1
ATOM 2492 C C . CYS A 1 316 ? 16.906 -20.905 -19.185 1.00 84.62 316 CYS A C 1
ATOM 2494 O O . CYS A 1 316 ? 17.155 -21.539 -18.176 1.00 84.62 316 CYS A O 1
ATOM 2496 N N . GLY A 1 317 ? 17.514 -21.134 -20.356 1.00 87.88 317 GLY A N 1
ATOM 2497 C CA . GLY A 1 317 ? 18.540 -22.169 -20.522 1.00 87.88 317 GLY A CA 1
ATOM 2498 C C . GLY A 1 317 ? 19.767 -21.944 -19.632 1.00 87.88 317 GLY A C 1
ATOM 2499 O O . GLY A 1 317 ? 20.244 -22.882 -19.004 1.00 87.88 317 GLY A O 1
ATOM 2500 N N . ASP A 1 318 ? 20.225 -20.696 -19.512 1.00 87.62 318 ASP A N 1
ATOM 2501 C CA . ASP A 1 318 ? 21.350 -20.329 -18.645 1.00 87.62 318 ASP A CA 1
ATOM 2502 C C . ASP A 1 318 ? 21.010 -20.550 -17.158 1.00 87.62 318 ASP A C 1
ATOM 2504 O O . ASP A 1 318 ? 21.829 -21.071 -16.404 1.00 87.62 318 ASP A O 1
ATOM 2508 N N . GLN A 1 319 ? 19.796 -20.186 -16.727 1.00 80.81 319 GLN A N 1
ATOM 2509 C CA . GLN A 1 319 ? 19.333 -20.409 -15.353 1.00 80.81 319 GLN A CA 1
ATOM 2510 C C . GLN A 1 319 ? 19.104 -21.889 -15.050 1.00 80.81 319 GLN A C 1
ATOM 2512 O O . GLN A 1 319 ? 19.492 -22.354 -13.986 1.00 80.81 319 GLN A O 1
ATOM 2517 N N . ASP A 1 320 ? 18.506 -22.629 -15.977 1.00 83.38 320 ASP A N 1
ATOM 2518 C CA . ASP A 1 320 ? 18.252 -24.063 -15.851 1.00 83.38 320 ASP A CA 1
ATOM 2519 C C . ASP A 1 320 ? 19.571 -24.829 -15.664 1.00 83.38 320 ASP A C 1
ATOM 2521 O O . ASP A 1 320 ? 19.722 -25.603 -14.719 1.00 83.38 320 ASP A O 1
ATOM 2525 N N . ALA A 1 321 ? 20.581 -24.493 -16.477 1.00 83.56 321 ALA A N 1
ATOM 2526 C CA . ALA A 1 321 ? 21.934 -25.025 -16.347 1.00 83.56 321 ALA A CA 1
ATOM 2527 C C . ALA A 1 321 ? 22.637 -24.584 -15.050 1.00 83.56 321 ALA A C 1
ATOM 2529 O O . ALA A 1 321 ? 23.426 -25.343 -14.485 1.00 83.56 321 ALA A O 1
ATOM 2530 N N . TYR A 1 322 ? 22.380 -23.361 -14.573 1.00 80.19 322 TYR A N 1
ATOM 2531 C CA . TYR A 1 322 ? 22.978 -22.841 -13.341 1.00 80.19 322 TYR A CA 1
ATOM 2532 C C . TYR A 1 322 ? 22.396 -23.493 -12.080 1.00 80.19 322 TYR A C 1
ATOM 2534 O O . TYR A 1 322 ? 23.149 -23.871 -11.180 1.00 80.19 322 TYR A O 1
ATOM 2542 N N . PHE A 1 323 ? 21.069 -23.616 -12.017 1.00 76.44 323 PHE A N 1
ATOM 2543 C CA . PHE A 1 323 ? 20.340 -24.118 -10.854 1.00 76.44 323 PHE A CA 1
ATOM 2544 C C . PHE A 1 323 ? 20.213 -25.648 -10.815 1.00 76.44 323 PHE A C 1
ATOM 2546 O O . PHE A 1 323 ? 19.810 -26.160 -9.774 1.00 76.44 323 PHE A O 1
ATOM 2553 N N . ASP A 1 324 ? 20.578 -26.365 -11.889 1.00 78.88 324 ASP A N 1
ATOM 2554 C CA . ASP A 1 324 ? 20.463 -27.833 -11.997 1.00 78.88 324 ASP A CA 1
ATOM 2555 C C . ASP A 1 324 ? 19.048 -28.308 -11.638 1.00 78.88 324 ASP A C 1
ATOM 2557 O O . ASP A 1 324 ? 18.829 -29.032 -10.658 1.00 78.88 324 ASP A O 1
ATOM 2561 N N . THR A 1 325 ? 18.068 -27.820 -12.404 1.00 84.44 325 THR A N 1
ATOM 2562 C CA . THR A 1 325 ? 16.659 -28.111 -12.137 1.00 84.44 325 THR A CA 1
ATOM 2563 C C . THR A 1 325 ? 16.381 -29.614 -12.182 1.00 84.44 325 THR A C 1
ATOM 2565 O O . THR A 1 325 ? 16.987 -30.378 -12.939 1.00 84.44 325 THR A O 1
ATOM 2568 N N . LYS A 1 326 ? 15.466 -30.065 -11.325 1.00 84.88 326 LYS A N 1
ATOM 2569 C CA . LYS A 1 326 ? 15.044 -31.467 -11.252 1.00 84.88 326 LYS A CA 1
ATOM 2570 C C . LYS A 1 326 ? 13.700 -31.667 -11.926 1.00 84.88 326 LYS A C 1
ATOM 2572 O O . LYS A 1 326 ? 12.952 -30.725 -12.167 1.00 84.88 326 LYS A O 1
ATOM 2577 N N . SER A 1 327 ? 13.390 -32.922 -12.234 1.00 86.62 327 SER A N 1
ATOM 2578 C CA . SER A 1 327 ? 12.075 -33.288 -12.743 1.00 86.62 327 SER A CA 1
ATOM 2579 C C . SER A 1 327 ? 10.981 -32.829 -11.785 1.00 86.62 327 SER A C 1
ATOM 2581 O O . SER A 1 327 ? 11.165 -32.776 -10.569 1.00 86.62 327 SER A O 1
ATOM 2583 N N . TRP A 1 328 ? 9.824 -32.508 -12.352 1.00 85.88 328 TRP A N 1
ATOM 2584 C CA . TRP A 1 328 ? 8.649 -32.165 -11.572 1.00 85.88 328 TRP A CA 1
ATOM 2585 C C . TRP A 1 328 ? 8.297 -33.301 -10.600 1.00 85.88 328 TRP A C 1
ATOM 2587 O O . TRP A 1 328 ? 8.315 -34.470 -10.980 1.00 85.88 328 TRP A O 1
ATOM 2597 N N . VAL A 1 329 ? 7.993 -32.935 -9.356 1.00 84.31 329 VAL A N 1
ATOM 2598 C CA . VAL A 1 329 ? 7.544 -33.852 -8.300 1.00 84.31 329 VAL A CA 1
ATOM 2599 C C . VAL A 1 329 ? 6.062 -33.641 -8.037 1.00 84.31 329 VAL A C 1
ATOM 2601 O O . VAL A 1 329 ? 5.540 -32.551 -8.293 1.00 84.31 329 VAL A O 1
ATOM 2604 N N . ASP A 1 330 ? 5.396 -34.671 -7.514 1.00 87.75 330 ASP A N 1
ATOM 2605 C CA . ASP A 1 330 ? 3.980 -34.577 -7.184 1.00 87.75 330 ASP A CA 1
ATOM 2606 C C . ASP A 1 330 ? 3.691 -33.398 -6.239 1.00 87.75 330 ASP A C 1
ATOM 2608 O O . ASP A 1 330 ? 4.485 -33.043 -5.364 1.00 87.75 330 ASP A O 1
ATOM 2612 N N . LYS A 1 331 ? 2.529 -32.769 -6.431 1.00 80.69 331 LYS A N 1
ATOM 2613 C CA . LYS A 1 331 ? 2.100 -31.563 -5.701 1.00 80.69 331 LYS A CA 1
ATOM 2614 C C . LYS A 1 331 ? 2.054 -31.800 -4.193 1.00 80.69 331 LYS A C 1
ATOM 2616 O O . LYS A 1 331 ? 2.242 -30.855 -3.426 1.00 80.69 331 LYS A O 1
ATOM 2621 N N . ASP A 1 332 ? 1.771 -33.038 -3.805 1.00 87.31 332 ASP A N 1
ATOM 2622 C CA . ASP A 1 332 ? 1.562 -33.461 -2.432 1.00 87.31 332 ASP A CA 1
ATOM 2623 C C . ASP A 1 332 ? 2.821 -34.143 -1.848 1.00 87.31 332 ASP A C 1
ATOM 2625 O O . ASP A 1 332 ? 2.828 -34.513 -0.675 1.00 87.31 332 ASP A O 1
ATOM 2629 N N . GLU A 1 333 ? 3.930 -34.230 -2.600 1.00 88.12 333 GLU A N 1
ATOM 2630 C CA . GLU A 1 333 ? 5.202 -34.814 -2.134 1.00 88.12 333 GLU A CA 1
ATOM 2631 C C . GLU A 1 333 ? 5.718 -34.125 -0.861 1.00 88.12 333 GLU A C 1
ATOM 2633 O O . GLU A 1 333 ? 6.139 -34.779 0.092 1.00 88.12 333 GLU A O 1
ATOM 2638 N N . ALA A 1 334 ? 5.580 -32.797 -0.791 1.00 85.31 334 ALA A N 1
ATOM 2639 C CA . ALA A 1 334 ? 5.980 -32.000 0.369 1.00 85.31 334 ALA A CA 1
ATOM 2640 C C . ALA A 1 334 ? 5.225 -32.370 1.664 1.00 85.31 334 ALA A C 1
ATOM 2642 O O . ALA A 1 334 ? 5.708 -32.071 2.756 1.00 85.31 334 ALA A O 1
ATOM 2643 N N . LEU A 1 335 ? 4.060 -33.025 1.566 1.00 90.50 335 LEU A N 1
ATOM 2644 C CA . LEU A 1 335 ? 3.259 -33.445 2.723 1.00 90.50 335 LEU A CA 1
ATOM 2645 C C . LEU A 1 335 ? 3.851 -34.664 3.445 1.00 90.50 335 LEU A C 1
ATOM 2647 O O . LEU A 1 335 ? 3.442 -34.972 4.565 1.00 90.50 335 LEU A O 1
ATOM 2651 N N . LYS A 1 336 ? 4.815 -35.358 2.828 1.00 90.94 336 LYS A N 1
ATOM 2652 C CA . LYS A 1 336 ? 5.560 -36.457 3.461 1.00 90.94 336 LYS A CA 1
ATOM 2653 C C . LYS A 1 336 ? 6.619 -35.952 4.447 1.00 90.94 336 LYS A C 1
ATOM 2655 O O . LYS A 1 336 ? 7.104 -36.721 5.274 1.00 90.94 336 LYS A O 1
ATOM 2660 N N . SER A 1 337 ? 6.961 -34.666 4.381 1.00 91.75 337 SER A N 1
ATOM 2661 C CA . SER A 1 337 ? 7.955 -34.031 5.243 1.00 91.75 337 SER A CA 1
ATOM 2662 C C . SER A 1 337 ? 7.334 -33.490 6.529 1.00 91.75 337 SER A C 1
ATOM 2664 O O . SER A 1 337 ? 6.208 -32.991 6.542 1.00 91.75 337 SER A O 1
ATOM 2666 N N . THR A 1 338 ? 8.098 -33.522 7.626 1.00 92.44 338 THR A N 1
ATOM 2667 C CA . THR A 1 338 ? 7.689 -32.909 8.905 1.00 92.44 338 THR A CA 1
ATOM 2668 C C . THR A 1 338 ? 7.496 -31.401 8.767 1.00 92.44 338 THR A C 1
ATOM 2670 O O . THR A 1 338 ? 6.563 -30.844 9.337 1.00 92.44 338 THR A O 1
ATOM 2673 N N . LEU A 1 339 ? 8.382 -30.739 8.022 1.00 94.44 339 LEU A N 1
ATOM 2674 C CA . LEU A 1 339 ? 8.357 -29.303 7.767 1.00 94.44 339 LEU A CA 1
ATOM 2675 C C . LEU A 1 339 ? 8.106 -29.089 6.274 1.00 94.44 339 LEU A C 1
ATOM 2677 O O . LEU A 1 339 ? 8.814 -29.669 5.451 1.00 94.44 339 LEU A O 1
ATOM 2681 N N . ALA A 1 340 ? 7.121 -28.264 5.930 1.00 94.38 340 ALA A N 1
ATOM 2682 C CA . ALA A 1 340 ? 6.790 -27.937 4.548 1.00 94.38 340 ALA A CA 1
ATOM 2683 C C . ALA A 1 340 ? 6.965 -26.434 4.318 1.00 94.38 340 ALA A C 1
ATOM 2685 O O . ALA A 1 340 ? 6.252 -25.623 4.910 1.00 94.38 340 ALA A O 1
ATOM 2686 N N . PHE A 1 341 ? 7.926 -26.062 3.471 1.00 92.44 341 PHE A N 1
ATOM 2687 C CA . PHE A 1 341 ? 8.236 -24.661 3.203 1.00 92.44 341 PHE A CA 1
ATOM 2688 C C . PHE A 1 341 ? 7.279 -24.061 2.163 1.00 92.44 341 PHE A C 1
ATOM 2690 O O . PHE A 1 341 ? 7.107 -24.581 1.052 1.00 92.44 341 PHE A O 1
ATOM 2697 N N . ASP A 1 342 ? 6.665 -22.944 2.533 1.00 92.94 342 ASP A N 1
ATOM 2698 C CA . ASP A 1 342 ? 5.761 -22.146 1.723 1.00 92.94 342 ASP A CA 1
ATOM 2699 C C . ASP A 1 342 ? 6.386 -20.780 1.444 1.00 92.94 342 ASP A C 1
ATOM 2701 O O . ASP A 1 342 ? 6.794 -20.061 2.358 1.00 92.94 342 ASP A O 1
ATOM 2705 N N . ILE A 1 343 ? 6.451 -20.443 0.161 1.00 88.06 343 ILE A N 1
ATOM 2706 C CA . ILE A 1 343 ? 6.970 -19.175 -0.337 1.00 88.06 343 ILE A CA 1
ATOM 2707 C C . ILE A 1 343 ? 6.039 -18.656 -1.423 1.00 88.06 343 ILE A C 1
ATOM 2709 O O . ILE A 1 343 ? 5.500 -19.436 -2.221 1.00 88.06 343 ILE A O 1
ATOM 2713 N N . ASP A 1 344 ? 5.878 -17.339 -1.451 1.00 84.25 344 ASP A N 1
ATOM 2714 C CA . ASP A 1 344 ? 5.134 -16.646 -2.491 1.00 84.25 344 ASP A CA 1
ATOM 2715 C C . ASP A 1 344 ? 5.764 -16.842 -3.879 1.00 84.25 344 ASP A C 1
ATOM 2717 O O . ASP A 1 344 ? 6.983 -16.936 -4.043 1.00 84.25 344 ASP A O 1
ATOM 2721 N N . GLY A 1 345 ? 4.908 -16.885 -4.901 1.00 75.69 345 GLY A N 1
ATOM 2722 C CA . GLY A 1 345 ? 5.319 -16.902 -6.304 1.00 75.69 345 GLY A CA 1
ATOM 2723 C C . GLY A 1 345 ? 5.126 -15.531 -6.950 1.00 75.69 345 GLY A C 1
ATOM 2724 O O . GLY A 1 345 ? 5.425 -14.494 -6.368 1.00 75.69 345 GLY A O 1
ATOM 2725 N N . ASN A 1 346 ? 4.535 -15.511 -8.148 1.00 79.00 346 ASN A N 1
ATOM 2726 C CA . ASN A 1 346 ? 4.064 -14.262 -8.773 1.00 79.00 346 ASN A CA 1
ATOM 2727 C C . ASN A 1 346 ? 2.939 -13.573 -7.972 1.00 79.00 346 ASN A C 1
ATOM 2729 O O . ASN A 1 346 ? 2.601 -12.423 -8.235 1.00 79.00 346 ASN A O 1
ATOM 2733 N N . GLY A 1 347 ? 2.339 -14.299 -7.035 1.00 82.00 347 GLY A N 1
ATOM 2734 C CA . GLY A 1 347 ? 1.328 -13.848 -6.095 1.00 82.00 347 GLY A CA 1
ATOM 2735 C C . GLY A 1 347 ? 1.288 -14.817 -4.915 1.00 82.00 347 GLY A C 1
ATOM 2736 O O . GLY A 1 347 ? 2.266 -15.526 -4.658 1.00 82.00 347 GLY A O 1
ATOM 2737 N N . ILE A 1 348 ? 0.141 -14.881 -4.244 1.00 81.25 348 ILE A N 1
ATOM 2738 C CA . ILE A 1 348 ? -0.071 -15.751 -3.083 1.00 81.25 348 ILE A CA 1
ATOM 2739 C C . ILE A 1 348 ? 0.151 -17.237 -3.409 1.00 81.25 348 ILE A C 1
ATOM 2741 O O . ILE A 1 348 ? -0.125 -17.704 -4.522 1.00 81.25 348 ILE A O 1
ATOM 2745 N N . SER A 1 349 ? 0.630 -18.000 -2.425 1.00 84.12 349 SER A N 1
ATOM 2746 C CA . SER A 1 349 ? 0.825 -19.443 -2.579 1.00 84.12 349 SER A CA 1
ATOM 2747 C C . SER A 1 349 ? -0.496 -20.209 -2.471 1.00 84.12 349 SER A C 1
ATOM 2749 O O . SER A 1 349 ? -1.036 -20.431 -1.388 1.00 84.12 349 SER A O 1
ATOM 2751 N N . GLY A 1 350 ? -0.983 -20.726 -3.602 1.00 83.62 350 GLY A N 1
ATOM 2752 C CA . GLY A 1 350 ? -2.150 -21.618 -3.624 1.00 83.62 350 GLY A CA 1
ATOM 2753 C C . GLY A 1 350 ? -1.923 -22.978 -2.942 1.00 83.62 350 GLY A C 1
ATOM 2754 O O . GLY A 1 350 ? -2.882 -23.709 -2.703 1.00 83.62 350 GLY A O 1
ATOM 2755 N N . ARG A 1 351 ? -0.671 -23.337 -2.618 1.00 85.25 351 ARG A N 1
ATOM 2756 C CA . ARG A 1 351 ? -0.337 -24.592 -1.919 1.00 85.25 351 ARG A CA 1
ATOM 2757 C C . ARG A 1 351 ? -0.625 -24.514 -0.422 1.00 85.25 351 ARG A C 1
ATOM 2759 O O . ARG A 1 351 ? -0.839 -25.550 0.202 1.00 85.25 351 ARG A O 1
ATOM 2766 N N . TYR A 1 352 ? -0.652 -23.307 0.139 1.00 90.88 352 TYR A N 1
ATOM 2767 C CA . TYR A 1 352 ? -0.634 -23.085 1.579 1.00 90.88 352 TYR A CA 1
ATOM 2768 C C . TYR A 1 352 ? -1.772 -23.796 2.333 1.00 90.88 352 TYR A C 1
ATOM 2770 O O . TYR A 1 352 ? -1.516 -24.446 3.344 1.00 90.88 352 TYR A O 1
ATOM 2778 N N . TYR A 1 353 ? -3.007 -23.780 1.814 1.00 90.56 353 TYR A N 1
ATOM 2779 C CA . TYR A 1 353 ? -4.144 -24.447 2.469 1.00 90.56 353 TYR A CA 1
ATOM 2780 C C . TYR A 1 353 ? -3.967 -25.963 2.584 1.00 90.56 353 TYR A C 1
ATOM 2782 O O . TYR A 1 353 ? -4.308 -26.542 3.611 1.00 90.56 353 TYR A O 1
ATOM 2790 N N . LYS A 1 354 ? -3.383 -26.608 1.564 1.00 91.56 354 LYS A N 1
ATOM 2791 C CA . LYS A 1 354 ? -3.077 -28.045 1.614 1.00 91.56 354 LYS A CA 1
ATOM 2792 C C . LYS A 1 354 ? -2.018 -28.354 2.669 1.00 91.56 354 LYS A C 1
ATOM 2794 O O . LYS A 1 354 ? -2.146 -29.354 3.368 1.00 91.56 354 LYS A O 1
ATOM 2799 N N . LEU A 1 355 ? -1.004 -27.493 2.798 1.00 93.88 355 LEU A N 1
ATOM 2800 C CA . LEU A 1 355 ? 0.020 -27.630 3.837 1.00 93.88 355 LEU A CA 1
ATOM 2801 C C . LEU A 1 355 ? -0.596 -27.479 5.231 1.00 93.88 355 LEU A C 1
ATOM 2803 O O . LEU A 1 355 ? -0.302 -28.265 6.120 1.00 93.88 355 LEU A O 1
ATOM 2807 N N . LEU A 1 356 ? -1.489 -26.504 5.411 1.00 92.69 356 LEU A N 1
ATOM 2808 C CA . LEU A 1 356 ? -2.183 -26.282 6.678 1.00 92.69 356 LEU A CA 1
ATOM 2809 C C . LEU A 1 356 ? -3.150 -27.428 7.030 1.00 92.69 356 LEU A C 1
ATOM 2811 O O . LEU A 1 356 ? -3.325 -27.755 8.200 1.00 92.69 356 LEU A O 1
ATOM 2815 N N . ALA A 1 357 ? -3.775 -28.048 6.026 1.00 92.62 357 ALA A N 1
ATOM 2816 C CA . ALA A 1 357 ? -4.670 -29.193 6.194 1.00 92.62 357 ALA A CA 1
ATOM 2817 C C . ALA A 1 357 ? -3.939 -30.520 6.480 1.00 92.62 357 ALA A C 1
ATOM 2819 O O . ALA A 1 357 ? -4.584 -31.503 6.866 1.00 92.62 357 ALA A O 1
ATOM 2820 N N . SER A 1 358 ? -2.622 -30.576 6.261 1.00 93.81 358 SER A N 1
ATOM 2821 C CA . SER A 1 358 ? -1.820 -31.785 6.436 1.00 93.81 358 SER A CA 1
ATOM 2822 C C . SER A 1 358 ? -1.349 -31.964 7.887 1.00 93.81 358 SER A C 1
ATOM 2824 O O . SER A 1 358 ? -1.783 -31.267 8.798 1.00 93.81 358 SER A O 1
ATOM 2826 N N . MET A 1 359 ? -0.499 -32.967 8.127 1.00 94.19 359 MET A N 1
ATOM 2827 C CA . MET A 1 359 ? 0.195 -33.165 9.410 1.00 94.19 359 MET A CA 1
ATOM 2828 C C . MET A 1 359 ? 1.637 -32.634 9.390 1.00 94.19 359 MET A C 1
ATOM 2830 O O . MET A 1 359 ? 2.402 -32.910 10.315 1.00 94.19 359 MET A O 1
ATOM 2834 N N . SER A 1 360 ? 2.007 -31.885 8.354 1.00 95.88 360 SER A N 1
ATOM 2835 C CA . SER A 1 360 ? 3.269 -31.153 8.279 1.00 95.88 360 SER A CA 1
ATOM 2836 C C . SER A 1 360 ? 3.135 -29.807 8.989 1.00 95.88 360 SER A C 1
ATOM 2838 O O . SER A 1 360 ? 2.041 -29.268 9.129 1.00 95.88 360 SER A O 1
ATOM 2840 N N . VAL A 1 361 ? 4.256 -29.234 9.415 1.00 97.38 361 VAL A N 1
ATOM 2841 C CA . VAL A 1 361 ? 4.320 -27.853 9.901 1.00 97.38 361 VAL A CA 1
ATOM 2842 C C . VAL A 1 361 ? 4.565 -26.930 8.712 1.00 97.38 361 VAL A C 1
ATOM 2844 O O . VAL A 1 361 ? 5.643 -27.014 8.111 1.00 97.38 361 VAL A O 1
ATOM 2847 N N . PRO A 1 362 ? 3.628 -26.031 8.368 1.00 95.75 362 PRO A N 1
ATOM 2848 C CA . PRO A 1 362 ? 3.886 -25.026 7.352 1.00 95.75 362 PRO A CA 1
ATOM 2849 C C . PRO A 1 362 ? 4.918 -24.024 7.878 1.00 95.75 362 PRO A C 1
ATOM 2851 O O . PRO A 1 362 ? 4.717 -23.408 8.928 1.00 95.75 362 PRO A O 1
ATOM 2854 N N . ILE A 1 363 ? 6.011 -23.846 7.145 1.00 95.12 363 ILE A N 1
ATOM 2855 C CA . ILE A 1 363 ? 6.968 -22.758 7.347 1.00 95.12 363 ILE A CA 1
ATOM 2856 C C . ILE A 1 363 ? 6.660 -21.708 6.290 1.00 95.12 363 ILE A C 1
ATOM 2858 O O . ILE A 1 363 ? 6.867 -21.971 5.111 1.00 95.12 363 ILE A O 1
ATOM 2862 N N . LYS A 1 364 ? 6.121 -20.554 6.688 1.00 93.81 364 LYS A N 1
ATOM 2863 C CA . LYS A 1 364 ? 5.593 -19.551 5.756 1.00 93.81 364 LYS A CA 1
ATOM 2864 C C . LYS A 1 364 ? 6.500 -18.331 5.694 1.00 93.81 364 LYS A C 1
ATOM 2866 O O . LYS A 1 364 ? 6.678 -17.636 6.696 1.00 93.81 364 LYS A O 1
ATOM 2871 N N . GLN A 1 365 ? 6.987 -18.035 4.496 1.00 90.19 365 GLN A N 1
ATOM 2872 C CA . GLN A 1 365 ? 7.558 -16.743 4.141 1.00 90.19 365 GLN A CA 1
ATOM 2873 C C . GLN A 1 365 ? 6.610 -16.049 3.159 1.00 90.19 365 GLN A C 1
ATOM 2875 O O . GLN A 1 365 ? 6.389 -16.547 2.057 1.00 90.19 365 GLN A O 1
ATOM 2880 N N . THR A 1 366 ? 6.064 -14.892 3.541 1.00 84.50 366 THR A N 1
ATOM 2881 C CA . THR A 1 366 ? 5.161 -14.128 2.671 1.00 84.50 366 THR A CA 1
ATOM 2882 C C . THR A 1 366 ? 5.391 -12.618 2.756 1.00 84.50 366 THR A C 1
ATOM 2884 O O . THR A 1 366 ? 5.826 -12.104 3.789 1.00 84.50 366 THR A O 1
ATOM 2887 N N . LEU A 1 367 ? 5.142 -11.920 1.647 1.00 84.50 367 LEU A N 1
ATOM 2888 C CA . LEU A 1 367 ? 5.072 -10.460 1.526 1.00 84.50 367 LEU A CA 1
ATOM 2889 C C . LEU A 1 367 ? 3.628 -9.960 1.380 1.00 84.50 367 LEU A C 1
ATOM 2891 O O . LEU A 1 367 ? 3.386 -8.756 1.497 1.00 84.50 367 LEU A O 1
ATOM 2895 N N . PHE A 1 368 ? 2.688 -10.852 1.066 1.00 82.94 368 PHE A N 1
ATOM 2896 C CA . PHE A 1 368 ? 1.305 -10.495 0.780 1.00 82.94 368 PHE A CA 1
ATOM 2897 C C . PHE A 1 368 ? 0.448 -10.524 2.043 1.00 82.94 368 PHE A C 1
ATOM 2899 O O . PHE A 1 368 ? 0.648 -11.353 2.923 1.00 82.94 368 PHE A O 1
ATOM 2906 N N . LEU A 1 369 ? -0.533 -9.621 2.088 1.00 83.75 369 LEU A N 1
ATOM 2907 C CA . LEU A 1 369 ? -1.659 -9.732 3.006 1.00 83.75 369 LEU A CA 1
ATOM 2908 C C . LEU A 1 369 ? -2.736 -10.596 2.351 1.00 83.75 369 LEU A C 1
ATOM 2910 O O . LEU A 1 369 ? -3.134 -10.343 1.209 1.00 83.75 369 LEU A O 1
ATOM 2914 N N . GLU A 1 370 ? -3.213 -11.592 3.078 1.00 85.00 370 GLU A N 1
ATOM 2915 C CA . GLU A 1 370 ? -4.211 -12.553 2.632 1.00 85.00 370 GLU A CA 1
ATOM 2916 C C . GLU A 1 370 ? -5.479 -12.464 3.495 1.00 85.00 370 GLU A C 1
ATOM 2918 O O . GLU A 1 370 ? -5.464 -12.046 4.651 1.00 85.00 370 GLU A O 1
ATOM 2923 N N . TRP A 1 371 ? -6.621 -12.884 2.943 1.00 86.56 371 TRP A N 1
ATOM 2924 C CA . TRP A 1 371 ? -7.920 -12.801 3.632 1.00 86.56 371 TRP A CA 1
ATOM 2925 C C . TRP A 1 371 ? -7.967 -13.577 4.959 1.00 86.56 371 TRP A C 1
ATOM 2927 O O . TRP A 1 371 ? -8.821 -13.318 5.809 1.00 86.56 371 TRP A O 1
ATOM 2937 N N . HIS A 1 372 ? -7.083 -14.564 5.110 1.00 86.62 372 HIS A N 1
ATOM 2938 C CA . HIS A 1 372 ? -7.015 -15.456 6.257 1.00 86.62 372 HIS A CA 1
ATOM 2939 C C . HIS A 1 372 ? -6.037 -15.020 7.344 1.00 86.62 372 HIS A C 1
ATOM 2941 O O . HIS A 1 372 ? -5.940 -15.716 8.354 1.00 86.62 372 HIS A O 1
ATOM 2947 N N . ASP A 1 373 ? -5.326 -13.905 7.174 1.00 83.62 373 ASP A N 1
ATOM 2948 C CA . ASP A 1 373 ? -4.280 -13.489 8.117 1.00 83.62 373 ASP A CA 1
ATOM 2949 C C . ASP A 1 373 ? -4.854 -13.198 9.509 1.00 83.62 373 ASP A C 1
ATOM 2951 O O . ASP A 1 373 ? -4.295 -13.635 10.509 1.00 83.62 373 ASP A O 1
ATOM 2955 N N . ASP A 1 374 ? -6.055 -12.616 9.582 1.00 83.25 374 ASP A N 1
ATOM 2956 C CA . ASP A 1 374 ? -6.779 -12.393 10.846 1.00 83.25 374 ASP A CA 1
ATOM 2957 C C . ASP A 1 374 ? -7.247 -13.698 11.522 1.00 83.25 374 ASP A C 1
ATOM 2959 O O . ASP A 1 374 ? -7.757 -13.695 12.644 1.00 83.25 374 ASP A O 1
ATOM 2963 N N . ARG A 1 375 ? -7.134 -14.834 10.822 1.00 87.56 375 ARG A N 1
ATOM 2964 C CA . ARG A 1 375 ? -7.564 -16.161 11.286 1.00 87.56 375 ARG A CA 1
ATOM 2965 C C . ARG A 1 375 ? -6.368 -17.039 11.636 1.00 87.56 375 ARG A C 1
ATOM 2967 O O . ARG A 1 375 ? -6.568 -18.086 12.243 1.00 87.56 375 ARG A O 1
ATOM 2974 N N . LEU A 1 376 ? -5.144 -16.674 11.261 1.00 88.62 376 LEU A N 1
ATOM 2975 C CA . LEU A 1 376 ? -3.955 -17.493 11.481 1.00 88.62 376 LEU A CA 1
ATOM 2976 C C . LEU A 1 376 ? -3.034 -16.845 12.501 1.00 88.62 376 LEU A C 1
ATOM 2978 O O . LEU A 1 376 ? -2.695 -15.676 12.400 1.00 88.62 376 LEU A O 1
ATOM 2982 N N . ILE A 1 377 ? -2.599 -17.633 13.482 1.00 90.44 377 ILE A N 1
ATOM 2983 C CA . ILE A 1 377 ? -1.716 -17.156 14.539 1.00 90.44 377 ILE A CA 1
ATOM 2984 C C . ILE A 1 377 ? -0.329 -17.772 14.304 1.00 90.44 377 ILE A C 1
ATOM 2986 O O . ILE A 1 377 ? -0.213 -19.009 14.278 1.00 90.44 377 ILE A O 1
ATOM 2990 N N . PRO A 1 378 ? 0.722 -16.947 14.125 1.00 89.62 378 PRO A N 1
ATOM 2991 C CA . PRO A 1 378 ? 2.091 -17.434 14.018 1.00 89.62 378 PRO A CA 1
ATOM 2992 C C . PRO A 1 378 ? 2.486 -18.230 15.266 1.00 89.62 378 PRO A C 1
ATOM 2994 O O . PRO A 1 378 ? 2.064 -17.904 16.372 1.00 89.62 378 PRO A O 1
ATOM 2997 N N . TRP A 1 379 ? 3.290 -19.275 15.089 1.00 91.19 379 TRP A N 1
ATOM 2998 C CA . TRP A 1 379 ? 3.708 -20.240 16.119 1.00 91.19 379 TRP A CA 1
ATOM 2999 C C . TRP A 1 379 ? 2.600 -21.099 16.734 1.00 91.19 379 TRP A C 1
ATOM 3001 O O . TRP A 1 379 ? 2.902 -21.996 17.517 1.00 91.19 379 TRP A O 1
ATOM 3011 N N . LEU A 1 380 ? 1.340 -20.886 16.347 1.00 92.31 380 LEU A N 1
ATOM 3012 C CA . LEU A 1 380 ? 0.226 -21.761 16.703 1.00 92.31 380 LEU A CA 1
ATOM 3013 C C . LEU A 1 380 ? -0.208 -22.620 15.514 1.00 92.31 380 LEU A C 1
ATOM 3015 O O . LEU A 1 380 ? -0.339 -23.830 15.651 1.00 92.31 380 LEU A O 1
ATOM 3019 N N . HIS A 1 381 ? -0.424 -22.004 14.350 1.00 94.75 381 HIS A N 1
ATOM 3020 C CA . HIS A 1 381 ? -0.909 -22.702 13.151 1.00 94.75 381 HIS A CA 1
ATOM 3021 C C . HIS A 1 381 ? 0.191 -22.952 12.112 1.00 94.75 381 HIS A C 1
ATOM 3023 O O . HIS A 1 381 ? 0.082 -23.866 11.300 1.00 94.75 381 HIS A O 1
ATOM 3029 N N . TYR A 1 382 ? 1.244 -22.137 12.126 1.00 95.62 382 TYR A N 1
ATOM 3030 C CA . TYR A 1 382 ? 2.377 -22.209 11.205 1.00 95.62 382 TYR A CA 1
ATOM 3031 C C . TYR A 1 382 ? 3.597 -21.519 11.822 1.00 95.62 382 TYR A C 1
ATOM 3033 O O . TYR A 1 382 ? 3.471 -20.810 12.820 1.00 95.62 382 TYR A O 1
ATOM 3041 N N . VAL A 1 383 ? 4.771 -21.683 11.218 1.00 95.88 383 VAL A N 1
ATOM 3042 C CA . VAL A 1 383 ? 6.004 -21.015 11.650 1.00 95.88 383 VAL A CA 1
ATOM 3043 C C . VAL A 1 383 ? 6.352 -19.883 10.674 1.00 95.88 383 VAL A C 1
ATOM 3045 O O . VAL A 1 383 ? 6.535 -20.165 9.487 1.00 95.88 383 VAL A O 1
ATOM 3048 N N . PRO A 1 384 ? 6.418 -18.612 11.115 1.00 92.31 384 PRO A N 1
ATOM 3049 C CA . PRO A 1 384 ? 6.795 -17.499 10.247 1.00 92.31 384 PRO A CA 1
ATOM 3050 C C . PRO A 1 384 ? 8.309 -17.473 10.003 1.00 92.31 384 PRO A C 1
ATOM 3052 O O . PRO A 1 384 ? 9.086 -17.711 10.926 1.00 92.31 384 PRO A O 1
ATOM 3055 N N . VAL A 1 385 ? 8.718 -17.135 8.779 1.00 83.25 385 VAL A N 1
ATOM 3056 C CA . VAL A 1 385 ? 10.126 -16.920 8.408 1.00 83.25 385 VAL A CA 1
ATOM 3057 C C . VAL A 1 385 ? 10.294 -15.562 7.732 1.00 83.25 385 VAL A C 1
ATOM 3059 O O . VAL A 1 385 ? 9.476 -15.136 6.913 1.00 83.25 385 VAL A O 1
ATOM 3062 N N . SER A 1 386 ? 11.363 -14.873 8.111 1.00 75.31 386 SER A N 1
ATOM 3063 C CA . SER A 1 386 ? 11.795 -13.581 7.604 1.00 75.31 386 SER A CA 1
ATOM 3064 C C . SER A 1 386 ? 12.156 -13.654 6.120 1.00 75.31 386 SER A C 1
ATOM 3066 O O . SER A 1 386 ? 12.458 -14.714 5.574 1.00 75.31 386 SER A O 1
ATOM 3068 N N . GLN A 1 387 ? 12.174 -12.506 5.444 1.00 79.38 387 GLN A N 1
ATOM 3069 C CA . GLN A 1 387 ? 12.554 -12.440 4.029 1.00 79.38 387 GLN A CA 1
ATOM 3070 C C . GLN A 1 387 ? 14.037 -12.775 3.785 1.00 79.38 387 GLN A C 1
ATOM 3072 O O . GLN A 1 387 ? 14.387 -13.197 2.683 1.00 79.38 387 GLN A O 1
ATOM 3077 N N . SER A 1 388 ? 14.905 -12.610 4.793 1.00 69.75 388 SER A N 1
ATOM 3078 C CA . SER A 1 388 ? 16.325 -12.971 4.693 1.00 69.75 388 SER A CA 1
ATOM 3079 C C . SER A 1 388 ? 16.574 -14.469 4.893 1.00 69.75 388 SER A C 1
ATOM 3081 O O . SER A 1 388 ? 17.574 -14.972 4.390 1.00 69.75 388 SER A O 1
ATOM 3083 N N . MET A 1 389 ? 15.661 -15.184 5.567 1.00 72.31 389 MET A N 1
ATOM 3084 C CA . MET A 1 389 ? 15.778 -16.608 5.918 1.00 72.31 389 MET A CA 1
ATOM 3085 C C . MET A 1 389 ? 17.029 -16.962 6.745 1.00 72.31 389 MET A C 1
ATOM 3087 O O . MET A 1 389 ? 17.405 -18.133 6.813 1.00 72.31 389 MET A O 1
ATOM 3091 N N . GLU A 1 390 ? 17.688 -15.985 7.372 1.00 70.19 390 GLU A N 1
ATOM 3092 C CA . GLU A 1 390 ? 18.927 -16.207 8.136 1.00 70.19 390 GLU A CA 1
ATOM 3093 C C . GLU A 1 390 ? 18.716 -17.167 9.316 1.00 70.19 390 GLU A C 1
ATOM 3095 O O . GLU A 1 390 ? 19.612 -17.927 9.679 1.00 70.19 390 GLU A O 1
ATOM 3100 N N . GLU A 1 391 ? 17.510 -17.181 9.880 1.00 75.25 391 GLU A N 1
ATOM 3101 C CA . GLU A 1 391 ? 17.112 -18.036 10.995 1.00 75.25 391 GLU A CA 1
ATOM 3102 C C . GLU A 1 391 ? 16.739 -19.469 10.586 1.00 75.25 391 GLU A C 1
ATOM 3104 O O . GLU A 1 391 ? 16.655 -20.353 11.441 1.00 75.25 391 GLU A O 1
ATOM 3109 N N . LEU A 1 392 ? 16.499 -19.718 9.294 1.00 78.75 392 LEU A N 1
ATOM 3110 C CA . LEU A 1 392 ? 15.954 -20.983 8.795 1.00 78.75 392 LEU A CA 1
ATOM 3111 C C . LEU A 1 392 ? 16.770 -22.237 9.189 1.00 78.75 392 LEU A C 1
ATOM 3113 O O . LEU A 1 392 ? 16.152 -23.237 9.556 1.00 78.75 392 LEU A O 1
ATOM 3117 N N . PRO A 1 393 ? 18.117 -22.236 9.163 1.00 77.88 393 PRO A N 1
ATOM 3118 C CA . PRO A 1 393 ? 18.914 -23.400 9.557 1.00 77.88 393 PRO A CA 1
ATOM 3119 C C . PRO A 1 393 ? 18.744 -23.774 11.029 1.00 77.88 393 PRO A C 1
ATOM 3121 O O . PRO A 1 393 ? 18.487 -24.939 11.333 1.00 77.88 393 PRO A O 1
ATOM 3124 N N . GLU A 1 394 ? 18.840 -22.797 11.935 1.00 78.06 394 GLU A N 1
ATOM 3125 C CA . GLU A 1 394 ? 18.661 -23.022 13.375 1.00 78.06 394 GLU A CA 1
ATOM 3126 C C . GLU A 1 394 ? 17.216 -23.405 13.697 1.00 78.06 394 GLU A C 1
ATOM 3128 O O . GLU A 1 394 ? 16.966 -24.293 14.511 1.00 78.06 394 GLU A O 1
ATOM 3133 N N . LEU A 1 395 ? 16.254 -22.802 12.996 1.00 82.69 395 LEU A N 1
ATOM 3134 C CA . LEU A 1 395 ? 14.843 -23.141 13.111 1.00 82.69 395 LEU A CA 1
ATOM 3135 C C . LEU A 1 395 ? 14.570 -24.599 12.716 1.00 82.69 395 LEU A C 1
ATOM 3137 O O . LEU A 1 395 ? 13.933 -25.342 13.467 1.00 82.69 395 LEU A O 1
ATOM 3141 N N . VAL A 1 396 ? 15.069 -25.027 11.552 1.00 86.56 396 VAL A N 1
ATOM 3142 C CA . VAL A 1 396 ? 14.928 -26.410 11.076 1.00 86.56 396 VAL A CA 1
ATOM 3143 C C . VAL A 1 396 ? 15.643 -27.366 12.020 1.00 86.56 396 VAL A C 1
ATOM 3145 O O . VAL A 1 396 ? 15.067 -28.388 12.400 1.00 86.56 396 VAL A O 1
ATOM 3148 N N . PHE A 1 397 ? 16.859 -27.036 12.455 1.00 82.88 397 PHE A N 1
ATOM 3149 C CA . PHE A 1 397 ? 17.599 -27.848 13.415 1.00 82.88 397 PHE A CA 1
ATOM 3150 C C . PHE A 1 397 ? 16.830 -28.007 14.734 1.00 82.88 397 PHE A C 1
ATOM 3152 O O . PHE A 1 397 ? 16.632 -29.132 15.197 1.00 82.88 397 PHE A O 1
ATOM 3159 N N . TYR A 1 398 ? 16.309 -26.918 15.302 1.00 85.06 398 TYR A N 1
ATOM 3160 C CA . TYR A 1 398 ? 15.505 -26.948 16.520 1.00 85.06 398 TYR A CA 1
ATOM 3161 C C . TYR A 1 398 ? 14.261 -27.834 16.364 1.00 85.06 398 TYR A C 1
ATOM 3163 O O . TYR A 1 398 ? 14.070 -28.769 17.143 1.00 85.06 398 TYR A O 1
ATOM 3171 N N . LEU A 1 399 ? 13.453 -27.608 15.325 1.00 89.50 399 LEU A N 1
ATOM 3172 C CA . LEU A 1 399 ? 12.184 -28.319 15.124 1.00 89.50 399 LEU A CA 1
ATOM 3173 C C . LEU A 1 399 ? 12.363 -29.805 14.761 1.00 89.50 399 LEU A C 1
ATOM 3175 O O . LEU A 1 399 ? 11.472 -30.614 15.024 1.00 89.50 399 LEU A O 1
ATOM 3179 N N . THR A 1 400 ? 13.501 -30.191 14.174 1.00 88.94 400 THR A N 1
ATOM 3180 C CA . THR A 1 400 ? 13.743 -31.571 13.701 1.00 88.94 400 THR A CA 1
ATOM 3181 C C . THR A 1 400 ? 14.718 -32.376 14.548 1.00 88.94 400 THR A C 1
ATOM 3183 O O . THR A 1 400 ? 14.685 -33.605 14.479 1.00 88.94 400 THR A O 1
ATOM 3186 N N . SER A 1 401 ? 15.580 -31.739 15.343 1.00 85.12 401 SER A N 1
ATOM 3187 C CA . SER A 1 401 ? 16.667 -32.416 16.069 1.00 85.12 401 SER A CA 1
ATOM 3188 C C . SER A 1 401 ? 16.558 -32.270 17.589 1.00 85.12 401 SER A C 1
ATOM 3190 O O . SER A 1 401 ? 16.954 -33.193 18.302 1.00 85.12 401 SER A O 1
ATOM 3192 N N . ASN A 1 402 ? 15.947 -31.197 18.104 1.00 85.44 402 ASN A N 1
ATOM 3193 C CA . ASN A 1 402 ? 15.747 -31.004 19.544 1.00 85.44 402 ASN A CA 1
ATOM 3194 C C . ASN A 1 402 ? 14.463 -31.717 20.035 1.00 85.44 402 ASN A C 1
ATOM 3196 O O . ASN A 1 402 ? 13.409 -31.536 19.423 1.00 85.44 402 ASN A O 1
ATOM 3200 N N . PRO A 1 403 ? 14.488 -32.503 21.135 1.00 90.44 403 PRO A N 1
ATOM 3201 C CA . PRO A 1 403 ? 13.284 -33.124 21.696 1.00 90.44 403 PRO A CA 1
ATOM 3202 C C . PRO A 1 403 ? 12.138 -32.145 21.989 1.00 90.44 403 PRO A C 1
ATOM 3204 O O . PRO A 1 403 ? 10.988 -32.470 21.695 1.00 90.44 403 PRO A O 1
ATOM 3207 N N . SER A 1 404 ? 12.435 -30.950 22.518 1.00 88.00 404 SER A N 1
ATOM 3208 C CA . SER A 1 404 ? 11.407 -29.936 22.793 1.00 88.00 404 SER A CA 1
ATOM 3209 C C . SER A 1 404 ? 10.862 -29.326 21.500 1.00 88.00 404 SER A C 1
ATOM 3211 O O . SER A 1 404 ? 9.648 -29.233 21.333 1.00 88.00 404 SER A O 1
ATOM 3213 N N . GLY A 1 405 ? 11.738 -29.012 20.542 1.00 87.62 405 GLY A N 1
ATOM 3214 C CA . GLY A 1 405 ? 11.348 -28.481 19.234 1.00 87.62 405 GLY A CA 1
ATOM 3215 C C . GLY A 1 405 ? 10.513 -29.461 18.406 1.00 87.62 405 GLY A C 1
ATOM 3216 O O . GLY A 1 405 ? 9.548 -29.050 17.766 1.00 87.62 405 GLY A O 1
ATOM 3217 N N . LYS A 1 406 ? 10.795 -30.768 18.488 1.00 93.50 406 LYS A N 1
ATOM 3218 C CA . LYS A 1 406 ? 9.960 -31.815 17.872 1.00 93.50 406 LYS A CA 1
ATOM 3219 C C . LYS A 1 406 ? 8.542 -31.830 18.430 1.00 93.50 406 LYS A C 1
ATOM 3221 O O . LYS A 1 406 ? 7.595 -32.060 17.682 1.00 93.50 406 LYS A O 1
ATOM 3226 N N . GLU A 1 407 ? 8.387 -31.623 19.735 1.00 93.62 407 GLU A N 1
ATOM 3227 C CA . GLU A 1 407 ? 7.060 -31.579 20.347 1.00 93.62 407 GLU A CA 1
ATOM 3228 C C . GLU A 1 407 ? 6.301 -30.315 19.941 1.00 93.62 407 GLU A C 1
ATOM 3230 O O . GLU A 1 407 ? 5.140 -30.405 19.543 1.00 93.62 407 GLU A O 1
ATOM 3235 N N . VAL A 1 408 ? 6.982 -29.167 19.915 1.00 91.50 408 VAL A N 1
ATOM 3236 C CA . VAL A 1 408 ? 6.430 -27.916 19.372 1.00 91.50 408 VAL A CA 1
ATOM 3237 C C . VAL A 1 408 ? 5.975 -28.108 17.922 1.00 91.50 408 VAL A C 1
ATOM 3239 O O . VAL A 1 408 ? 4.839 -27.777 17.591 1.00 91.50 408 VAL A O 1
ATOM 3242 N N . ALA A 1 409 ? 6.799 -28.725 17.070 1.00 93.44 409 ALA A N 1
ATOM 3243 C CA . ALA A 1 409 ? 6.443 -29.013 15.681 1.00 93.44 409 ALA A CA 1
ATOM 3244 C C . ALA A 1 409 ? 5.162 -29.863 15.578 1.00 93.44 409 ALA A C 1
ATOM 3246 O O . ALA A 1 409 ? 4.241 -29.522 14.835 1.00 93.44 409 ALA A O 1
ATOM 3247 N N . ARG A 1 410 ? 5.044 -30.936 16.373 1.00 95.12 410 ARG A N 1
ATOM 3248 C CA . ARG A 1 410 ? 3.822 -31.763 16.399 1.00 95.12 410 ARG A CA 1
ATOM 3249 C C . ARG A 1 410 ? 2.593 -30.976 16.837 1.00 95.12 410 ARG A C 1
ATOM 3251 O O . ARG A 1 410 ? 1.508 -31.205 16.299 1.00 95.12 410 ARG A O 1
ATOM 3258 N N . GLN A 1 411 ? 2.741 -30.090 17.819 1.00 95.31 411 GLN A N 1
ATOM 3259 C CA . GLN A 1 411 ? 1.641 -29.261 18.299 1.00 95.31 411 GLN A CA 1
ATOM 3260 C C . GLN A 1 411 ? 1.189 -28.272 17.226 1.00 95.31 411 GLN A C 1
ATOM 3262 O O . GLN A 1 411 ? -0.005 -28.228 16.941 1.00 95.31 411 GLN A O 1
ATOM 3267 N N . ILE A 1 412 ? 2.119 -27.574 16.570 1.00 95.56 412 ILE A N 1
ATOM 3268 C CA . ILE A 1 412 ? 1.798 -26.626 15.494 1.00 95.56 412 ILE A CA 1
ATOM 3269 C C . ILE A 1 412 ? 1.077 -27.334 14.344 1.00 95.56 412 ILE A C 1
ATOM 3271 O O . ILE A 1 412 ? 0.017 -26.882 13.921 1.00 95.56 412 ILE A O 1
ATOM 3275 N N . ALA A 1 413 ? 1.584 -28.484 13.885 1.00 95.62 413 ALA A N 1
ATOM 3276 C CA . ALA A 1 413 ? 0.938 -29.252 12.819 1.00 95.62 413 ALA A CA 1
ATOM 3277 C C . ALA A 1 413 ? -0.496 -29.676 13.193 1.00 95.62 413 ALA A C 1
ATOM 3279 O O . ALA A 1 413 ? -1.433 -29.526 12.408 1.00 95.62 413 ALA A O 1
ATOM 3280 N N . ARG A 1 414 ? -0.700 -30.167 14.426 1.00 96.69 414 ARG A N 1
ATOM 3281 C CA . ARG A 1 414 ? -2.034 -30.557 14.915 1.00 96.69 414 ARG A CA 1
ATOM 3282 C C . ARG A 1 414 ? -2.981 -29.366 15.008 1.00 96.69 414 ARG A C 1
ATOM 3284 O O . ARG A 1 414 ? -4.129 -29.488 14.587 1.00 96.69 414 ARG A O 1
ATOM 3291 N N . GLN A 1 415 ? -2.518 -28.245 15.557 1.00 96.25 415 GLN A N 1
ATOM 3292 C CA . GLN A 1 415 ? -3.332 -27.042 15.722 1.00 96.25 415 GLN A CA 1
ATOM 3293 C C . GLN A 1 415 ? -3.672 -26.412 14.370 1.00 96.25 415 GLN A C 1
ATOM 3295 O O . GLN A 1 415 ? -4.836 -26.109 14.130 1.00 96.25 415 GLN A O 1
ATOM 3300 N N . GLY A 1 416 ? -2.708 -26.315 13.449 1.00 92.31 416 GLY A N 1
ATOM 3301 C CA . GLY A 1 416 ? -2.935 -25.867 12.074 1.00 92.31 416 GLY A CA 1
ATOM 3302 C C . GLY A 1 416 ? -4.013 -26.694 11.370 1.00 92.31 416 GLY A C 1
ATOM 3303 O O . GLY A 1 416 ? -4.997 -26.137 10.880 1.00 92.31 416 GLY A O 1
ATOM 3304 N N . ARG A 1 417 ? -3.913 -28.028 11.440 1.00 95.44 417 ARG A N 1
ATOM 3305 C CA . ARG A 1 417 ? -4.906 -28.943 10.855 1.00 95.44 417 ARG A CA 1
ATOM 3306 C C . ARG A 1 417 ? -6.284 -28.828 11.501 1.00 95.44 417 ARG A C 1
ATOM 3308 O O . ARG A 1 417 ? -7.302 -28.776 10.805 1.00 95.44 417 ARG A O 1
ATOM 3315 N N . GLN A 1 418 ? -6.344 -28.797 12.832 1.00 95.75 418 GLN A N 1
ATOM 3316 C CA . GLN A 1 418 ? -7.607 -28.640 13.557 1.00 95.75 418 GLN A CA 1
ATOM 3317 C C . GLN A 1 418 ? -8.265 -27.301 13.225 1.00 95.75 418 GLN A C 1
ATOM 3319 O O . GLN A 1 418 ? -9.474 -27.247 13.001 1.00 95.75 418 GLN A O 1
ATOM 3324 N N . TRP A 1 419 ? -7.478 -26.234 13.130 1.00 93.81 419 TRP A N 1
ATOM 3325 C CA . TRP A 1 419 ? -7.984 -24.918 12.784 1.00 93.81 419 TRP A CA 1
ATOM 3326 C C . TRP A 1 419 ? -8.451 -24.834 11.331 1.00 93.81 419 TRP A C 1
ATOM 3328 O O . TRP A 1 419 ? -9.533 -24.304 11.073 1.00 93.81 419 TRP A O 1
ATOM 3338 N N . HIS A 1 420 ? -7.722 -25.449 10.393 1.00 93.44 420 HIS A N 1
ATOM 3339 C CA . HIS A 1 420 ? -8.129 -25.558 8.991 1.00 93.44 420 HIS A CA 1
ATOM 3340 C C . HIS A 1 420 ? -9.551 -26.124 8.855 1.00 93.44 420 HIS A C 1
ATOM 3342 O O . HIS A 1 420 ? -10.413 -25.516 8.224 1.00 93.44 420 HIS A O 1
ATOM 3348 N N . THR A 1 421 ? -9.843 -27.240 9.534 1.00 91.06 421 THR A N 1
ATOM 3349 C CA . THR A 1 421 ? -11.176 -27.878 9.474 1.00 91.06 421 THR A CA 1
ATOM 3350 C C . THR A 1 421 ? -12.313 -27.027 10.055 1.00 91.06 421 THR A C 1
ATOM 3352 O O . THR A 1 421 ? -13.480 -27.297 9.775 1.00 91.06 421 THR A O 1
ATOM 3355 N N . ARG A 1 422 ? -11.998 -25.989 10.841 1.00 90.25 422 ARG A N 1
ATOM 3356 C CA . ARG A 1 422 ? -12.981 -25.111 11.495 1.00 90.25 422 ARG A CA 1
ATOM 3357 C C . ARG A 1 422 ? -13.133 -23.751 10.823 1.00 90.25 422 ARG A C 1
ATOM 3359 O O . ARG A 1 422 ? -14.238 -23.220 10.820 1.00 90.25 422 ARG A O 1
ATOM 3366 N N . ALA A 1 423 ? -12.042 -23.185 10.313 1.00 87.25 423 ALA A N 1
ATOM 3367 C CA . ALA A 1 423 ? -11.975 -21.789 9.883 1.00 87.25 423 ALA A CA 1
ATOM 3368 C C . ALA A 1 423 ? -11.736 -21.599 8.375 1.00 87.25 423 ALA A C 1
ATOM 3370 O O . ALA A 1 423 ? -11.813 -20.457 7.914 1.00 87.25 423 ALA A O 1
ATOM 3371 N N . PHE A 1 424 ? -11.460 -22.676 7.631 1.00 86.44 424 PHE A N 1
ATOM 3372 C CA . PHE A 1 424 ? -11.138 -22.665 6.196 1.00 86.44 424 PHE A CA 1
ATOM 3373 C C . PHE A 1 424 ? -12.074 -23.559 5.376 1.00 86.44 424 PHE A C 1
ATOM 3375 O O . PHE A 1 424 ? -11.694 -24.087 4.333 1.00 86.44 424 PHE A O 1
ATOM 3382 N N . ARG A 1 425 ? -13.310 -23.764 5.836 1.00 86.31 425 ARG A N 1
ATOM 3383 C CA . ARG A 1 425 ? -14.297 -24.530 5.070 1.00 86.31 425 ARG A CA 1
ATOM 3384 C C . ARG A 1 425 ? -14.755 -23.699 3.875 1.00 86.31 425 ARG A C 1
ATOM 3386 O O . ARG A 1 425 ? -14.719 -22.469 3.914 1.00 86.31 425 ARG A O 1
ATOM 3393 N N . GLU A 1 426 ? -15.290 -24.361 2.855 1.00 86.94 426 GLU A N 1
ATOM 3394 C CA . GLU A 1 426 ? -15.863 -23.678 1.686 1.00 86.94 426 GLU A CA 1
ATOM 3395 C C . GLU A 1 426 ? -16.925 -22.641 2.087 1.00 86.94 426 GLU A C 1
ATOM 3397 O O . GLU A 1 426 ? -16.968 -21.541 1.540 1.00 86.94 426 GLU A O 1
ATOM 3402 N N . VAL A 1 427 ? -17.717 -22.945 3.123 1.00 90.94 427 VAL A N 1
ATOM 3403 C CA . VAL A 1 427 ? -18.706 -22.019 3.697 1.00 90.94 427 VAL A CA 1
ATOM 3404 C C . VAL A 1 427 ? -18.047 -20.768 4.285 1.00 90.94 427 VAL A C 1
ATOM 3406 O O . VAL A 1 427 ? -18.567 -19.672 4.105 1.00 90.94 427 VAL A O 1
ATOM 3409 N N . ASP A 1 428 ? -16.900 -20.895 4.959 1.00 87.31 428 ASP A N 1
ATOM 3410 C CA . ASP A 1 428 ? -16.204 -19.749 5.557 1.00 87.31 428 ASP A CA 1
ATOM 3411 C C . ASP A 1 428 ? -15.658 -18.810 4.470 1.00 87.31 428 ASP A C 1
ATOM 3413 O O . ASP A 1 428 ? -15.806 -17.589 4.572 1.00 87.31 428 ASP A O 1
ATOM 3417 N N . MET A 1 429 ? -15.086 -19.377 3.401 1.00 85.38 429 MET A N 1
ATOM 3418 C CA . MET A 1 429 ? -14.621 -18.613 2.238 1.00 85.38 429 MET A CA 1
ATOM 3419 C C . MET A 1 429 ? -15.793 -17.926 1.524 1.00 85.38 429 MET A C 1
ATOM 3421 O O . MET A 1 429 ? -15.719 -16.737 1.207 1.00 85.38 429 MET A O 1
ATOM 3425 N N . GLY A 1 430 ? -16.904 -18.644 1.330 1.00 88.00 430 GLY A N 1
ATOM 3426 C CA . GLY A 1 430 ? -18.127 -18.096 0.744 1.00 88.00 430 GLY A CA 1
ATOM 3427 C C . GLY A 1 430 ? -18.707 -16.941 1.564 1.00 88.00 430 GLY A C 1
ATOM 3428 O O . GLY A 1 430 ? -19.046 -15.899 1.004 1.00 88.00 430 GLY A O 1
ATOM 3429 N N . LEU A 1 431 ? -18.754 -17.078 2.894 1.00 90.38 431 LEU A N 1
ATOM 3430 C CA . LEU A 1 431 ? -19.203 -16.019 3.803 1.00 90.38 431 LEU A CA 1
ATOM 3431 C C . LEU A 1 431 ? -18.293 -14.791 3.756 1.00 90.38 431 LEU A C 1
ATOM 3433 O O . LEU A 1 431 ? -18.796 -13.665 3.774 1.00 90.38 431 LEU A O 1
ATOM 3437 N N . TYR A 1 432 ? -16.975 -14.988 3.675 1.00 86.75 432 TYR A N 1
ATOM 3438 C CA . TYR A 1 432 ? -16.027 -13.885 3.538 1.00 86.75 432 TYR A CA 1
ATOM 3439 C C . TYR A 1 432 ? -16.282 -13.097 2.250 1.00 86.75 432 TYR A C 1
ATOM 3441 O O . TYR A 1 432 ? -16.458 -11.880 2.301 1.00 86.75 432 TYR A O 1
ATOM 3449 N N . VAL A 1 433 ? -16.377 -13.786 1.107 1.00 88.75 433 VAL A N 1
ATOM 3450 C CA . VAL A 1 433 ? -16.648 -13.150 -0.193 1.00 88.75 433 VAL A CA 1
ATOM 3451 C C . VAL A 1 433 ? -18.015 -12.470 -0.194 1.00 88.75 433 VAL A C 1
ATOM 3453 O O . VAL A 1 433 ? -18.128 -11.330 -0.635 1.00 88.75 433 VAL A O 1
ATOM 3456 N N . TYR A 1 434 ? -19.047 -13.116 0.350 1.00 91.62 434 TYR A N 1
ATOM 3457 C CA . TYR A 1 434 ? -20.380 -12.525 0.452 1.00 91.62 434 TYR A CA 1
ATOM 3458 C C . TYR A 1 434 ? -20.365 -11.231 1.273 1.00 91.62 434 TYR A C 1
ATOM 3460 O O . TYR A 1 434 ? -20.845 -10.196 0.811 1.00 91.62 434 TYR A O 1
ATOM 3468 N N . ARG A 1 435 ? -19.742 -11.247 2.458 1.00 92.19 435 ARG A N 1
ATOM 3469 C CA . ARG A 1 435 ? -19.601 -10.053 3.300 1.00 92.19 435 ARG A CA 1
ATOM 3470 C C . ARG A 1 435 ? -18.783 -8.964 2.610 1.00 92.19 435 ARG A C 1
ATOM 3472 O O . ARG A 1 435 ? -19.159 -7.797 2.680 1.00 92.19 435 ARG A O 1
ATOM 3479 N N . LEU A 1 436 ? -17.700 -9.332 1.928 1.00 89.56 436 LEU A N 1
ATOM 3480 C CA . LEU A 1 436 ? -16.883 -8.401 1.153 1.00 89.56 436 LEU A CA 1
ATOM 3481 C C . LEU A 1 436 ? -17.717 -7.702 0.074 1.00 89.56 436 LEU A C 1
ATOM 3483 O O . LEU A 1 436 ? -17.661 -6.480 -0.046 1.00 89.56 436 LEU A O 1
ATOM 3487 N N . LEU A 1 437 ? -18.517 -8.459 -0.680 1.00 91.69 437 LEU A N 1
ATOM 3488 C CA . LEU A 1 437 ? -19.390 -7.910 -1.715 1.00 91.69 437 LEU A CA 1
ATOM 3489 C C . LEU A 1 437 ? -20.491 -7.024 -1.126 1.00 91.69 437 LEU A C 1
ATOM 3491 O O . LEU A 1 437 ? -20.778 -5.978 -1.698 1.00 91.69 437 LEU A O 1
ATOM 3495 N N . LEU A 1 438 ? -21.062 -7.384 0.028 1.00 91.62 438 LEU A N 1
ATOM 3496 C CA . LEU A 1 438 ? -22.031 -6.536 0.727 1.00 91.62 438 LEU A CA 1
ATOM 3497 C C . LEU A 1 438 ? -21.414 -5.214 1.185 1.00 91.62 438 LEU A C 1
ATOM 3499 O O . LEU A 1 438 ? -22.004 -4.158 0.964 1.00 91.62 438 LEU A O 1
ATOM 3503 N N . GLU A 1 439 ? -20.225 -5.242 1.787 1.00 90.56 439 GLU A N 1
ATOM 3504 C CA . GLU A 1 439 ? -19.529 -4.017 2.191 1.00 90.56 439 GLU A CA 1
ATOM 3505 C C . GLU A 1 439 ? -19.127 -3.175 0.979 1.00 90.56 439 GLU A C 1
ATOM 3507 O O . GLU A 1 439 ? -19.260 -1.953 1.007 1.00 90.56 439 GLU A O 1
ATOM 3512 N N . MET A 1 440 ? -18.698 -3.808 -0.113 1.00 89.75 440 MET A N 1
ATOM 3513 C CA . MET A 1 440 ? -18.365 -3.114 -1.355 1.00 89.75 440 MET A CA 1
ATOM 3514 C C . MET A 1 440 ? -19.602 -2.472 -1.995 1.00 89.75 440 MET A C 1
ATOM 3516 O O . MET A 1 440 ? -19.555 -1.296 -2.349 1.00 89.75 440 MET A O 1
ATOM 3520 N N . ALA A 1 441 ? -20.722 -3.196 -2.070 1.00 87.44 441 ALA A N 1
ATOM 3521 C CA . ALA A 1 441 ? -21.999 -2.671 -2.548 1.00 87.44 441 ALA A CA 1
ATOM 3522 C C . ALA A 1 441 ? -22.484 -1.517 -1.665 1.00 87.44 441 ALA A C 1
ATOM 3524 O O . ALA A 1 441 ? -22.879 -0.470 -2.174 1.00 87.44 441 ALA A O 1
ATOM 3525 N N . ARG A 1 442 ? -22.361 -1.659 -0.340 1.00 83.50 442 ARG A N 1
ATOM 3526 C CA . ARG A 1 442 ? -22.649 -0.584 0.609 1.00 83.50 442 ARG A CA 1
ATOM 3527 C C . ARG A 1 442 ? -21.769 0.633 0.341 1.00 83.50 442 ARG A C 1
ATOM 3529 O O . ARG A 1 442 ? -22.280 1.741 0.328 1.00 83.50 442 ARG A O 1
ATOM 3536 N N . LEU A 1 443 ? -20.463 0.469 0.119 1.00 80.88 443 LEU A N 1
ATOM 3537 C CA . LEU A 1 443 ? -19.558 1.583 -0.195 1.00 80.88 443 LEU A CA 1
ATOM 3538 C C . LEU A 1 443 ? -19.901 2.281 -1.520 1.00 80.88 443 LEU A C 1
ATOM 3540 O O . LEU A 1 443 ? -19.668 3.484 -1.630 1.00 80.88 443 LEU A O 1
ATOM 3544 N N . GLN A 1 444 ? -20.438 1.541 -2.491 1.00 81.50 444 GLN A N 1
ATOM 3545 C CA . GLN A 1 444 ? -20.795 2.021 -3.830 1.00 81.50 444 GLN A CA 1
ATOM 3546 C C . GLN A 1 444 ? -22.230 2.559 -3.949 1.00 81.50 444 GLN A C 1
ATOM 3548 O O . GLN A 1 444 ? -22.555 3.153 -4.977 1.00 81.50 444 GLN A O 1
ATOM 3553 N N . ASP A 1 445 ? -23.082 2.360 -2.941 1.00 81.38 445 ASP A N 1
ATOM 3554 C CA . ASP A 1 445 ? -24.471 2.824 -2.939 1.00 81.38 445 ASP A CA 1
ATOM 3555 C C . ASP A 1 445 ? -24.542 4.359 -3.127 1.00 81.38 445 ASP A C 1
ATOM 3557 O O . ASP A 1 445 ? -24.066 5.104 -2.268 1.00 81.38 445 ASP A O 1
ATOM 3561 N N . PRO A 1 446 ? -25.149 4.870 -4.218 1.00 73.12 446 PRO A N 1
ATOM 3562 C CA . PRO A 1 446 ? -25.270 6.308 -4.464 1.00 73.12 446 PRO A CA 1
ATOM 3563 C C . PRO A 1 446 ? -26.136 7.041 -3.432 1.00 73.12 446 PRO A C 1
ATOM 3565 O O . PRO A 1 446 ? -25.978 8.248 -3.243 1.00 73.12 446 PRO A O 1
ATOM 3568 N N . GLN A 1 447 ? -27.075 6.336 -2.790 1.00 73.25 447 GLN A N 1
ATOM 3569 C CA . GLN A 1 447 ? -27.923 6.885 -1.728 1.00 73.25 447 GLN A CA 1
ATOM 3570 C C . GLN A 1 447 ? -27.235 6.848 -0.367 1.00 73.25 447 GLN A C 1
ATOM 3572 O O . GLN A 1 447 ? -27.649 7.565 0.554 1.00 73.25 447 GLN A O 1
ATOM 3577 N N . ARG A 1 448 ? -26.155 6.067 -0.230 1.00 64.69 448 ARG A N 1
ATOM 3578 C CA . ARG A 1 448 ? -25.302 6.154 0.945 1.00 64.69 448 ARG A CA 1
ATOM 3579 C C . ARG A 1 448 ? -24.724 7.554 0.975 1.00 64.69 448 ARG A C 1
ATOM 3581 O O . ARG A 1 448 ? -23.867 7.917 0.172 1.00 64.69 448 ARG A O 1
ATOM 3588 N N . LYS A 1 449 ? -25.171 8.337 1.957 1.00 53.81 449 LYS A N 1
ATOM 3589 C CA . LYS A 1 449 ? -24.543 9.609 2.298 1.00 53.81 449 LYS A CA 1
ATOM 3590 C C . LYS A 1 449 ? -23.071 9.323 2.565 1.00 53.81 449 LYS A C 1
ATOM 3592 O O . LYS A 1 449 ? -22.703 8.731 3.579 1.00 53.81 449 LYS A O 1
ATOM 3597 N N . ALA A 1 450 ? -22.246 9.678 1.593 1.00 46.09 450 ALA A N 1
ATOM 3598 C CA . ALA A 1 450 ? -20.810 9.634 1.692 1.00 46.09 450 ALA A CA 1
ATOM 3599 C C . ALA A 1 450 ? -20.401 10.496 2.888 1.00 46.09 450 ALA A C 1
ATOM 3601 O O . ALA A 1 450 ? -20.328 11.715 2.780 1.00 46.09 450 ALA A O 1
ATOM 3602 N N . ASN A 1 451 ? -20.078 9.875 4.022 1.00 46.19 451 ASN A N 1
ATOM 3603 C CA . ASN A 1 451 ? -19.314 10.537 5.081 1.00 46.19 451 ASN A CA 1
ATOM 3604 C C . ASN A 1 451 ? -17.837 10.637 4.661 1.00 46.19 451 ASN A C 1
ATOM 3606 O O . ASN A 1 451 ? -16.934 10.273 5.412 1.00 46.19 451 ASN A O 1
ATOM 3610 N N . TYR A 1 452 ? -17.587 11.090 3.430 1.00 40.09 452 TYR A N 1
ATOM 3611 C CA . TYR A 1 452 ? -16.260 11.448 2.967 1.00 40.09 452 TYR A CA 1
ATOM 3612 C C . TYR A 1 452 ? -16.062 12.933 3.232 1.00 40.09 452 TYR A C 1
ATOM 3614 O O . TYR A 1 452 ? -16.553 13.806 2.518 1.00 40.09 452 TYR A O 1
ATOM 3622 N N . GLY A 1 453 ? -15.298 13.192 4.287 1.00 39.25 453 GLY A N 1
ATOM 3623 C CA . GLY A 1 453 ? -14.482 14.384 4.385 1.00 39.25 453 GLY A CA 1
ATOM 3624 C C . GLY A 1 453 ? -13.493 14.428 3.242 1.00 39.25 453 GLY A C 1
ATOM 3625 O O . GLY A 1 453 ? -12.432 13.825 3.325 1.00 39.25 453 GLY A O 1
ATOM 3626 N N . LEU A 1 454 ? -13.863 15.122 2.177 1.00 32.47 454 LEU A N 1
ATOM 3627 C CA . LEU A 1 454 ? -12.962 15.787 1.249 1.00 32.47 454 LEU A CA 1
ATOM 3628 C C . LEU A 1 454 ? -13.772 16.922 0.634 1.00 32.47 454 LEU A C 1
ATOM 3630 O O . LEU A 1 454 ? -14.859 16.731 0.094 1.00 32.47 454 LEU A O 1
ATOM 3634 N N . ALA A 1 455 ? -13.266 18.131 0.831 1.00 37.22 455 ALA A N 1
ATOM 3635 C CA . ALA A 1 455 ? -13.867 19.379 0.413 1.00 37.22 455 ALA A CA 1
ATOM 3636 C C . ALA A 1 455 ? -14.194 19.383 -1.092 1.00 37.22 455 ALA A C 1
ATOM 3638 O O . ALA A 1 455 ? -13.314 19.602 -1.915 1.00 37.22 455 ALA A O 1
ATOM 3639 N N . ALA A 1 456 ? -15.460 19.178 -1.454 1.00 33.22 456 ALA A N 1
ATOM 3640 C CA . ALA A 1 456 ? -15.973 19.484 -2.788 1.00 33.22 456 ALA A CA 1
ATOM 3641 C C . ALA A 1 456 ? -17.501 19.632 -2.763 1.00 33.22 456 ALA A C 1
ATOM 3643 O O . ALA A 1 456 ? -18.229 18.738 -3.173 1.00 33.22 456 ALA A O 1
ATOM 3644 N N . ALA A 1 457 ? -17.985 20.765 -2.254 1.00 28.20 457 ALA A N 1
ATOM 3645 C CA . ALA A 1 457 ? -19.240 21.382 -2.693 1.00 28.20 457 ALA A CA 1
ATOM 3646 C C . ALA A 1 457 ? -19.343 22.768 -2.046 1.00 28.20 457 ALA A C 1
ATOM 3648 O O . ALA A 1 457 ? -19.853 22.924 -0.935 1.00 28.20 457 ALA A O 1
ATOM 3649 N N . ALA A 1 458 ? -18.815 23.779 -2.737 1.00 29.17 458 ALA A N 1
ATOM 3650 C CA . ALA A 1 458 ? -19.315 25.133 -2.557 1.00 29.17 458 ALA A CA 1
ATOM 3651 C C . ALA A 1 458 ? -20.760 25.164 -3.095 1.00 29.17 458 ALA A C 1
ATOM 3653 O O . ALA A 1 458 ? -20.997 24.605 -4.170 1.00 29.17 458 ALA A O 1
ATOM 3654 N N . PRO A 1 459 ? -21.715 25.771 -2.376 1.00 32.72 459 PRO A N 1
ATOM 3655 C CA . PRO A 1 459 ? -23.086 25.891 -2.847 1.00 32.72 459 PRO A CA 1
ATOM 3656 C C . PRO A 1 459 ? -23.127 26.760 -4.110 1.00 32.72 459 PRO A C 1
ATOM 3658 O O . PRO A 1 459 ? -22.517 27.828 -4.176 1.00 32.72 459 PRO A O 1
ATOM 3661 N N . THR A 1 460 ? -23.822 26.273 -5.134 1.00 33.56 460 THR A N 1
ATOM 3662 C CA . THR A 1 460 ? -24.301 27.077 -6.257 1.00 33.56 460 THR A CA 1
ATOM 3663 C C . THR A 1 460 ? -25.451 27.941 -5.749 1.00 33.56 460 THR A C 1
ATOM 3665 O O . THR A 1 460 ? -26.552 27.439 -5.537 1.00 33.56 460 THR A O 1
ATOM 3668 N N . GLU A 1 461 ? -25.190 29.224 -5.513 1.00 29.77 461 GLU A N 1
ATOM 3669 C CA . GLU A 1 461 ? -26.244 30.234 -5.449 1.00 29.77 461 GLU A CA 1
ATOM 3670 C C . GLU A 1 461 ? -26.596 30.642 -6.882 1.00 29.77 461 GLU A C 1
ATOM 3672 O O . GLU A 1 461 ? -25.783 31.242 -7.584 1.00 29.77 461 GLU A O 1
ATOM 3677 N N . GLU A 1 462 ? -27.808 30.299 -7.313 1.00 28.81 462 GLU A N 1
ATOM 3678 C CA . GLU A 1 462 ? -28.488 30.955 -8.427 1.00 28.81 462 GLU A CA 1
ATOM 3679 C C . GLU A 1 462 ? -29.612 31.824 -7.855 1.00 28.81 462 GLU A C 1
ATOM 3681 O O . GLU A 1 462 ? -30.416 31.389 -7.025 1.00 28.81 462 GLU A O 1
ATOM 3686 N N . CYS A 1 463 ? -29.624 33.088 -8.275 1.00 23.20 463 CYS A N 1
ATOM 3687 C CA . CYS A 1 463 ? -30.579 34.099 -7.856 1.00 23.20 463 CYS A CA 1
ATOM 3688 C C . CYS A 1 463 ? -31.977 33.854 -8.447 1.00 23.20 463 CYS A C 1
ATOM 3690 O O . CYS A 1 463 ? -32.149 33.827 -9.658 1.00 23.20 463 CYS A O 1
ATOM 3692 N N . ALA A 1 464 ? -32.957 33.819 -7.541 1.00 30.16 464 ALA A N 1
ATOM 3693 C CA . ALA A 1 464 ? -34.339 34.296 -7.657 1.00 30.16 464 ALA A CA 1
ATOM 3694 C C . ALA A 1 464 ? -35.218 33.837 -8.842 1.00 30.16 464 ALA A C 1
ATOM 3696 O O . ALA A 1 464 ? -35.099 34.319 -9.961 1.00 30.16 464 ALA A O 1
ATOM 3697 N N . SER A 1 465 ? -36.299 33.115 -8.515 1.00 28.20 465 SER A N 1
ATOM 3698 C CA . SER A 1 465 ? -37.661 33.688 -8.422 1.00 28.20 465 SER A CA 1
ATOM 3699 C C . SER A 1 465 ? -38.721 32.588 -8.549 1.00 28.20 465 SER A C 1
ATOM 3701 O O . SER A 1 465 ? -38.974 32.116 -9.649 1.00 28.20 465 SER A O 1
ATOM 3703 N N . THR A 1 466 ? -39.374 32.184 -7.454 1.00 26.11 466 THR A N 1
ATOM 3704 C CA . THR A 1 466 ? -40.832 32.333 -7.225 1.00 26.11 466 THR A CA 1
ATOM 3705 C C . THR A 1 466 ? -41.273 31.628 -5.936 1.00 26.11 466 THR A C 1
ATOM 3707 O O . THR A 1 466 ? -40.670 30.676 -5.457 1.00 26.11 466 THR A O 1
ATOM 3710 N N . LYS A 1 467 ? -42.306 32.209 -5.328 1.00 33.84 467 LYS A N 1
ATOM 3711 C CA . LYS A 1 467 ? -42.834 32.004 -3.974 1.00 33.84 467 LYS A CA 1
ATOM 3712 C C . LYS A 1 467 ? -43.351 30.573 -3.741 1.00 33.84 467 LYS A C 1
ATOM 3714 O O . LYS A 1 467 ? -44.070 30.068 -4.596 1.00 33.84 467 LYS A O 1
ATOM 3719 N N . THR A 1 468 ? -43.118 29.995 -2.550 1.00 25.59 468 THR A N 1
ATOM 3720 C CA . THR A 1 468 ? -44.140 29.709 -1.499 1.00 25.59 468 THR A CA 1
ATOM 3721 C C . THR A 1 468 ? -43.555 28.892 -0.318 1.00 25.59 468 THR A C 1
ATOM 3723 O O . THR A 1 468 ? -43.044 27.801 -0.521 1.00 25.59 468 THR A O 1
ATOM 3726 N N . ALA A 1 469 ? -43.718 29.441 0.900 1.00 26.80 469 ALA A N 1
ATOM 3727 C CA . ALA A 1 469 ? -43.635 28.887 2.274 1.00 26.80 469 ALA A CA 1
ATOM 3728 C C . ALA A 1 469 ? -42.324 28.224 2.808 1.00 26.80 469 ALA A C 1
ATOM 3730 O O . ALA A 1 469 ? -41.647 27.494 2.094 1.00 26.80 469 ALA A O 1
ATOM 3731 N N . PRO A 1 470 ? -41.940 28.467 4.086 1.00 28.36 470 PRO A N 1
ATOM 3732 C CA . PRO A 1 470 ? -40.556 28.330 4.544 1.00 28.36 470 PRO A CA 1
ATOM 3733 C C . PRO A 1 470 ? -40.221 26.927 5.076 1.00 28.36 470 PRO A C 1
ATOM 3735 O O . PRO A 1 470 ? -40.826 26.452 6.038 1.00 28.36 470 PRO A O 1
ATOM 3738 N N . ALA A 1 471 ? -39.178 26.303 4.523 1.00 25.66 471 ALA A N 1
ATOM 3739 C CA . ALA A 1 471 ? -38.487 25.186 5.161 1.00 25.66 471 ALA A CA 1
ATOM 3740 C C . ALA A 1 471 ? -37.350 25.726 6.043 1.00 25.66 471 ALA A C 1
ATOM 3742 O O . ALA A 1 471 ? -36.498 26.496 5.600 1.00 25.66 471 ALA A O 1
ATOM 3743 N N . LYS A 1 472 ? -37.384 25.341 7.320 1.00 31.70 472 LYS A N 1
ATOM 3744 C CA . LYS A 1 472 ? -36.432 25.716 8.369 1.00 31.70 472 LYS A CA 1
ATOM 3745 C C . LYS A 1 472 ? -34.999 25.328 7.990 1.00 31.70 472 LYS A C 1
ATOM 3747 O O . LYS A 1 472 ? -34.753 24.219 7.520 1.00 31.70 472 LYS A O 1
ATOM 3752 N N . SER A 1 473 ? -34.059 26.225 8.277 1.00 32.59 473 SER A N 1
ATOM 3753 C CA . SER A 1 473 ? -32.632 25.923 8.338 1.00 32.59 473 SER A CA 1
ATOM 3754 C C . SER A 1 473 ? -32.376 24.781 9.330 1.00 32.59 473 SER A C 1
ATOM 3756 O O . SER A 1 473 ? -32.879 24.790 10.453 1.00 32.59 473 SER A O 1
ATOM 3758 N N . GLY A 1 474 ? -31.598 23.783 8.913 1.00 29.98 474 GLY A N 1
ATOM 3759 C CA . GLY A 1 474 ? -31.240 22.635 9.742 1.00 29.98 474 GLY A CA 1
ATOM 3760 C C . GLY A 1 474 ? -29.744 22.366 9.684 1.00 29.98 474 GLY A C 1
ATOM 3761 O O . GLY A 1 474 ? -29.282 21.612 8.833 1.00 29.98 474 GLY A O 1
ATOM 3762 N N . ASN A 1 475 ? -28.999 22.970 10.610 1.00 37.00 475 ASN A N 1
ATOM 3763 C CA . ASN A 1 475 ? -27.735 22.415 11.088 1.00 37.00 475 ASN A CA 1
ATOM 3764 C C . ASN A 1 475 ? -28.002 20.977 11.561 1.00 37.00 475 ASN A C 1
ATOM 3766 O O . ASN A 1 475 ? -28.911 20.781 12.368 1.00 37.00 475 ASN A O 1
ATOM 3770 N N . SER A 1 476 ? -27.222 19.983 11.126 1.00 34.16 476 SER A N 1
ATOM 3771 C CA . SER A 1 476 ? -27.189 18.708 11.855 1.00 34.16 476 SER A CA 1
ATOM 3772 C C . SER A 1 476 ? -26.688 18.998 13.276 1.00 34.16 476 SER A C 1
ATOM 3774 O O . SER A 1 476 ? -25.591 19.546 13.412 1.00 34.16 476 SER A O 1
ATOM 3776 N N . PRO A 1 477 ? -27.466 18.701 14.331 1.00 52.41 477 PRO A N 1
ATOM 3777 C CA . PRO A 1 477 ? -27.025 18.928 15.697 1.00 52.41 477 PRO A CA 1
ATOM 3778 C C . PRO A 1 477 ? -25.906 17.936 16.023 1.00 52.41 477 PRO A C 1
ATOM 3780 O O . PRO A 1 477 ? -26.033 16.745 15.750 1.00 52.41 477 PRO A O 1
ATOM 3783 N N . ALA A 1 478 ? -24.801 18.432 16.583 1.00 52.41 478 ALA A N 1
ATOM 3784 C CA . ALA A 1 478 ? -23.754 17.576 17.129 1.00 52.41 478 ALA A CA 1
ATOM 3785 C C . ALA A 1 478 ? -24.367 16.555 18.114 1.00 52.41 478 ALA A C 1
ATOM 3787 O O . ALA A 1 478 ? -25.304 16.915 18.839 1.00 52.41 478 ALA A O 1
ATOM 3788 N N . PRO A 1 479 ? -23.861 15.307 18.168 1.00 58.94 479 PRO A N 1
ATOM 3789 C CA . PRO A 1 479 ? -24.355 14.315 19.114 1.00 58.94 479 PRO A CA 1
ATOM 3790 C C . PRO A 1 479 ? -24.241 14.845 20.546 1.00 58.94 479 PRO A C 1
ATOM 3792 O O . PRO A 1 479 ? -23.258 15.493 20.914 1.00 58.94 479 PRO A O 1
ATOM 3795 N N . LYS A 1 480 ? -25.272 14.583 21.358 1.00 76.06 480 LYS A N 1
ATOM 3796 C CA . LYS A 1 480 ? -25.391 15.124 22.722 1.00 76.06 480 LYS A CA 1
ATOM 3797 C C . LYS A 1 480 ? -24.217 14.699 23.616 1.00 76.06 480 LYS A C 1
ATOM 3799 O O . LYS A 1 480 ? -23.781 15.487 24.451 1.00 76.06 480 LYS A O 1
ATOM 3804 N N . THR A 1 481 ? -23.712 13.484 23.408 1.00 89.38 481 THR A N 1
ATOM 3805 C CA . THR A 1 481 ? -22.523 12.891 24.036 1.00 89.38 481 THR A CA 1
ATOM 3806 C C . THR A 1 481 ? -21.842 11.951 23.048 1.00 89.38 481 THR A C 1
ATOM 3808 O O . THR A 1 481 ? -22.521 11.248 22.297 1.00 89.38 481 THR A O 1
ATOM 3811 N N . PHE A 1 482 ? -20.512 11.926 23.033 1.00 93.00 482 PHE A N 1
ATOM 3812 C CA . PHE A 1 482 ? -19.751 11.111 22.085 1.00 93.00 482 PHE A CA 1
ATOM 3813 C C . PHE A 1 482 ? -18.377 10.705 22.624 1.00 93.00 482 PHE A C 1
ATOM 3815 O O . PHE A 1 482 ? -17.804 11.392 23.461 1.00 93.00 482 PHE A O 1
ATOM 3822 N N . GLY A 1 483 ? -17.837 9.601 22.120 1.00 92.25 483 GLY A N 1
ATOM 3823 C CA . GLY A 1 483 ? -16.440 9.208 22.289 1.00 92.25 483 GLY A CA 1
ATOM 3824 C C . GLY A 1 483 ? -15.591 9.646 21.096 1.00 92.25 483 GLY A C 1
ATOM 3825 O O . GLY A 1 483 ? -16.112 10.012 20.037 1.00 92.25 483 GLY A O 1
ATOM 3826 N N . LEU A 1 484 ? -14.272 9.581 21.259 1.00 94.12 484 LEU A N 1
ATOM 3827 C CA . LEU A 1 484 ? -13.311 9.842 20.189 1.00 94.12 484 LEU A CA 1
ATOM 3828 C C . LEU A 1 484 ? -12.462 8.604 19.918 1.00 94.12 484 LEU A C 1
ATOM 383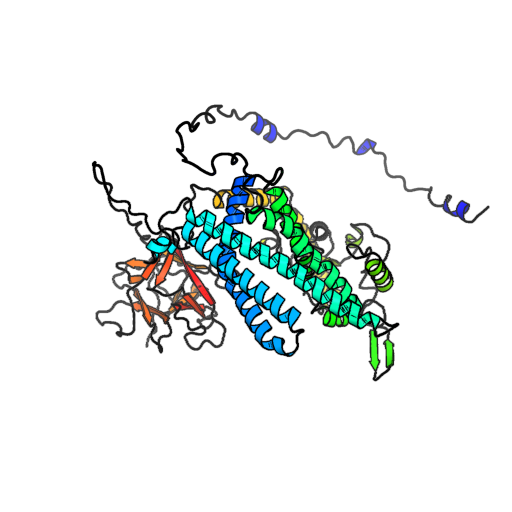0 O O . LEU A 1 484 ? -12.001 7.945 20.849 1.00 94.12 484 LEU A O 1
ATOM 3834 N N . VAL A 1 485 ? -12.245 8.317 18.636 1.00 93.88 485 VAL A N 1
ATOM 3835 C CA . VAL A 1 485 ? -11.459 7.178 18.151 1.00 93.88 485 VAL A CA 1
ATOM 3836 C C . VAL A 1 485 ? -10.368 7.676 17.211 1.00 93.88 485 VAL A C 1
ATOM 3838 O O . VAL A 1 485 ? -10.638 8.455 16.296 1.00 93.88 485 VAL A O 1
ATOM 3841 N N . ALA A 1 486 ? -9.135 7.222 17.404 1.00 93.75 486 ALA A N 1
ATOM 3842 C CA . ALA A 1 486 ? -8.018 7.603 16.549 1.00 93.75 486 ALA A CA 1
ATOM 3843 C C . ALA A 1 486 ? -8.016 6.832 15.211 1.00 93.75 486 ALA A C 1
ATOM 3845 O O . ALA A 1 486 ? -8.014 5.600 15.158 1.00 93.75 486 ALA A O 1
ATOM 3846 N N . LEU A 1 487 ? -7.995 7.557 14.090 1.00 91.44 487 LEU A N 1
ATOM 3847 C CA . LEU A 1 487 ? -7.916 6.995 12.740 1.00 91.44 487 LEU A CA 1
ATOM 3848 C C . LEU A 1 487 ? -6.532 7.233 12.135 1.00 91.44 487 LEU A C 1
ATOM 3850 O O . LEU A 1 487 ? -6.222 8.335 11.676 1.00 91.44 487 LEU A O 1
ATOM 3854 N N . ARG A 1 488 ? -5.718 6.173 12.115 1.00 86.25 488 ARG A N 1
ATOM 3855 C CA . ARG A 1 488 ? -4.405 6.127 11.472 1.00 86.25 488 ARG A CA 1
ATOM 3856 C C . ARG A 1 488 ? -4.029 4.693 11.100 1.00 86.25 488 ARG A C 1
ATOM 3858 O O . ARG A 1 488 ? -3.433 3.975 11.900 1.00 86.25 488 ARG A O 1
ATOM 3865 N N . SER A 1 489 ? -4.386 4.279 9.889 1.00 81.75 489 SER A N 1
ATOM 3866 C CA . SER A 1 489 ? -4.157 2.917 9.397 1.00 81.75 489 SER A CA 1
ATOM 3867 C C . SER A 1 489 ? -2.686 2.494 9.483 1.00 81.75 489 SER A C 1
ATOM 3869 O O . SER A 1 489 ? -1.790 3.296 9.229 1.00 81.75 489 SER A O 1
ATOM 3871 N N . GLY A 1 490 ? -2.448 1.232 9.854 1.00 75.38 490 GLY A N 1
ATOM 3872 C CA . GLY A 1 490 ? -1.099 0.668 9.969 1.00 75.38 490 GLY A CA 1
ATOM 3873 C C . GLY A 1 490 ? -0.301 1.155 11.182 1.00 75.38 490 GLY A C 1
ATOM 3874 O O . GLY A 1 490 ? 0.925 1.170 11.132 1.00 75.38 490 GLY A O 1
ATOM 3875 N N . SER A 1 491 ? -0.964 1.592 12.259 1.00 85.88 491 SER A N 1
ATOM 3876 C CA . SER A 1 491 ? -0.278 2.034 13.477 1.00 85.88 491 SER A CA 1
ATOM 3877 C C . SER A 1 491 ? -0.938 1.537 14.765 1.00 85.88 491 SER A C 1
ATOM 3879 O O . SER A 1 491 ? -2.142 1.279 14.748 1.00 85.88 491 SER A O 1
ATOM 3881 N N . PRO A 1 492 ? -0.191 1.441 15.886 1.00 87.69 492 PRO A N 1
ATOM 3882 C CA . PRO A 1 492 ? -0.721 0.940 17.161 1.00 87.69 492 PRO A CA 1
ATOM 3883 C C . PRO A 1 492 ? -1.877 1.768 17.736 1.00 87.69 492 PRO A C 1
ATOM 3885 O O . PRO A 1 492 ? -2.654 1.265 18.534 1.00 87.69 492 PRO A O 1
ATOM 3888 N N . ILE A 1 493 ? -1.993 3.032 17.321 1.00 90.12 493 ILE A N 1
ATOM 3889 C CA . ILE A 1 493 ? -3.057 3.949 17.743 1.00 90.12 493 ILE A CA 1
ATOM 3890 C C . ILE A 1 493 ? -4.308 3.856 16.854 1.00 90.12 493 ILE A C 1
ATOM 3892 O O . ILE A 1 493 ? -5.249 4.628 17.017 1.00 90.12 493 ILE A O 1
ATOM 3896 N N . HIS A 1 494 ? -4.338 2.974 15.850 1.00 92.81 494 HIS A N 1
ATOM 3897 C CA . HIS A 1 494 ? -5.522 2.849 15.008 1.00 92.81 494 HIS A CA 1
ATOM 3898 C C . HIS A 1 494 ? -6.675 2.218 15.789 1.00 92.81 494 HIS A C 1
ATOM 3900 O O . HIS A 1 494 ? -6.514 1.156 16.378 1.00 92.81 494 HIS A O 1
ATOM 3906 N N . PHE A 1 495 ? -7.844 2.857 15.756 1.00 91.44 495 PHE A N 1
ATOM 3907 C CA . PHE A 1 495 ? -9.052 2.445 16.474 1.00 91.44 495 PHE A CA 1
ATOM 3908 C C . PHE A 1 495 ? -8.942 2.467 18.002 1.00 91.44 495 PHE A C 1
ATOM 3910 O O . PHE A 1 495 ? -9.849 2.000 18.684 1.00 91.44 495 PHE A O 1
ATOM 3917 N N . THR A 1 496 ? -7.895 3.077 18.560 1.00 92.69 496 THR A N 1
ATOM 3918 C CA . THR A 1 496 ? -7.815 3.299 20.005 1.00 92.69 496 THR A CA 1
ATOM 3919 C C . THR A 1 496 ? -8.714 4.460 20.416 1.00 92.69 496 THR A C 1
ATOM 3921 O O . THR A 1 496 ? -8.731 5.507 19.757 1.00 92.69 496 THR A O 1
ATOM 3924 N N . HIS A 1 497 ? -9.435 4.286 21.520 1.00 92.38 497 HIS A N 1
ATOM 3925 C CA . HIS A 1 497 ? -10.258 5.329 22.120 1.00 92.38 497 HIS A CA 1
ATOM 3926 C C . HIS A 1 497 ? -9.397 6.364 22.852 1.00 92.38 497 HIS A C 1
ATOM 3928 O O . HIS A 1 497 ? -8.292 6.065 23.306 1.00 92.38 497 HIS A O 1
ATOM 3934 N N . PHE A 1 498 ? -9.915 7.586 22.961 1.00 94.56 498 PHE A N 1
ATOM 3935 C CA . PHE A 1 498 ? -9.333 8.608 23.826 1.00 94.56 498 PHE A CA 1
ATOM 3936 C C . PHE A 1 498 ? -9.622 8.256 25.277 1.00 94.56 498 PHE A C 1
ATOM 3938 O O . PHE A 1 498 ? -10.774 8.035 25.631 1.00 94.56 498 PHE A O 1
ATOM 3945 N N . SER A 1 499 ? -8.597 8.295 26.110 1.00 93.62 499 SER A N 1
ATOM 3946 C CA . SER A 1 499 ? -8.681 8.266 27.564 1.00 93.62 499 SER A CA 1
ATOM 3947 C C . SER A 1 499 ? -8.272 9.632 28.114 1.00 93.62 499 SER A C 1
ATOM 3949 O O . SER A 1 499 ? -7.609 10.424 27.443 1.00 93.62 499 SER A O 1
ATOM 3951 N N . ALA A 1 500 ? -8.676 9.916 29.345 1.00 93.12 500 ALA A N 1
ATOM 3952 C CA . ALA A 1 500 ? -8.355 11.149 30.057 1.00 93.12 500 ALA A CA 1
ATOM 3953 C C . ALA A 1 500 ? -7.820 10.794 31.445 1.00 93.12 500 ALA A C 1
ATOM 3955 O O . ALA A 1 500 ? -8.481 10.051 32.167 1.00 93.12 500 ALA A O 1
ATOM 3956 N N . SER A 1 501 ? -6.631 11.288 31.789 1.00 91.44 501 SER A N 1
ATOM 3957 C CA . SER A 1 501 ? -5.984 11.097 33.097 1.00 91.44 501 SER A CA 1
ATOM 3958 C C . SER A 1 501 ? -4.936 12.194 33.295 1.00 91.44 501 SER A C 1
ATOM 3960 O O . SER A 1 501 ? -4.341 12.629 32.313 1.00 91.44 501 SER A O 1
ATOM 3962 N N . GLU A 1 502 ? -4.745 12.665 34.526 1.00 88.88 502 GLU A N 1
ATOM 3963 C CA . GLU A 1 502 ? -3.714 13.651 34.897 1.00 88.88 502 GLU A CA 1
ATOM 3964 C C . GLU A 1 502 ? -3.687 14.891 33.980 1.00 88.88 502 GLU A C 1
ATOM 3966 O O . GLU A 1 502 ? -2.676 15.212 33.362 1.00 88.88 502 GLU A O 1
ATOM 3971 N N . ASN A 1 503 ? -4.831 15.565 33.809 1.00 90.12 503 ASN A N 1
ATOM 3972 C CA . ASN A 1 503 ? -5.020 16.693 32.872 1.00 90.12 503 ASN A CA 1
ATOM 3973 C C . ASN A 1 503 ? -4.782 16.381 31.384 1.00 90.12 503 ASN A C 1
ATOM 3975 O O . ASN A 1 503 ? -5.065 17.243 30.561 1.00 90.12 503 ASN A O 1
ATOM 3979 N N . GLY A 1 504 ? -4.278 15.210 30.999 1.00 92.00 504 GLY A N 1
ATOM 3980 C CA . GLY A 1 504 ? -3.907 14.874 29.626 1.00 92.00 504 GLY A CA 1
ATOM 3981 C C . GLY A 1 504 ? -4.899 13.955 28.922 1.00 92.00 504 GLY A C 1
ATOM 3982 O O . GLY A 1 504 ? -5.623 13.171 29.542 1.00 92.00 504 GLY A O 1
ATOM 3983 N N . PHE A 1 505 ? -4.897 14.019 27.591 1.00 95.25 505 PHE A N 1
ATOM 3984 C CA . PHE A 1 505 ? -5.581 13.042 26.749 1.00 95.25 505 PHE A CA 1
ATOM 3985 C C . PHE A 1 505 ? -4.593 12.016 26.209 1.00 95.25 505 PHE A C 1
ATOM 3987 O O . PHE A 1 505 ? -3.529 12.370 25.696 1.00 95.25 505 PHE A O 1
ATOM 3994 N N . LEU A 1 506 ? -4.959 10.743 26.328 1.00 94.62 506 LEU A N 1
ATOM 3995 C CA . LEU A 1 506 ? -4.082 9.606 26.078 1.00 94.62 506 LEU A CA 1
ATOM 3996 C C . LEU A 1 506 ? -4.760 8.601 25.140 1.00 94.62 506 LEU A C 1
ATOM 3998 O O . LEU A 1 506 ? -5.983 8.471 25.148 1.00 94.62 506 LEU A O 1
ATOM 4002 N N . LEU A 1 507 ? -3.977 7.868 24.351 1.00 94.25 507 LEU A N 1
ATOM 4003 C CA . LEU A 1 507 ? -4.444 6.726 23.559 1.00 94.25 507 LEU A CA 1
ATOM 4004 C C . LEU A 1 507 ? -3.799 5.440 24.067 1.00 94.25 507 LEU A C 1
ATOM 4006 O O . LEU A 1 507 ? -2.583 5.386 24.262 1.00 94.25 507 LEU A O 1
ATOM 4010 N N . GLY A 1 508 ? -4.615 4.401 24.245 1.00 89.25 508 GLY A N 1
ATOM 4011 C CA . GLY A 1 508 ? -4.145 3.092 24.704 1.00 89.25 508 GLY A CA 1
ATOM 4012 C C . GLY A 1 508 ? -3.769 3.044 26.188 1.00 89.25 508 GLY A C 1
ATOM 4013 O O . GLY A 1 508 ? -2.974 2.194 26.572 1.00 89.25 508 GLY A O 1
ATOM 4014 N N . LEU A 1 509 ? -4.314 3.943 27.017 1.00 89.38 509 LEU A N 1
ATOM 4015 C CA . LEU A 1 509 ? -4.167 3.847 28.469 1.00 89.38 509 LEU A CA 1
ATOM 4016 C C . LEU A 1 509 ? -5.002 2.659 28.990 1.00 89.38 509 LEU A C 1
ATOM 4018 O O . LEU A 1 509 ? -6.190 2.577 28.666 1.00 89.38 509 LEU A O 1
ATOM 4022 N N . PRO A 1 510 ? -4.431 1.756 29.806 1.00 85.88 510 PRO A N 1
ATOM 4023 C CA . PRO A 1 510 ? -5.199 0.697 30.453 1.00 85.88 510 PRO A CA 1
ATOM 4024 C C . PRO A 1 510 ? -6.342 1.257 31.315 1.00 85.88 510 PRO A C 1
ATOM 4026 O O . PRO A 1 510 ? -6.175 2.250 32.025 1.00 85.88 510 PRO A O 1
ATOM 4029 N N . ALA A 1 511 ? -7.515 0.619 31.272 1.00 80.81 511 ALA A N 1
ATOM 4030 C CA . ALA A 1 511 ? -8.721 1.119 31.942 1.00 80.81 511 ALA A CA 1
ATOM 4031 C C . ALA A 1 511 ? -8.570 1.241 33.474 1.00 80.81 511 ALA A C 1
ATOM 4033 O O . ALA A 1 511 ? -9.186 2.109 34.091 1.00 80.81 511 ALA A O 1
ATOM 4034 N N . ASP A 1 512 ? -7.723 0.413 34.089 1.00 80.12 512 ASP A N 1
ATOM 4035 C CA . ASP A 1 512 ? -7.394 0.438 35.519 1.00 80.12 512 ASP A CA 1
ATOM 4036 C C . ASP A 1 512 ? -6.488 1.616 35.923 1.00 80.12 512 ASP A C 1
ATOM 4038 O O . ASP A 1 512 ? -6.401 1.946 37.104 1.00 80.12 512 ASP A O 1
ATOM 4042 N N . LYS A 1 513 ? -5.848 2.280 34.954 1.00 82.12 513 LYS A N 1
ATOM 4043 C CA . LYS A 1 513 ? -4.891 3.381 35.167 1.00 82.12 513 LYS A CA 1
ATOM 4044 C C . LYS A 1 513 ? -5.476 4.769 34.918 1.00 82.12 513 LYS A C 1
ATOM 4046 O O . LYS A 1 513 ? -4.783 5.773 35.044 1.00 82.12 513 LYS A O 1
ATOM 4051 N N . GLN A 1 514 ? -6.765 4.853 34.593 1.00 81.69 514 GLN A N 1
ATOM 4052 C CA . GLN A 1 514 ? -7.423 6.123 34.285 1.00 81.69 514 GLN A CA 1
ATOM 4053 C C . GLN A 1 514 ? -7.694 7.000 35.523 1.00 81.69 514 GLN A C 1
ATOM 4055 O O . GLN A 1 514 ? -7.998 8.180 35.372 1.00 81.69 514 GLN A O 1
ATOM 4060 N N . ASN A 1 515 ? -7.615 6.440 36.741 1.00 81.81 515 ASN A N 1
ATOM 4061 C CA . ASN A 1 515 ? -7.821 7.153 38.013 1.00 81.81 515 ASN A CA 1
ATOM 4062 C C . ASN A 1 515 ? -9.064 8.071 38.017 1.00 81.81 515 ASN A C 1
ATOM 4064 O O . ASN A 1 515 ? -9.039 9.188 38.535 1.00 81.81 515 ASN A O 1
ATOM 4068 N N . SER A 1 516 ? -10.163 7.600 37.418 1.00 83.25 516 SER A N 1
ATOM 4069 C CA . SER A 1 516 ? -11.408 8.357 37.267 1.00 83.25 516 SER A CA 1
ATOM 4070 C C . SER A 1 516 ? -12.490 7.881 38.236 1.00 83.25 516 SER A C 1
ATOM 4072 O O . SER A 1 516 ? -12.571 6.704 38.584 1.00 83.25 516 SER A O 1
ATOM 4074 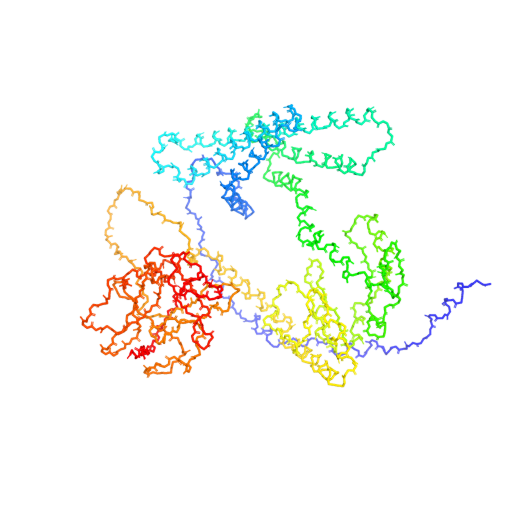N N . THR A 1 517 ? -13.346 8.805 38.673 1.00 85.81 517 THR A N 1
ATOM 4075 C CA . THR A 1 517 ? -14.536 8.495 39.474 1.00 85.81 517 THR A CA 1
ATOM 4076 C C . THR A 1 517 ? -15.754 8.478 38.559 1.00 85.81 517 THR A C 1
ATOM 4078 O O . THR A 1 517 ? -16.226 9.537 38.140 1.00 85.81 517 THR A O 1
ATOM 4081 N N . CYS A 1 518 ? -16.265 7.290 38.243 1.00 86.62 518 CYS A N 1
ATOM 4082 C CA . CYS A 1 518 ? -17.410 7.109 37.352 1.00 86.62 518 CYS A CA 1
ATOM 4083 C C . CYS A 1 518 ? -18.654 6.614 38.098 1.00 86.62 518 CYS A C 1
ATOM 4085 O O . CYS A 1 518 ? -18.569 5.843 39.049 1.00 86.62 518 CYS A O 1
ATOM 4087 N N . SER A 1 519 ? -19.828 7.033 37.626 1.00 81.06 519 SER A N 1
ATOM 4088 C CA . SER A 1 519 ? -21.139 6.586 38.136 1.00 81.06 519 SER A CA 1
ATOM 4089 C C . SER A 1 519 ? -21.487 5.128 37.789 1.00 81.06 519 SER A C 1
ATOM 4091 O O . SER A 1 519 ? -22.399 4.560 38.385 1.00 81.06 519 SER A O 1
ATOM 4093 N N . GLY A 1 520 ? -20.762 4.517 36.845 1.00 79.00 520 GLY A N 1
ATOM 4094 C CA . GLY A 1 520 ? -20.947 3.140 36.385 1.00 79.00 520 GLY A CA 1
ATOM 4095 C C . GLY A 1 520 ? -19.628 2.497 35.946 1.00 79.00 520 GLY A C 1
ATOM 4096 O O . GLY A 1 520 ? -18.551 3.046 36.183 1.00 79.00 520 GLY A O 1
ATOM 4097 N N . LYS A 1 521 ? -19.704 1.326 35.299 1.00 72.19 521 LYS A N 1
ATOM 4098 C CA . LYS A 1 521 ? -18.523 0.603 34.801 1.00 72.19 521 LYS A CA 1
ATOM 4099 C C . LYS A 1 521 ? -17.877 1.390 33.654 1.00 72.19 521 LYS A C 1
ATOM 4101 O O . LYS A 1 521 ? -18.490 1.542 32.601 1.00 72.19 521 LYS A O 1
ATOM 4106 N N . SER A 1 522 ? -16.663 1.891 33.880 1.00 71.88 522 SER A N 1
ATOM 4107 C CA . SER A 1 522 ? -15.847 2.527 32.842 1.00 71.88 522 SER A CA 1
ATOM 4108 C C . SER A 1 522 ? -15.209 1.462 31.951 1.00 71.88 522 SER A C 1
ATOM 4110 O O . SER A 1 522 ? -14.755 0.425 32.436 1.00 71.88 522 SER A O 1
ATOM 4112 N N . ASP A 1 523 ? -15.181 1.723 30.652 1.00 73.88 523 ASP A N 1
ATOM 4113 C CA . ASP A 1 523 ? -14.478 0.953 29.625 1.00 73.88 523 ASP A CA 1
ATOM 4114 C C . ASP A 1 523 ? -13.057 1.494 29.361 1.00 73.88 523 ASP A C 1
ATOM 4116 O O . ASP A 1 523 ? -12.362 0.993 28.482 1.00 73.88 523 ASP A O 1
ATOM 4120 N N . GLY A 1 524 ? -12.616 2.500 30.127 1.00 79.12 524 GLY A N 1
ATOM 4121 C CA . GLY A 1 524 ? -11.341 3.194 29.917 1.00 79.12 524 GLY A CA 1
ATOM 4122 C C . GLY A 1 524 ? -11.434 4.361 28.927 1.00 79.12 524 GLY A C 1
ATOM 4123 O O . GLY A 1 524 ? -10.448 5.076 28.720 1.00 79.12 524 GLY A O 1
ATOM 4124 N N . SER A 1 525 ? -12.605 4.586 28.324 1.00 88.19 525 SER A N 1
ATOM 4125 C CA . SER A 1 525 ? -12.825 5.632 27.326 1.00 88.19 525 SER A CA 1
ATOM 4126 C C . SER A 1 525 ? -13.283 6.942 27.974 1.00 88.19 525 SER A C 1
ATOM 4128 O O . SER A 1 525 ? -14.054 6.980 28.933 1.00 88.19 525 SER A O 1
ATOM 4130 N N . ALA A 1 526 ? -12.817 8.062 27.431 1.00 91.56 526 ALA A N 1
ATOM 4131 C CA . ALA A 1 526 ? -13.301 9.391 27.755 1.00 91.56 526 ALA A CA 1
ATOM 4132 C C . ALA A 1 526 ? -14.549 9.723 26.927 1.00 91.56 526 ALA A C 1
ATOM 4134 O O . ALA A 1 526 ? -14.574 9.537 25.706 1.00 91.56 526 ALA A O 1
ATOM 4135 N N . VAL A 1 527 ? -15.577 10.245 27.597 1.00 92.56 527 VAL A N 1
ATOM 4136 C CA . VAL A 1 527 ? -16.814 10.702 26.955 1.00 92.56 527 VAL A CA 1
ATOM 4137 C C . VAL A 1 527 ? -16.837 12.223 26.922 1.00 92.56 527 VAL A C 1
ATOM 4139 O O . VAL A 1 527 ? -16.522 12.887 27.908 1.00 92.56 527 VAL A O 1
ATOM 4142 N N . PHE A 1 528 ? -17.242 12.777 25.787 1.00 94.31 528 PHE A N 1
ATOM 4143 C CA . PHE A 1 528 ? -17.174 14.195 25.480 1.00 94.31 528 PHE A CA 1
ATOM 4144 C C . PHE A 1 528 ? -18.553 14.792 25.203 1.00 94.31 528 PHE A C 1
ATOM 4146 O O . PHE A 1 528 ? -19.474 14.120 24.728 1.00 94.31 528 PHE A O 1
ATOM 4153 N N . ARG A 1 529 ? -18.670 16.097 25.455 1.00 92.69 529 ARG A N 1
ATOM 4154 C CA . ARG A 1 529 ? -19.798 16.944 25.064 1.00 92.69 529 ARG A CA 1
ATOM 4155 C C . ARG A 1 529 ? -19.275 18.240 24.460 1.00 92.69 529 ARG A C 1
ATOM 4157 O O . ARG A 1 529 ? -18.428 18.905 25.050 1.00 92.69 529 ARG A O 1
ATOM 4164 N N . LEU A 1 530 ? -19.828 18.632 23.317 1.00 91.81 530 LEU A N 1
ATOM 4165 C CA . LEU A 1 530 ? -19.531 19.913 22.682 1.00 91.81 530 LEU A CA 1
ATOM 4166 C C . LEU A 1 530 ? -20.605 20.945 23.058 1.00 91.81 530 LEU A C 1
ATOM 4168 O O . LEU A 1 530 ? -21.799 20.654 22.979 1.00 91.81 530 LEU A O 1
ATOM 4172 N N . SER A 1 531 ? -20.197 22.144 23.471 1.00 88.06 531 SER A N 1
ATOM 4173 C CA . SER A 1 531 ? -21.110 23.241 23.820 1.00 88.06 531 SER A CA 1
ATOM 4174 C C . SER A 1 531 ? -20.469 24.571 23.438 1.00 88.06 531 SER A C 1
ATOM 4176 O O . SER A 1 531 ? -19.383 24.870 23.912 1.00 88.06 531 SER A O 1
ATOM 4178 N N . GLU A 1 532 ? -21.117 25.356 22.574 1.00 87.00 532 GLU A N 1
ATOM 4179 C CA . GLU A 1 532 ? -20.646 26.699 22.168 1.00 87.00 532 GLU A CA 1
ATOM 4180 C C . GLU A 1 532 ? -19.196 26.748 21.632 1.00 87.00 532 GLU A C 1
ATOM 4182 O O . GLU A 1 532 ? -18.482 27.734 21.798 1.00 87.00 532 GLU A O 1
ATOM 4187 N N . GLY A 1 533 ? -18.745 25.676 20.969 1.00 87.81 533 GLY A N 1
ATOM 4188 C CA . GLY A 1 533 ? -17.379 25.574 20.439 1.00 87.81 533 GLY A CA 1
ATOM 4189 C C . GLY A 1 533 ? -16.308 25.257 21.491 1.00 87.81 533 GLY A C 1
ATOM 4190 O O . GLY A 1 533 ? -15.120 25.294 21.167 1.00 87.81 533 GLY A O 1
ATOM 4191 N N . GLU A 1 534 ? -16.719 24.935 22.721 1.00 92.44 534 GLU A N 1
ATOM 4192 C CA . GLU A 1 534 ? -15.884 24.383 23.789 1.00 92.44 534 GLU A CA 1
ATOM 4193 C C . GLU A 1 534 ? -16.144 22.877 23.956 1.00 92.44 534 GLU A C 1
ATOM 4195 O O . GLU A 1 534 ? -17.276 22.398 23.807 1.00 92.44 534 GLU A O 1
ATOM 4200 N N . LEU A 1 535 ? -15.088 22.127 24.274 1.00 94.50 535 LEU A N 1
ATOM 4201 C CA . LEU A 1 535 ? -15.131 20.680 24.473 1.00 94.50 535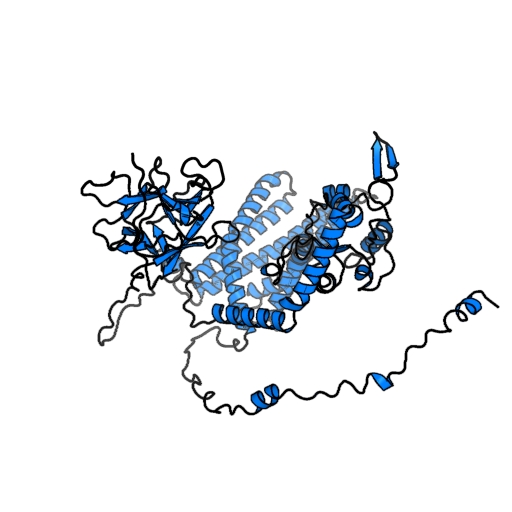 LEU A CA 1
ATOM 4202 C C . LEU A 1 535 ? -15.057 20.351 25.967 1.00 94.50 535 LEU A C 1
ATOM 4204 O O . LEU A 1 535 ? -14.111 20.740 26.653 1.00 94.50 535 LEU A O 1
ATOM 4208 N N . TYR A 1 536 ? -16.044 19.612 26.462 1.00 93.94 536 TYR A N 1
ATOM 4209 C CA . TYR A 1 536 ? -16.144 19.193 27.858 1.00 93.94 536 TYR A CA 1
ATOM 4210 C C . TYR A 1 536 ? -16.053 17.679 27.985 1.00 93.94 536 TYR A C 1
ATOM 4212 O O . TYR A 1 536 ? -16.560 16.951 27.131 1.00 93.94 536 TYR A O 1
ATOM 4220 N N . LEU A 1 537 ? -15.474 17.216 29.090 1.00 93.44 537 LEU A N 1
ATOM 4221 C CA . LEU A 1 537 ? -15.604 15.835 29.545 1.00 93.44 537 LEU A CA 1
ATOM 4222 C C . LEU A 1 537 ? -16.979 15.655 30.196 1.00 93.44 537 LEU A C 1
ATOM 4224 O O . LEU A 1 537 ? -17.431 16.497 30.976 1.00 93.44 537 LEU A O 1
ATOM 4228 N N . TYR A 1 538 ? -17.679 14.586 29.830 1.00 91.44 538 TYR A N 1
ATOM 4229 C CA . TYR A 1 538 ? -19.060 14.371 30.235 1.00 91.44 538 TYR A CA 1
ATOM 4230 C C . TYR A 1 538 ? -19.163 13.987 31.717 1.00 91.44 538 TYR A C 1
ATOM 4232 O O . TYR A 1 538 ? -18.790 12.887 32.125 1.00 91.44 538 TYR A O 1
ATOM 4240 N N . ASN A 1 539 ? -19.740 14.895 32.506 1.00 89.44 539 ASN A N 1
ATOM 4241 C CA . ASN A 1 539 ? -20.043 14.685 33.915 1.00 89.44 539 ASN A CA 1
ATOM 4242 C C . ASN A 1 539 ? -21.413 15.285 34.279 1.00 89.44 539 ASN A C 1
ATOM 4244 O O . ASN A 1 539 ? -21.708 16.431 33.932 1.00 89.44 539 ASN A O 1
ATOM 4248 N N . THR A 1 540 ? -22.241 14.547 35.020 1.00 83.19 540 THR A N 1
ATOM 4249 C CA . THR A 1 540 ? -23.533 15.005 35.564 1.00 83.19 540 THR A CA 1
ATOM 4250 C C . THR A 1 540 ? -23.395 15.755 36.893 1.00 83.19 540 THR A C 1
ATOM 4252 O O . THR A 1 540 ? -24.374 16.305 37.396 1.00 83.19 540 THR A O 1
ATOM 4255 N N . GLY A 1 541 ? -22.198 15.780 37.487 1.00 80.19 541 GLY A N 1
ATOM 4256 C CA . GLY A 1 541 ? -21.901 16.526 38.707 1.00 80.19 541 GLY A CA 1
ATOM 4257 C C . GLY A 1 541 ? -21.842 18.050 38.522 1.00 80.19 541 GLY A C 1
ATOM 4258 O O . GLY A 1 541 ? -21.840 18.587 37.415 1.00 80.19 541 GLY A O 1
ATOM 4259 N N . LYS A 1 542 ? -21.733 18.777 39.645 1.00 80.06 542 LYS A N 1
ATOM 4260 C CA . LYS A 1 542 ? -21.618 20.252 39.656 1.00 80.06 542 LYS A CA 1
ATOM 4261 C C . LYS A 1 542 ? -20.285 20.770 39.098 1.00 80.06 542 LYS A C 1
ATOM 4263 O O . LYS A 1 542 ? -20.213 21.921 38.684 1.00 80.06 542 LYS A O 1
ATOM 4268 N N . LYS A 1 543 ? -19.231 19.947 39.125 1.00 86.06 543 LYS A N 1
ATOM 4269 C CA . LYS A 1 543 ? -17.898 20.287 38.611 1.00 86.06 543 LYS A CA 1
ATOM 4270 C C . LYS A 1 543 ? -17.761 19.775 37.181 1.00 86.06 543 LYS A C 1
ATOM 4272 O O . LYS A 1 543 ? -17.921 18.581 36.939 1.00 86.06 543 LYS A O 1
ATOM 4277 N N . GLN A 1 544 ? -17.462 20.681 36.260 1.00 90.12 544 GLN A N 1
ATOM 4278 C CA . GLN A 1 544 ? -17.269 20.381 34.843 1.00 90.12 544 GLN A CA 1
ATOM 4279 C C . GLN A 1 544 ? -15.781 20.463 34.511 1.00 90.12 544 GLN A C 1
ATOM 4281 O O . GLN A 1 544 ? -15.092 21.337 35.035 1.00 90.12 544 GLN A O 1
ATOM 4286 N N . GLN A 1 545 ? -15.298 19.574 33.646 1.00 93.44 545 GLN A N 1
ATOM 4287 C CA . GLN A 1 545 ? -13.919 19.579 33.156 1.00 93.44 545 GLN A CA 1
ATOM 4288 C C . GLN A 1 545 ? -13.922 19.965 31.679 1.00 93.44 545 GLN A C 1
ATOM 4290 O O . GLN A 1 545 ? -14.686 19.406 30.888 1.00 93.44 545 GLN A O 1
ATOM 4295 N N . ARG A 1 546 ? -13.107 20.956 31.317 1.00 94.12 546 ARG A N 1
ATOM 4296 C CA . ARG A 1 546 ? -13.057 21.535 29.970 1.00 94.12 546 ARG A CA 1
ATOM 4297 C C . ARG A 1 546 ? -11.680 21.330 29.362 1.00 94.12 546 ARG A C 1
ATOM 4299 O O . ARG A 1 546 ? -10.679 21.562 30.035 1.00 94.12 546 ARG A O 1
ATOM 4306 N N . ALA A 1 547 ? -11.648 20.939 28.092 1.00 94.88 547 ALA A N 1
ATOM 4307 C CA . ALA A 1 547 ? -10.419 20.816 27.328 1.00 94.88 547 ALA A CA 1
ATOM 4308 C C . ALA A 1 547 ? -9.899 22.188 26.872 1.00 94.88 547 ALA A C 1
ATOM 4310 O O . ALA A 1 547 ? -10.672 23.070 26.487 1.00 94.88 547 ALA A O 1
ATOM 4311 N N . TYR A 1 548 ? -8.584 22.344 26.881 1.00 94.12 548 TYR A N 1
ATOM 4312 C CA . TYR A 1 548 ? -7.863 23.503 26.379 1.00 94.12 548 TYR A CA 1
ATOM 4313 C C . TYR A 1 548 ? -6.631 23.052 25.596 1.00 94.12 548 TYR A C 1
ATOM 4315 O O . TYR A 1 548 ? -6.131 21.937 25.773 1.00 94.12 548 TYR A O 1
ATOM 4323 N N . THR A 1 549 ? -6.138 23.926 24.725 1.00 93.75 549 THR A N 1
ATOM 4324 C CA . THR A 1 549 ? -4.881 23.707 24.015 1.00 93.75 549 THR A CA 1
ATOM 4325 C C . THR A 1 549 ? -3.999 24.946 24.035 1.00 93.75 549 THR A C 1
ATOM 4327 O O . THR A 1 549 ? -4.511 26.059 24.016 1.00 93.75 549 THR A O 1
ATOM 4330 N N . ASP A 1 550 ? -2.682 24.765 24.086 1.00 90.38 550 ASP A N 1
ATOM 4331 C CA . ASP A 1 550 ? -1.710 25.853 23.933 1.00 90.38 550 ASP A CA 1
ATOM 4332 C C . ASP A 1 550 ? -0.942 25.647 22.628 1.00 90.38 550 ASP A C 1
ATOM 4334 O O . ASP A 1 550 ? -0.048 24.801 22.546 1.00 90.38 550 ASP A O 1
ATOM 4338 N N . ARG A 1 551 ? -1.303 26.404 21.587 1.00 89.88 551 ARG A N 1
ATOM 4339 C CA . ARG A 1 551 ? -0.636 26.353 20.276 1.00 89.88 551 ARG A CA 1
ATOM 4340 C C . ARG A 1 551 ? 0.537 27.330 20.153 1.00 89.88 551 ARG A C 1
ATOM 4342 O O . ARG A 1 551 ? 1.059 27.505 19.052 1.00 89.88 551 ARG A O 1
ATOM 4349 N N . SER A 1 552 ? 0.968 27.968 21.245 1.00 86.00 552 SER A N 1
ATOM 4350 C CA . SER A 1 552 ? 2.162 28.819 21.246 1.00 86.00 552 SER A CA 1
ATOM 4351 C C . SER A 1 552 ? 3.432 28.007 20.965 1.00 86.00 552 SER A C 1
ATOM 4353 O O . SER A 1 552 ? 3.449 26.780 21.053 1.00 86.00 552 SER A O 1
ATOM 4355 N N . GLY A 1 553 ? 4.544 28.687 20.671 1.00 80.75 553 GLY A N 1
ATOM 4356 C CA . GLY A 1 553 ? 5.834 28.011 20.488 1.00 80.75 553 GLY A CA 1
ATOM 4357 C C . GLY A 1 553 ? 6.293 27.207 21.716 1.00 80.75 553 GLY A C 1
ATOM 4358 O O . GLY A 1 553 ? 6.979 26.199 21.553 1.00 80.75 553 GLY A O 1
ATOM 4359 N N . MET A 1 554 ? 5.890 27.613 22.927 1.00 83.06 554 MET A N 1
ATOM 4360 C CA . MET A 1 554 ? 6.175 26.871 24.163 1.00 83.06 554 MET A CA 1
ATOM 4361 C C . MET A 1 554 ? 5.186 25.723 24.382 1.00 83.06 554 MET A C 1
ATOM 4363 O O . MET A 1 554 ? 5.602 24.630 24.754 1.00 83.06 554 MET A O 1
ATOM 4367 N N . GLY A 1 555 ? 3.900 25.954 24.110 1.00 82.00 555 GLY A N 1
ATOM 4368 C CA . GLY A 1 555 ? 2.845 24.957 24.279 1.00 82.00 555 GLY A CA 1
ATOM 4369 C C . GLY A 1 555 ? 2.810 23.880 23.200 1.00 82.00 555 GLY A C 1
ATOM 4370 O O . GLY A 1 555 ? 2.314 22.793 23.456 1.00 82.00 555 GLY A O 1
ATOM 4371 N N . GLN A 1 556 ? 3.340 24.149 22.002 1.00 88.38 556 GLN A N 1
ATOM 4372 C CA . GLN A 1 556 ? 3.508 23.210 20.880 1.00 88.38 556 GLN A CA 1
ATOM 4373 C C . GLN A 1 556 ? 2.235 22.456 20.438 1.00 88.38 556 GLN A C 1
ATOM 4375 O O . GLN A 1 556 ? 2.322 21.490 19.679 1.00 88.38 556 GLN A O 1
ATOM 4380 N N . GLY A 1 557 ? 1.051 22.906 20.850 1.00 89.56 557 GLY A N 1
ATOM 4381 C CA . GLY A 1 557 ? -0.229 22.243 20.609 1.00 89.56 557 GLY A CA 1
ATOM 4382 C C . GLY A 1 557 ? -0.646 21.268 21.709 1.00 89.56 557 GLY A C 1
ATOM 4383 O O . GLY A 1 557 ? -1.383 20.329 21.417 1.00 89.56 557 GLY A O 1
ATOM 4384 N N . VAL A 1 558 ? -0.179 21.429 22.952 1.00 91.56 558 VAL A N 1
ATOM 4385 C CA . VAL A 1 558 ? -0.566 20.546 24.069 1.00 91.56 558 VAL A CA 1
ATOM 4386 C C . VAL A 1 558 ? -2.081 20.471 24.170 1.00 91.56 558 VAL A C 1
ATOM 4388 O O . VAL A 1 558 ? -2.748 21.493 24.034 1.00 91.56 558 VAL A O 1
ATOM 4391 N N . LEU A 1 559 ? -2.639 19.273 24.348 1.00 94.44 559 LEU A N 1
ATOM 4392 C CA . LEU A 1 559 ? -4.074 19.080 24.530 1.00 94.44 559 LEU A CA 1
ATOM 4393 C C . LEU A 1 559 ? -4.332 18.522 25.926 1.00 94.44 559 LEU A C 1
ATOM 4395 O O . LEU A 1 559 ? -3.990 17.379 26.230 1.00 94.44 559 LEU A O 1
ATOM 4399 N N . GLN A 1 560 ? -4.943 19.346 26.768 1.00 93.75 560 GLN A N 1
ATOM 4400 C CA . GLN A 1 560 ? -5.180 19.045 28.174 1.00 93.75 560 GLN A CA 1
ATOM 4401 C C . GLN A 1 560 ? -6.594 19.447 28.595 1.00 93.75 560 GLN A C 1
ATOM 4403 O O . GLN A 1 560 ? -7.350 20.024 27.815 1.00 93.75 560 GLN A O 1
ATOM 4408 N N . TYR A 1 561 ? -6.977 19.122 29.823 1.00 93.88 561 TYR A N 1
ATOM 4409 C CA . TYR A 1 561 ? -8.222 19.550 30.444 1.00 93.88 561 TYR A CA 1
ATOM 4410 C C . TYR A 1 561 ? -7.997 20.023 31.877 1.00 93.88 561 TYR A C 1
ATOM 4412 O O . TYR A 1 561 ? -7.013 19.677 32.527 1.00 93.88 561 TYR A O 1
ATOM 4420 N N . SER A 1 562 ? -8.928 20.827 32.377 1.00 91.69 562 SER A N 1
ATOM 4421 C CA . SER A 1 562 ? -8.946 21.288 33.765 1.00 91.69 562 SER A CA 1
ATOM 4422 C C . SER A 1 562 ? -10.371 21.463 34.272 1.00 91.69 562 SER A C 1
ATOM 4424 O O . SER A 1 562 ? -11.314 21.670 33.494 1.00 91.69 562 SER A O 1
ATOM 4426 N N . THR A 1 563 ? -10.546 21.383 35.591 1.00 91.19 563 THR A N 1
ATOM 4427 C CA . THR A 1 563 ? -11.821 21.702 36.230 1.00 91.19 563 THR A CA 1
ATOM 4428 C C . THR A 1 563 ? -12.115 23.185 36.047 1.00 91.19 563 THR A C 1
ATOM 4430 O O . THR A 1 563 ? -11.297 24.053 36.350 1.00 91.19 563 THR A O 1
ATOM 4433 N N . VAL A 1 564 ? -13.324 23.495 35.587 1.00 85.88 564 VAL A N 1
ATOM 4434 C CA . VAL A 1 564 ? -13.787 24.872 35.425 1.00 85.88 564 VAL A CA 1
ATOM 4435 C C . VAL A 1 564 ? -13.897 25.524 36.806 1.00 85.88 564 VAL A C 1
ATOM 4437 O O . VAL A 1 564 ? -14.782 25.196 37.599 1.00 85.88 564 VAL A O 1
ATOM 4440 N N . THR A 1 565 ? -12.984 26.451 37.097 1.00 82.50 565 THR A N 1
ATOM 4441 C CA . THR A 1 565 ? -13.008 27.296 38.299 1.00 82.50 565 THR A CA 1
ATOM 4442 C C . THR A 1 565 ? -13.413 28.730 37.943 1.00 82.50 565 THR A C 1
ATOM 4444 O O . THR A 1 565 ? -13.605 29.065 36.776 1.00 82.50 565 THR A O 1
ATOM 4447 N N . LYS A 1 566 ? -13.578 29.595 38.953 1.00 68.88 566 LYS A N 1
ATOM 4448 C CA . LYS A 1 566 ? -13.854 31.026 38.735 1.00 68.88 566 LYS A CA 1
ATOM 4449 C C . LYS A 1 566 ? -12.650 31.788 38.166 1.00 68.88 566 LYS A C 1
ATOM 4451 O O . LYS A 1 566 ? -12.839 32.881 37.644 1.00 68.88 566 LYS A O 1
ATOM 4456 N N . ASN A 1 567 ? -11.444 31.232 38.284 1.00 74.00 567 ASN A N 1
ATOM 4457 C CA . ASN A 1 567 ? -10.233 31.869 37.790 1.00 74.00 567 ASN A CA 1
ATOM 4458 C C . ASN A 1 567 ? -10.077 31.567 36.292 1.00 74.00 567 ASN A C 1
ATOM 4460 O O . ASN A 1 567 ? -10.211 30.405 35.896 1.00 74.00 567 ASN A O 1
ATOM 4464 N N . PRO A 1 568 ? -9.812 32.582 35.453 1.00 74.06 568 PRO A N 1
ATOM 4465 C CA . PRO A 1 568 ? -9.554 32.357 34.040 1.00 74.06 568 PRO A CA 1
ATOM 4466 C C . PRO A 1 568 ? -8.262 31.550 33.860 1.00 74.06 568 PRO A C 1
ATOM 4468 O O . PRO A 1 568 ? -7.309 31.699 34.626 1.00 74.06 568 PRO A O 1
ATOM 4471 N N . LEU A 1 569 ? -8.239 30.691 32.840 1.00 82.62 569 LEU A N 1
ATOM 4472 C CA . LEU A 1 569 ? -7.004 30.047 32.395 1.00 82.62 569 LEU A CA 1
ATOM 4473 C C . LEU A 1 569 ? -6.053 31.111 31.811 1.00 82.62 569 LEU A C 1
ATOM 4475 O O . LEU A 1 569 ? -6.534 32.154 31.358 1.00 82.62 569 LEU A O 1
ATOM 4479 N N . PRO A 1 570 ? -4.728 30.869 31.812 1.00 83.62 570 PRO A N 1
ATOM 4480 C CA . PRO A 1 570 ? -3.770 31.719 31.109 1.00 83.62 570 PRO A CA 1
ATOM 4481 C C . PRO A 1 570 ? -4.216 32.029 29.675 1.00 83.62 570 PRO A C 1
ATOM 4483 O O . PRO A 1 570 ? -4.777 31.167 29.005 1.00 83.62 570 PRO A O 1
ATOM 4486 N N . GLU A 1 571 ? -3.931 33.237 29.184 1.00 81.81 571 GLU A N 1
ATOM 4487 C CA . GLU A 1 571 ? -4.379 33.700 27.857 1.00 81.81 571 GLU A CA 1
ATOM 4488 C C . GLU A 1 571 ? -3.857 32.827 26.701 1.00 81.81 571 GLU A C 1
ATOM 4490 O O . GLU A 1 571 ? -4.516 32.696 25.674 1.00 81.81 571 GLU A O 1
ATOM 4495 N N . ALA A 1 572 ? -2.710 32.167 26.893 1.00 83.75 572 ALA A N 1
ATOM 4496 C CA . ALA A 1 572 ? -2.149 31.214 25.937 1.00 83.75 572 ALA A CA 1
ATOM 4497 C C . ALA A 1 572 ? -2.995 29.936 25.763 1.00 83.75 572 ALA A C 1
ATOM 4499 O O . ALA A 1 572 ? -2.806 29.208 24.790 1.00 83.75 572 ALA A O 1
ATOM 4500 N N . PHE A 1 573 ? -3.907 29.635 26.695 1.00 89.88 573 PHE A N 1
ATOM 4501 C CA . PHE A 1 573 ? -4.727 28.426 26.662 1.00 89.88 573 PHE A CA 1
ATOM 4502 C C . PHE A 1 573 ? -6.044 28.694 25.937 1.00 89.88 573 PHE A C 1
ATOM 4504 O O . PHE A 1 573 ? -6.981 29.297 26.463 1.00 89.88 573 PHE A O 1
ATOM 4511 N N . GLU A 1 574 ? -6.135 28.184 24.718 1.00 91.81 574 GLU A N 1
ATOM 4512 C CA . GLU A 1 574 ? -7.306 28.297 23.868 1.00 91.81 574 GLU A CA 1
ATOM 4513 C C . GLU A 1 574 ? -8.334 27.212 24.238 1.00 91.81 574 GLU A C 1
ATOM 4515 O O . GLU A 1 574 ? -8.084 26.012 24.110 1.00 91.81 574 GLU A O 1
ATOM 4520 N N . THR A 1 575 ? -9.522 27.619 24.692 1.00 91.38 575 THR A N 1
ATOM 4521 C CA . THR A 1 575 ? -10.626 26.695 25.038 1.00 91.38 575 THR A CA 1
ATOM 4522 C C . THR A 1 575 ? -11.703 26.605 23.957 1.00 91.38 575 THR A C 1
ATOM 4524 O O . THR A 1 575 ? -12.491 25.656 23.940 1.00 91.38 575 THR A O 1
ATOM 4527 N N . LYS A 1 576 ? -11.741 27.585 23.047 1.00 91.31 576 LYS A N 1
ATOM 4528 C CA . LYS A 1 576 ? -12.737 27.726 21.978 1.00 91.31 576 LYS A CA 1
ATOM 4529 C C . LYS A 1 576 ? -12.135 27.394 20.621 1.00 91.31 576 LYS A C 1
ATOM 4531 O O . LYS A 1 576 ? -10.982 27.706 20.361 1.00 91.31 576 LYS A O 1
ATOM 4536 N N . GLY A 1 577 ? -12.950 26.829 19.736 1.00 88.69 577 GLY A N 1
ATOM 4537 C CA . GLY A 1 577 ? -12.542 26.466 18.372 1.00 88.69 577 GLY A CA 1
ATOM 4538 C C . GLY A 1 577 ? -12.818 25.008 18.019 1.00 88.69 577 GLY A C 1
ATOM 4539 O O . GLY A 1 577 ? -12.560 24.594 16.888 1.00 88.69 577 GLY A O 1
ATOM 4540 N N . TRP A 1 578 ? -13.372 24.237 18.955 1.00 93.69 578 TRP A N 1
ATOM 4541 C CA . TRP A 1 578 ? -13.756 22.851 18.743 1.00 93.69 578 TRP A CA 1
ATOM 4542 C C . TRP A 1 578 ? -14.964 22.759 17.816 1.00 93.69 578 TRP A C 1
ATOM 4544 O O . TRP A 1 578 ? -16.029 23.319 18.087 1.00 93.69 578 TRP A O 1
ATOM 4554 N N . LYS A 1 579 ? -14.807 22.023 16.719 1.00 92.38 579 LYS A N 1
ATOM 4555 C CA . LYS A 1 579 ? -15.874 21.777 15.749 1.00 92.38 579 LYS A CA 1
ATOM 4556 C C . LYS A 1 579 ? -15.804 20.347 15.244 1.00 92.38 579 LYS A C 1
ATOM 4558 O O . LYS A 1 579 ? -14.724 19.822 14.987 1.00 92.38 579 LYS A O 1
ATOM 4563 N N . ILE A 1 580 ? -16.965 19.731 15.076 1.00 89.25 580 ILE A N 1
ATOM 4564 C CA . ILE A 1 580 ? -17.077 18.463 14.360 1.00 89.25 580 ILE A CA 1
ATOM 4565 C C . ILE A 1 580 ? -17.320 18.821 12.898 1.00 89.25 580 ILE A C 1
ATOM 4567 O O . ILE A 1 580 ? -18.237 19.581 12.583 1.00 89.25 580 ILE A O 1
ATOM 4571 N N . ASP A 1 581 ? -16.449 18.349 12.013 1.00 84.00 581 ASP A N 1
ATOM 4572 C CA . ASP A 1 581 ? -16.601 18.596 10.584 1.00 84.00 581 ASP A CA 1
ATOM 4573 C C . ASP A 1 581 ? -17.741 17.753 9.983 1.00 84.00 581 ASP A C 1
ATOM 4575 O O . ASP A 1 581 ? -18.283 16.842 10.610 1.00 84.00 581 ASP A O 1
ATOM 4579 N N . LYS A 1 582 ? -18.100 18.035 8.726 1.00 79.44 582 LYS A N 1
ATOM 4580 C CA . LYS A 1 582 ? -19.112 17.250 7.992 1.00 79.44 582 LYS A CA 1
ATOM 4581 C C . LYS A 1 582 ? -18.723 15.779 7.842 1.00 79.44 582 LYS A C 1
ATOM 4583 O O . LYS A 1 582 ? -19.583 14.935 7.617 1.00 79.44 582 LYS A O 1
ATOM 4588 N N . SER A 1 583 ? -17.432 15.484 7.934 1.00 75.88 583 SER A N 1
ATOM 4589 C CA . SER A 1 583 ? -16.910 14.132 7.881 1.00 75.88 583 SER A CA 1
ATOM 4590 C C . SER A 1 583 ? -17.312 13.365 9.129 1.00 75.88 583 SER A C 1
ATOM 4592 O O . SER A 1 583 ? -17.556 12.174 8.998 1.00 75.88 583 SER A O 1
ATOM 4594 N N . GLY A 1 584 ? -17.410 14.010 10.295 1.00 83.31 584 GLY A N 1
ATOM 4595 C CA . GLY A 1 584 ? -17.585 13.398 11.614 1.00 83.31 584 GLY A CA 1
ATOM 4596 C C . GLY A 1 584 ? -16.282 13.322 12.418 1.00 83.31 584 GLY A C 1
ATOM 4597 O O . GLY A 1 584 ? -16.166 12.489 13.314 1.00 83.31 584 GLY A O 1
ATOM 4598 N N . ASN A 1 585 ? -15.282 14.134 12.077 1.00 90.25 585 ASN A N 1
ATOM 4599 C CA . ASN A 1 585 ? -14.024 14.248 12.804 1.00 90.25 585 ASN A CA 1
ATOM 4600 C C . ASN A 1 585 ? -14.041 15.502 13.683 1.00 90.25 585 ASN A C 1
ATOM 4602 O O . ASN A 1 585 ? -14.496 16.568 13.257 1.00 90.25 585 ASN A O 1
ATOM 4606 N N . LEU A 1 586 ? -13.527 15.379 14.903 1.00 92.56 586 LEU A N 1
ATOM 4607 C CA . LEU A 1 586 ? -13.285 16.524 15.770 1.00 92.56 586 LEU A CA 1
ATOM 4608 C C . LEU A 1 586 ? -12.075 17.294 15.239 1.00 92.56 586 LEU A C 1
ATOM 4610 O O . LEU A 1 586 ? -11.055 16.696 14.925 1.00 92.56 586 LEU A O 1
ATOM 4614 N N . ASN A 1 587 ? -12.179 18.614 15.153 1.00 92.12 587 ASN A N 1
ATOM 4615 C CA . ASN A 1 587 ? -11.087 19.496 14.763 1.00 92.12 587 ASN A CA 1
ATOM 4616 C C . ASN A 1 587 ? -11.036 20.702 15.702 1.00 92.12 587 ASN A C 1
ATOM 4618 O O . ASN A 1 587 ? -12.065 21.129 16.237 1.00 92.12 587 ASN A O 1
ATOM 4622 N N . PHE A 1 588 ? -9.843 21.273 15.858 1.00 91.50 588 PHE A N 1
ATOM 4623 C CA . PHE A 1 588 ? -9.626 22.510 16.597 1.00 91.50 588 PHE A CA 1
ATOM 4624 C C . PHE A 1 588 ? -9.213 23.627 15.638 1.00 91.50 588 PHE A C 1
ATOM 4626 O O . PHE A 1 588 ? -8.179 23.525 14.984 1.00 91.50 588 PHE A O 1
ATOM 4633 N N . ALA A 1 589 ? -10.023 24.684 15.546 1.00 87.62 589 ALA A N 1
ATOM 4634 C CA . ALA A 1 589 ? -9.770 25.855 14.707 1.00 87.62 589 ALA A CA 1
ATOM 4635 C C . ALA A 1 589 ? -9.381 25.483 13.256 1.00 87.62 589 ALA A C 1
ATOM 4637 O O . ALA A 1 589 ? -10.210 24.942 12.513 1.00 87.62 589 ALA A O 1
ATOM 4638 N N . ASP A 1 590 ? -8.157 25.810 12.852 1.00 79.69 590 ASP A N 1
ATOM 4639 C CA . ASP A 1 590 ? -7.523 25.568 11.554 1.00 79.69 590 ASP A CA 1
ATOM 4640 C C . ASP A 1 590 ? -6.465 24.445 11.585 1.00 79.69 590 ASP A C 1
ATOM 4642 O O . ASP A 1 590 ? -5.789 24.211 10.585 1.00 79.69 590 ASP A O 1
ATOM 4646 N N . ALA A 1 591 ? -6.332 23.724 12.704 1.00 77.88 591 ALA A N 1
ATOM 4647 C CA . ALA A 1 591 ? -5.385 22.619 12.830 1.00 77.88 591 ALA A CA 1
ATOM 4648 C C . ALA A 1 591 ? -5.720 21.462 11.870 1.00 77.88 591 ALA A C 1
ATOM 4650 O O . ALA A 1 591 ? -6.885 21.115 11.663 1.00 77.88 591 ALA A O 1
ATOM 4651 N N . SER A 1 592 ? -4.684 20.823 11.320 1.00 73.12 592 SER A N 1
ATOM 4652 C CA . SER A 1 592 ? -4.787 19.738 10.329 1.00 73.12 592 SER A CA 1
ATOM 4653 C C . SER A 1 592 ? -5.018 18.342 10.932 1.00 73.12 592 SER A C 1
ATOM 4655 O O . SER A 1 592 ? -4.824 17.338 10.246 1.00 73.12 592 SER A O 1
ATOM 4657 N N . GLY A 1 593 ? -5.428 18.267 12.203 1.00 88.50 593 GLY A N 1
ATOM 4658 C CA . GLY A 1 593 ? -5.685 17.026 12.936 1.00 88.50 593 GLY A CA 1
ATOM 4659 C C . GLY A 1 593 ? -4.994 16.998 14.300 1.00 88.50 593 GLY A C 1
ATOM 4660 O O . GLY A 1 593 ? -4.803 18.037 14.938 1.00 88.50 593 GLY A O 1
ATOM 4661 N N . PHE A 1 594 ? -4.611 15.800 14.742 1.00 94.19 594 PHE A N 1
ATOM 4662 C CA . PHE A 1 594 ? -3.931 15.562 16.016 1.00 94.19 594 PHE A CA 1
ATOM 4663 C C . PHE A 1 594 ? -2.618 14.815 15.811 1.00 94.19 594 PHE A C 1
ATOM 4665 O O . PHE A 1 594 ? -2.424 14.135 14.806 1.00 94.19 594 PHE A O 1
ATOM 4672 N N . THR A 1 595 ? -1.738 14.903 16.798 1.00 93.44 595 THR A N 1
ATOM 4673 C CA . THR A 1 595 ? -0.465 14.188 16.854 1.00 93.44 595 THR A CA 1
ATOM 4674 C C . THR A 1 595 ? -0.420 13.364 18.136 1.00 93.44 595 THR A C 1
ATOM 4676 O O . THR A 1 595 ? -0.664 13.889 19.216 1.00 93.44 595 THR A O 1
ATOM 4679 N N . ALA A 1 596 ? -0.119 12.072 18.030 1.00 94.38 596 ALA A N 1
ATOM 4680 C CA . ALA A 1 596 ? 0.060 11.169 19.163 1.00 94.38 596 ALA A CA 1
ATOM 4681 C C . ALA A 1 596 ? 1.551 10.881 19.371 1.00 94.38 596 ALA A C 1
ATOM 4683 O O . ALA A 1 596 ? 2.215 10.398 18.453 1.00 94.38 596 ALA A O 1
ATOM 4684 N N . CYS A 1 597 ? 2.078 11.139 20.564 1.00 93.25 597 CYS A N 1
ATOM 4685 C CA . CYS A 1 597 ? 3.481 10.908 20.910 1.00 93.25 597 CYS A CA 1
ATOM 4686 C C . CYS A 1 597 ? 3.619 9.761 21.925 1.00 93.25 597 CYS A C 1
ATOM 4688 O O . CYS A 1 597 ? 2.841 9.706 22.875 1.00 93.25 597 CYS A O 1
ATOM 4690 N N . PRO A 1 598 ? 4.603 8.855 21.784 1.00 91.62 598 PRO A N 1
ATOM 4691 C CA . PRO A 1 598 ? 4.768 7.682 22.654 1.00 91.62 598 PRO A CA 1
ATOM 4692 C C . PRO A 1 598 ? 5.521 8.027 23.954 1.00 91.62 598 PRO A C 1
ATOM 4694 O O . PRO A 1 598 ? 6.458 7.336 24.350 1.00 91.62 598 PRO A O 1
ATOM 4697 N N . ASN A 1 599 ? 5.164 9.149 24.571 1.00 84.81 599 ASN A N 1
ATOM 4698 C CA . ASN A 1 599 ? 5.692 9.640 25.844 1.00 84.81 599 ASN A CA 1
ATOM 4699 C C . ASN A 1 599 ? 4.606 9.692 26.932 1.00 84.81 599 ASN A C 1
ATOM 4701 O O . ASN A 1 599 ? 4.803 10.340 27.956 1.00 84.81 599 ASN A O 1
ATOM 4705 N N . GLY A 1 600 ? 3.457 9.048 26.701 1.00 83.19 600 GLY A N 1
ATOM 4706 C CA . GLY A 1 600 ? 2.415 8.926 27.711 1.00 83.19 600 GLY A CA 1
ATOM 4707 C C . GLY A 1 600 ? 2.808 7.936 28.817 1.00 83.19 600 GLY A C 1
ATOM 4708 O O . GLY A 1 600 ? 3.656 7.060 28.604 1.00 83.19 600 GLY A O 1
ATOM 4709 N N . PRO A 1 601 ? 2.193 8.050 30.006 1.00 83.25 601 PRO A N 1
ATOM 4710 C CA . PRO A 1 601 ? 2.406 7.107 31.100 1.00 83.25 601 PRO A CA 1
ATOM 4711 C C . PRO A 1 601 ? 1.948 5.695 30.708 1.00 83.25 601 PRO A C 1
ATOM 4713 O O . PRO A 1 601 ? 1.102 5.528 29.827 1.00 83.25 601 PRO A O 1
ATOM 4716 N N . ASP A 1 602 ? 2.518 4.672 31.349 1.00 84.50 602 ASP A N 1
ATOM 4717 C CA . ASP A 1 602 ? 2.131 3.261 31.172 1.00 84.50 602 ASP A CA 1
ATOM 4718 C C . ASP A 1 602 ? 2.140 2.763 29.707 1.00 84.50 602 ASP A C 1
ATOM 4720 O O . ASP A 1 602 ? 1.373 1.882 29.324 1.00 84.50 602 ASP A O 1
ATOM 4724 N N . GLY A 1 603 ? 3.012 3.327 28.860 1.00 84.31 603 GLY A N 1
ATOM 4725 C CA . GLY A 1 603 ? 3.120 2.957 27.442 1.00 84.31 603 GLY A CA 1
ATOM 4726 C C . GLY A 1 603 ? 2.010 3.524 26.548 1.00 84.31 603 GLY A C 1
ATOM 4727 O O . GLY A 1 603 ? 1.917 3.147 25.377 1.00 84.31 603 GLY A O 1
ATOM 4728 N N . SER A 1 604 ? 1.186 4.429 27.082 1.00 91.19 604 SER A N 1
ATOM 4729 C CA . SER A 1 604 ? 0.165 5.154 26.327 1.00 91.19 604 SER A CA 1
ATOM 4730 C C . SER A 1 604 ? 0.766 6.256 25.445 1.00 91.19 604 SER A C 1
ATOM 4732 O O . SER A 1 604 ? 1.943 6.618 25.546 1.00 91.19 604 SER A O 1
ATOM 4734 N N . TRP A 1 605 ? -0.057 6.805 24.554 1.00 93.88 605 TRP A N 1
ATOM 4735 C CA . TRP A 1 605 ? 0.344 7.886 23.659 1.00 93.88 605 TRP A CA 1
ATOM 4736 C C . TRP A 1 605 ? -0.314 9.199 24.063 1.00 93.88 605 TRP A C 1
ATOM 4738 O O . TRP A 1 605 ? -1.540 9.287 24.068 1.00 93.88 605 TRP A O 1
ATOM 4748 N N . ALA A 1 606 ? 0.479 10.230 24.345 1.00 94.00 606 ALA A N 1
ATOM 4749 C CA . ALA A 1 606 ? -0.028 11.564 24.637 1.00 94.00 606 ALA A CA 1
ATOM 4750 C C . ALA A 1 606 ? -0.545 12.249 23.369 1.00 94.00 606 ALA A C 1
ATOM 4752 O O . ALA A 1 606 ? 0.129 12.237 22.335 1.00 94.00 606 ALA A O 1
ATOM 4753 N N . VAL A 1 607 ? -1.730 12.852 23.448 1.00 95.31 607 VAL A N 1
ATOM 4754 C CA . VAL A 1 607 ? -2.385 13.517 22.317 1.00 95.31 607 VAL A CA 1
ATOM 4755 C C . VAL A 1 607 ? -2.110 15.019 22.332 1.00 95.31 607 VAL A C 1
ATOM 4757 O O . VAL A 1 607 ? -2.219 15.678 23.359 1.00 95.31 607 VAL A O 1
ATOM 4760 N N . TRP A 1 608 ? -1.804 15.556 21.156 1.00 94.44 608 TRP A N 1
ATOM 4761 C CA . TRP A 1 608 ? -1.540 16.966 20.888 1.00 94.44 608 TRP A CA 1
ATOM 4762 C C . TRP A 1 608 ? -2.393 17.428 19.703 1.00 94.44 608 TRP A C 1
ATOM 4764 O O . TRP A 1 608 ? -2.690 16.646 18.797 1.00 94.44 608 TRP A O 1
ATOM 4774 N N . VAL A 1 609 ? -2.772 18.702 19.671 1.00 94.12 609 VAL A N 1
ATOM 4775 C CA . VAL A 1 609 ? -3.314 19.357 18.474 1.00 94.12 609 VAL A CA 1
ATOM 4776 C C . VAL A 1 609 ? -2.165 19.583 17.489 1.00 94.12 609 VAL A C 1
ATOM 4778 O O . VAL A 1 609 ? -1.105 20.084 17.862 1.00 94.12 609 VAL A O 1
ATOM 4781 N N . ALA A 1 610 ? -2.347 19.210 16.221 1.00 89.50 610 ALA A N 1
ATOM 4782 C CA . ALA A 1 610 ? -1.282 19.319 15.231 1.00 89.50 610 ALA A CA 1
ATOM 4783 C C . ALA A 1 610 ? -0.994 20.792 14.875 1.00 89.50 610 ALA A C 1
ATOM 4785 O O . ALA A 1 610 ? -1.811 21.466 14.249 1.00 89.50 610 ALA A O 1
ATOM 4786 N N . THR A 1 611 ? 0.197 21.274 15.240 1.00 84.06 611 THR A N 1
ATOM 4787 C CA . THR A 1 611 ? 0.693 22.645 14.978 1.00 84.06 611 THR A CA 1
ATOM 4788 C C . THR A 1 611 ? 1.808 22.696 13.924 1.00 84.06 611 THR A C 1
ATOM 4790 O O . THR A 1 611 ? 2.441 23.727 13.724 1.00 84.06 611 THR A O 1
ATOM 4793 N N . GLY A 1 612 ? 2.078 21.575 13.245 1.00 78.62 612 GLY A N 1
ATOM 4794 C CA . GLY A 1 612 ? 3.184 21.438 12.287 1.00 78.62 612 GLY A CA 1
ATOM 4795 C C . GLY A 1 612 ? 4.523 21.021 12.911 1.00 78.62 612 GLY A C 1
ATOM 4796 O O . GLY A 1 612 ? 5.464 20.734 12.176 1.00 78.62 612 GLY A O 1
ATOM 4797 N N . ASN A 1 613 ? 4.612 20.914 14.243 1.00 78.50 613 ASN A N 1
ATOM 4798 C CA . ASN A 1 613 ? 5.748 20.289 14.921 1.00 78.50 613 ASN A CA 1
ATOM 4799 C C . ASN A 1 613 ? 5.623 18.753 14.873 1.00 78.50 613 ASN A C 1
ATOM 4801 O O . ASN A 1 613 ? 4.623 18.190 15.317 1.00 78.50 613 ASN A O 1
ATOM 4805 N N . SER A 1 614 ? 6.645 18.068 14.352 1.00 80.69 614 SER A N 1
ATOM 4806 C CA . SER A 1 614 ? 6.685 16.602 14.256 1.00 80.69 614 SER A CA 1
ATOM 4807 C C . SER A 1 614 ? 6.996 15.894 15.581 1.00 80.69 614 SER A C 1
ATOM 4809 O O . SER A 1 614 ? 6.818 14.681 15.672 1.00 80.69 614 SER A O 1
ATOM 4811 N N . ARG A 1 615 ? 7.500 16.618 16.592 1.00 85.44 615 ARG A N 1
ATOM 4812 C CA . ARG A 1 615 ? 7.869 16.082 17.917 1.00 85.44 615 ARG A CA 1
ATOM 4813 C C . ARG A 1 615 ? 7.479 17.055 19.041 1.00 85.44 615 ARG A C 1
ATOM 4815 O O . ARG A 1 615 ? 8.363 17.625 19.687 1.00 85.44 615 ARG A O 1
ATOM 4822 N N . PRO A 1 616 ? 6.176 17.298 19.260 1.00 86.75 616 PRO A N 1
ATOM 4823 C CA . PRO A 1 616 ? 5.737 18.159 20.348 1.00 86.75 616 PRO A CA 1
ATOM 4824 C C . PRO A 1 616 ? 6.112 17.566 21.719 1.00 86.75 616 PRO A C 1
ATOM 4826 O O . PRO A 1 616 ? 6.211 16.346 21.879 1.00 86.75 616 PRO A O 1
ATOM 4829 N N . GLY A 1 617 ? 6.384 18.433 22.697 1.00 82.88 617 GLY A N 1
ATOM 4830 C CA . GLY A 1 617 ? 6.809 18.036 24.044 1.00 82.88 617 GLY A CA 1
ATOM 4831 C C . GLY A 1 617 ? 8.201 17.397 24.100 1.00 82.88 617 GLY A C 1
ATOM 4832 O O . GLY A 1 617 ? 8.478 16.640 25.025 1.00 82.88 617 GLY A O 1
ATOM 4833 N N . TYR A 1 618 ? 9.056 17.665 23.103 1.00 82.12 618 TYR A N 1
ATOM 4834 C CA . TYR A 1 618 ? 10.410 17.104 22.981 1.00 82.12 618 TYR A CA 1
ATOM 4835 C C . TYR A 1 618 ? 10.450 15.569 23.020 1.00 82.12 618 TYR A C 1
ATOM 4837 O O . TYR A 1 618 ? 11.364 14.975 23.589 1.00 82.12 618 TYR A O 1
ATOM 4845 N N . SER A 1 619 ? 9.460 14.914 22.403 1.00 81.31 619 SER A N 1
ATOM 4846 C CA . SER A 1 619 ? 9.422 13.451 22.341 1.00 81.31 619 SER A CA 1
ATOM 4847 C C . SER A 1 619 ? 10.687 12.884 21.683 1.00 81.31 619 SER A C 1
ATOM 4849 O O . SER A 1 619 ? 11.068 13.286 20.581 1.00 81.31 619 SER A O 1
ATOM 4851 N N . GLU A 1 620 ? 11.328 11.924 22.353 1.00 79.94 620 GLU A N 1
ATOM 4852 C CA . GLU A 1 620 ? 12.528 11.240 21.850 1.00 79.94 620 GLU A CA 1
ATOM 4853 C C . GLU A 1 620 ? 12.229 10.363 20.625 1.00 79.94 620 GLU A C 1
ATOM 4855 O O . GLU A 1 620 ? 13.088 10.146 19.768 1.00 79.94 620 GLU A O 1
ATOM 4860 N N . LYS A 1 621 ? 10.992 9.865 20.532 1.00 82.25 621 LYS A N 1
ATOM 4861 C CA . LYS A 1 621 ? 10.513 8.976 19.471 1.00 82.25 621 LYS A CA 1
ATOM 4862 C C . LYS A 1 621 ? 9.609 9.734 18.500 1.00 82.25 621 LYS A C 1
ATOM 4864 O O . LYS A 1 621 ? 9.073 10.796 18.803 1.00 82.25 621 LYS A O 1
ATOM 4869 N N . GLU A 1 622 ? 9.450 9.186 17.300 1.00 83.81 622 GLU A N 1
ATOM 4870 C CA . GLU A 1 622 ? 8.603 9.787 16.270 1.00 83.81 622 GLU A CA 1
ATOM 4871 C C . GLU A 1 622 ? 7.123 9.777 16.684 1.00 83.81 622 GLU A C 1
ATOM 4873 O O . GLU A 1 622 ? 6.576 8.736 17.057 1.00 83.81 622 GLU A O 1
ATOM 4878 N N . CYS A 1 623 ? 6.478 10.943 16.606 1.00 89.50 623 CYS A N 1
ATOM 4879 C CA . CYS A 1 623 ? 5.052 11.083 16.861 1.00 89.50 623 CYS A CA 1
ATOM 4880 C C . CYS A 1 623 ? 4.229 10.850 15.590 1.00 89.50 623 CYS A C 1
ATOM 4882 O O . CYS A 1 623 ? 4.686 11.035 14.463 1.00 89.50 623 CYS A O 1
ATOM 4884 N N . LEU A 1 624 ? 2.973 10.461 15.774 1.00 92.38 624 LEU A N 1
ATOM 4885 C CA . LEU A 1 624 ? 2.098 9.980 14.718 1.00 92.38 624 LEU A CA 1
ATOM 4886 C C . LEU A 1 624 ? 0.912 10.926 14.523 1.00 92.38 624 LEU A C 1
ATOM 4888 O O . LEU A 1 624 ? 0.067 11.054 15.403 1.00 92.38 624 LEU A O 1
ATOM 4892 N N . GLY A 1 625 ? 0.820 11.561 13.353 1.00 91.06 625 GLY A N 1
ATOM 4893 C CA . GLY A 1 625 ? -0.354 12.354 12.974 1.00 91.06 625 GLY A CA 1
ATOM 4894 C C . GLY A 1 625 ? -1.579 11.473 12.700 1.00 91.06 625 GLY A C 1
ATOM 4895 O O . GLY A 1 625 ? -1.454 10.470 11.992 1.00 91.06 625 GLY A O 1
ATOM 4896 N N . PHE A 1 626 ? -2.746 11.830 13.237 1.00 92.62 626 PHE A N 1
ATOM 4897 C CA . PHE A 1 626 ? -3.996 11.075 13.110 1.00 92.62 626 PHE A CA 1
ATOM 4898 C C . PHE A 1 626 ? -5.242 11.981 13.115 1.00 92.62 626 PHE A C 1
ATOM 4900 O O . PHE A 1 626 ? -5.201 13.132 13.551 1.00 92.62 626 PHE A O 1
ATOM 4907 N N . ASN A 1 627 ? -6.376 11.437 12.658 1.00 94.12 627 ASN A N 1
ATOM 4908 C CA . ASN A 1 627 ? -7.684 12.100 12.736 1.00 94.12 627 ASN A CA 1
ATOM 4909 C C . ASN A 1 627 ? -8.503 11.542 13.908 1.00 94.12 627 ASN A C 1
ATOM 4911 O O . ASN A 1 627 ? -8.593 10.323 14.056 1.00 94.12 627 ASN A O 1
ATOM 4915 N N . ALA A 1 628 ? -9.141 12.400 14.709 1.00 92.38 628 ALA A N 1
ATOM 4916 C CA . ALA A 1 628 ? -10.025 11.962 15.792 1.00 92.38 628 ALA A CA 1
ATOM 4917 C C . ALA A 1 628 ? -11.475 11.868 15.302 1.00 92.38 628 ALA A C 1
ATOM 4919 O O . ALA A 1 628 ? -12.114 12.877 14.999 1.00 92.38 628 ALA A O 1
ATOM 4920 N N . ARG A 1 629 ? -12.000 10.647 15.221 1.00 93.69 629 ARG A N 1
ATOM 4921 C CA . ARG A 1 629 ? -13.354 10.348 14.761 1.00 93.69 629 ARG A CA 1
ATOM 4922 C C . ARG A 1 629 ? -14.344 10.365 15.913 1.00 93.69 629 ARG A C 1
ATOM 4924 O O . ARG A 1 629 ? -14.107 9.724 16.931 1.00 93.69 629 ARG A O 1
ATOM 4931 N N . VAL A 1 630 ? -15.476 11.027 15.710 1.00 92.50 630 VAL A N 1
ATOM 4932 C CA . VAL A 1 630 ? -16.601 11.013 16.646 1.00 92.50 630 VAL A CA 1
ATOM 4933 C C . VAL A 1 630 ? -17.333 9.675 16.547 1.00 92.50 630 VAL A C 1
ATOM 4935 O O . VAL A 1 630 ? -17.738 9.260 15.458 1.00 92.50 630 VAL A O 1
ATOM 4938 N N . SER A 1 631 ? -17.504 9.017 17.692 1.00 89.00 631 SER A N 1
ATOM 4939 C CA . SER A 1 631 ? -18.356 7.841 17.869 1.00 89.00 631 SER A CA 1
ATOM 4940 C C . SER A 1 631 ? -19.506 8.215 18.795 1.00 89.00 631 SER A C 1
ATOM 4942 O O . SER A 1 631 ? -19.273 8.577 19.946 1.00 89.00 631 SER A O 1
ATOM 4944 N N . GLU A 1 632 ? -20.741 8.167 18.308 1.00 86.00 632 GLU A N 1
ATOM 4945 C CA . GLU A 1 632 ? -21.912 8.514 19.118 1.00 86.00 632 GLU A CA 1
ATOM 4946 C C . GLU A 1 632 ? -22.109 7.502 20.254 1.00 86.00 632 GLU A C 1
ATOM 4948 O O . GLU A 1 632 ? -21.896 6.304 20.070 1.00 86.00 632 GLU A O 1
ATOM 4953 N N . ILE A 1 633 ? -22.485 7.994 21.439 1.00 84.12 633 ILE A N 1
ATOM 4954 C CA . ILE A 1 633 ? -22.744 7.165 22.622 1.00 84.12 633 ILE A CA 1
ATOM 4955 C C . ILE A 1 633 ? -24.153 7.486 23.121 1.00 84.12 633 ILE A C 1
ATOM 4957 O O . ILE A 1 633 ? -24.396 8.582 23.632 1.00 84.12 633 ILE A O 1
ATOM 4961 N N . GLU A 1 634 ? -25.069 6.525 22.980 1.00 75.12 634 GLU A N 1
ATOM 4962 C CA . GLU A 1 634 ? -26.469 6.657 23.416 1.00 75.12 634 GLU A CA 1
ATOM 4963 C C . GLU A 1 634 ? -26.601 6.670 24.948 1.00 75.12 634 GLU A C 1
ATOM 4965 O O . GLU A 1 634 ? -27.351 7.470 25.510 1.00 75.12 634 GLU A O 1
ATOM 4970 N N . HIS A 1 635 ? -25.830 5.819 25.633 1.00 78.88 635 HIS A N 1
ATOM 4971 C CA . HIS A 1 635 ? -25.813 5.692 27.092 1.00 78.88 635 HIS A CA 1
ATOM 4972 C C . HIS A 1 635 ? -24.443 6.084 27.649 1.00 78.88 635 HIS A C 1
ATOM 4974 O O . HIS A 1 635 ? -23.571 5.246 27.860 1.00 78.88 635 HIS A O 1
ATOM 4980 N N . ALA A 1 636 ? -24.237 7.384 27.852 1.00 81.75 636 ALA A N 1
ATOM 4981 C CA . ALA A 1 636 ? -22.974 7.918 28.347 1.00 81.75 636 ALA A CA 1
ATOM 4982 C C . ALA A 1 636 ? -22.794 7.689 29.858 1.00 81.75 636 ALA A C 1
ATOM 4984 O O . ALA A 1 636 ? -23.624 8.114 30.664 1.00 81.75 636 ALA A O 1
ATOM 4985 N N . THR A 1 637 ? -21.669 7.087 30.250 1.00 84.88 637 THR A N 1
ATOM 4986 C CA . THR A 1 637 ? -21.253 7.007 31.656 1.00 84.88 637 THR A CA 1
ATOM 4987 C C . THR A 1 637 ? -20.684 8.351 32.096 1.00 84.88 637 THR A C 1
ATOM 4989 O O . THR A 1 637 ? -19.748 8.868 31.491 1.00 84.88 637 THR A O 1
ATOM 4992 N N . SER A 1 638 ? -21.241 8.925 33.163 1.00 87.81 638 SER A N 1
ATOM 4993 C CA . SER A 1 638 ? -20.702 10.144 33.768 1.00 87.81 638 SER A CA 1
ATOM 4994 C C . SER A 1 638 ? -19.442 9.822 34.565 1.00 87.81 638 SER A C 1
ATOM 4996 O O . SER A 1 638 ? -19.517 9.012 35.499 1.00 87.81 638 SER A O 1
ATOM 4998 N N . CYS A 1 639 ? -18.335 10.491 34.239 1.00 90.00 639 CYS A N 1
ATOM 4999 C CA . CYS A 1 639 ? -17.026 10.309 34.865 1.00 90.00 639 CYS A CA 1
ATOM 5000 C C . CYS A 1 639 ? -16.374 11.652 35.212 1.00 90.00 639 CYS A C 1
ATOM 5002 O O . CYS A 1 639 ? -16.554 12.649 34.516 1.00 90.00 639 CYS A O 1
ATOM 5004 N N . PHE A 1 640 ? -15.595 11.664 36.292 1.00 91.19 640 PHE A N 1
ATOM 5005 C CA . PHE A 1 640 ? -14.722 12.771 36.674 1.00 91.19 640 PHE A CA 1
ATOM 5006 C C . PHE A 1 640 ? -13.276 12.275 36.702 1.00 91.19 640 PHE A C 1
ATOM 5008 O O . PHE A 1 640 ? -12.981 11.291 37.383 1.00 91.19 640 PHE A O 1
ATOM 5015 N N . TYR A 1 641 ? -12.395 12.923 35.945 1.00 91.81 641 TYR A N 1
ATOM 5016 C CA . TYR A 1 641 ? -11.032 12.451 35.686 1.00 91.81 641 TYR A CA 1
ATOM 5017 C C . TYR A 1 641 ? -10.007 13.160 36.578 1.00 91.81 641 TYR A C 1
ATOM 5019 O O . TYR A 1 641 ? -10.263 14.259 37.072 1.00 91.81 641 TYR A O 1
ATOM 5027 N N . SER A 1 642 ? -8.867 12.515 36.822 1.00 88.88 642 SER A N 1
ATOM 5028 C CA . SER A 1 642 ? -7.808 13.028 37.696 1.00 88.88 642 SER A CA 1
ATOM 5029 C C . SER A 1 642 ? -7.110 14.266 37.118 1.00 88.88 642 SER A C 1
ATOM 5031 O O . SER A 1 642 ? -6.905 14.398 35.916 1.00 88.88 642 SER A O 1
ATOM 5033 N N . GLU A 1 643 ? -6.691 15.175 37.991 1.00 85.88 643 GLU A N 1
ATOM 5034 C CA . GLU A 1 643 ? -5.843 16.320 37.643 1.00 85.88 643 GLU A CA 1
ATOM 5035 C C . GLU A 1 643 ? -4.558 16.231 38.477 1.00 85.88 643 GLU A C 1
ATOM 5037 O O . GLU A 1 643 ? -4.598 15.726 39.601 1.00 85.88 643 GLU A O 1
ATOM 5042 N N . TYR A 1 644 ? -3.428 16.687 37.936 1.00 75.88 644 TYR A N 1
ATOM 5043 C CA . TYR A 1 644 ? -2.172 16.843 38.652 1.00 75.88 644 TYR A CA 1
ATOM 5044 C C . TYR A 1 644 ? -2.423 17.638 39.931 1.00 75.88 644 TYR A C 1
ATOM 5046 O O . TYR A 1 644 ? -2.810 18.809 39.908 1.00 75.88 644 TYR A O 1
ATOM 5054 N N . SER A 1 645 ? -2.185 16.986 41.064 1.00 51.28 645 SER A N 1
ATOM 5055 C CA . SER A 1 645 ? -1.945 17.675 42.321 1.00 51.28 645 SER A CA 1
ATOM 5056 C C . SER A 1 645 ? -0.588 18.360 42.195 1.00 51.28 645 SER A C 1
ATOM 5058 O O . SER A 1 645 ? 0.440 17.691 42.297 1.00 51.28 645 SER A O 1
ATOM 5060 N N . GLY A 1 646 ? -0.599 19.652 41.870 1.00 35.84 646 GLY A N 1
ATOM 5061 C CA . GLY A 1 646 ? 0.593 20.497 41.953 1.00 35.84 646 GLY A CA 1
ATOM 5062 C C . GLY A 1 646 ? 1.160 20.549 43.363 1.00 35.84 646 GLY A C 1
ATOM 5063 O O . GLY A 1 646 ? 0.351 20.476 44.320 1.00 35.84 646 GLY A O 1
#

InterPro domains:
  IPR006598 Glycosyl transferase CAP10 domain [PF05686] (329-450)
  IPR051091 Protein O-Glucosyltransferase/Glycosyltransferase 90 [PTHR12203] (302-469)

pLDDT: mean 71.7, std 22.65, range [23.2, 97.38]

Radius of gyration: 35.19 Å; chains: 1; bounding box: 89×97×83 Å

Sequence (646 aa):
MSFQETIDELEYSHIQEPSIAEYEQQITPTESPIIQTLKDIPMPSKALSFVRPEAAFTALPGAADAESSPFARLGSVVANARLTLRLFGLLPIYVRVRKLIRDGESMDPVLYIISFVQCSLCAAFQLLENIAFLTEKGVLMKCGLGWLFNGAGGRVANIYRVAHRAWFLSIICDFARLMREAQIFFAKNHLEKGKITREEAEKAVQWYYDWIRPLAWLPIGWHLSGWMGDKAPGFNLGVQGAAGVLADLRRTAMLWPCSTAKAGSLCHFVNSLIQIRNAIWLICGSAVQKVKSSFLNGRLFDVTFTRIFQCQRKACGDQDAYFDTKSWVDKDEALKSTLAFDIDGNGISGRYYKLLASMSVPIKQTLFLEWHDDRLIPWLHYVPVSQSMEELPELVFYLTSNPSGKEVARQIARQGRQWHTRAFREVDMGLYVYRLLLEMARLQDPQRKANYGLAAAAPTEECASTKTAPAKSGNSPAPKTFGLVALRSGSPIHFTHFSASENGFLLGLPADKQNSTCSGKSDGSAVFRLSEGELYLYNTGKKQQRAYTDRSGMGQGVLQYSTVTKNPLPEAFETKGWKIDKSGNLNFADASGFTACPNGPDGSWAVWVATGNSRPGYSEKECLGFNARVSEIEHATSCFYSEYSG